Protein AF-A0A971CIW8-F1 (afdb_monomer_lite)

Radius of gyration: 60.32 Å; chains: 1; bounding box: 153×83×211 Å

Structure (mmCIF, N/CA/C/O backbone):
data_AF-A0A971CIW8-F1
#
_entry.id   AF-A0A971CIW8-F1
#
loop_
_atom_site.group_PDB
_atom_site.id
_atom_site.type_symbol
_atom_site.label_atom_id
_atom_site.label_alt_id
_atom_site.label_comp_id
_atom_site.label_asym_id
_atom_site.label_entity_id
_atom_site.label_seq_id
_atom_site.pdbx_PDB_ins_code
_atom_site.Cartn_x
_atom_site.Cartn_y
_atom_site.Cartn_z
_atom_site.occupancy
_atom_site.B_iso_or_equiv
_atom_site.auth_seq_id
_atom_site.auth_comp_id
_atom_site.auth_asym_id
_atom_site.auth_atom_id
_atom_site.pdbx_PDB_model_num
ATOM 1 N N . MET A 1 1 ? 17.007 -40.794 -110.911 1.00 42.41 1 MET A N 1
ATOM 2 C CA . MET A 1 1 ? 17.313 -40.822 -109.463 1.00 42.41 1 MET A CA 1
ATOM 3 C C . MET A 1 1 ? 17.035 -39.418 -108.934 1.00 42.41 1 MET A C 1
ATOM 5 O O . MET A 1 1 ? 17.789 -38.533 -109.285 1.00 42.41 1 MET A O 1
ATOM 9 N N . LYS A 1 2 ? 15.913 -39.036 -108.309 1.00 44.53 2 LYS A N 1
ATOM 10 C CA . LYS A 1 2 ? 14.964 -39.700 -107.391 1.00 44.53 2 LYS A CA 1
ATOM 11 C C . LYS A 1 2 ? 15.616 -40.247 -106.117 1.00 44.53 2 LYS A C 1
ATOM 13 O O . LYS A 1 2 ? 15.821 -41.447 -106.032 1.00 44.53 2 LYS A O 1
ATOM 18 N N . ALA A 1 3 ? 15.903 -39.354 -105.175 1.00 45.34 3 ALA A N 1
ATOM 19 C CA . ALA A 1 3 ? 15.714 -39.486 -103.724 1.00 45.34 3 ALA A CA 1
ATOM 20 C C . ALA A 1 3 ? 16.171 -38.163 -103.067 1.00 45.34 3 ALA A C 1
ATOM 22 O O . ALA A 1 3 ? 16.842 -37.376 -103.716 1.00 45.34 3 ALA A O 1
ATOM 23 N N . ASP A 1 4 ? 15.785 -37.913 -101.819 1.00 51.25 4 ASP A N 1
ATOM 24 C CA . ASP A 1 4 ? 16.300 -36.843 -100.938 1.00 51.25 4 ASP A CA 1
ATOM 25 C C . ASP A 1 4 ? 15.656 -35.451 -100.957 1.00 51.25 4 ASP A C 1
ATOM 27 O O . ASP A 1 4 ? 16.233 -34.485 -100.465 1.00 51.25 4 ASP A O 1
ATOM 31 N N . PHE A 1 5 ? 14.382 -35.352 -101.352 1.00 46.44 5 PHE A N 1
ATOM 32 C CA . PHE A 1 5 ? 13.553 -34.170 -101.036 1.00 46.44 5 PHE A CA 1
ATOM 33 C C . PHE A 1 5 ? 12.440 -34.433 -100.000 1.00 46.44 5 PHE A C 1
ATOM 35 O O . PHE A 1 5 ? 11.658 -33.544 -99.680 1.00 46.44 5 PHE A O 1
ATOM 42 N N . ARG A 1 6 ? 12.363 -35.644 -99.425 1.00 43.84 6 ARG A N 1
ATOM 43 C CA . ARG A 1 6 ? 11.334 -36.020 -98.427 1.00 43.84 6 ARG A CA 1
ATOM 44 C C . ARG A 1 6 ? 11.843 -36.196 -96.990 1.00 43.84 6 ARG A C 1
ATOM 46 O O . ARG A 1 6 ? 11.051 -36.546 -96.127 1.00 43.84 6 ARG A O 1
ATOM 53 N N . LEU A 1 7 ? 13.117 -35.904 -96.708 1.00 45.19 7 LEU A N 1
ATOM 54 C CA . LEU A 1 7 ? 13.702 -36.091 -95.367 1.00 45.19 7 LEU A CA 1
ATOM 55 C C . LEU A 1 7 ? 13.857 -34.795 -94.544 1.00 45.19 7 LEU A C 1
ATOM 57 O O . LEU A 1 7 ? 14.234 -34.850 -93.380 1.00 45.19 7 LEU A O 1
ATOM 61 N N . ARG A 1 8 ? 13.564 -33.616 -95.115 1.00 44.66 8 ARG A N 1
ATOM 62 C CA . ARG A 1 8 ? 13.726 -32.321 -94.414 1.00 44.66 8 ARG A CA 1
ATOM 63 C C . ARG A 1 8 ? 12.430 -31.696 -93.890 1.00 44.66 8 ARG A C 1
ATOM 65 O O . ARG A 1 8 ? 12.501 -30.757 -93.110 1.00 44.66 8 ARG A O 1
ATOM 72 N N . ILE A 1 9 ? 11.264 -32.237 -94.248 1.00 46.25 9 ILE A N 1
ATOM 73 C CA . ILE A 1 9 ? 9.961 -31.726 -93.774 1.00 46.25 9 ILE A CA 1
ATOM 74 C C . ILE A 1 9 ? 9.430 -32.535 -92.576 1.00 46.25 9 ILE A C 1
ATOM 76 O O . ILE A 1 9 ? 8.695 -32.003 -91.751 1.00 46.25 9 ILE A O 1
ATOM 80 N N . THR A 1 10 ? 9.897 -33.768 -92.370 1.00 43.34 10 THR A N 1
ATOM 81 C CA . THR A 1 10 ? 9.584 -34.562 -91.167 1.00 43.34 10 THR A CA 1
ATOM 82 C C . THR A 1 10 ? 10.414 -34.163 -89.943 1.00 43.34 10 THR A C 1
ATOM 84 O O . THR A 1 10 ? 9.979 -34.386 -88.819 1.00 43.34 10 THR A O 1
ATOM 87 N N . LEU A 1 11 ? 11.568 -33.507 -90.128 1.00 40.88 11 LEU A N 1
ATOM 88 C CA . LEU A 1 11 ? 12.403 -33.039 -89.013 1.00 40.88 11 LEU A CA 1
ATOM 89 C C . LEU A 1 11 ? 11.923 -31.697 -88.418 1.00 40.88 11 LEU A C 1
ATOM 91 O O . LEU A 1 11 ? 12.214 -31.399 -87.265 1.00 40.88 11 LEU A O 1
ATOM 95 N N . ALA A 1 12 ? 11.151 -30.907 -89.173 1.00 43.03 12 ALA A N 1
ATOM 96 C CA . ALA A 1 12 ? 10.632 -29.612 -88.720 1.00 43.03 12 ALA A CA 1
ATOM 97 C C . ALA A 1 12 ? 9.287 -29.711 -87.971 1.00 43.03 12 ALA A C 1
ATOM 99 O O . ALA A 1 12 ? 8.953 -28.815 -87.203 1.00 43.03 12 ALA A O 1
ATOM 100 N N . VAL A 1 13 ? 8.545 -30.816 -88.117 1.00 42.62 13 VAL A N 1
ATOM 101 C CA . VAL A 1 13 ? 7.322 -31.076 -87.327 1.00 42.62 13 VAL A CA 1
ATOM 102 C C . VAL A 1 13 ? 7.641 -31.750 -85.982 1.00 42.62 13 VAL A C 1
ATOM 104 O O . VAL A 1 13 ? 6.858 -31.653 -85.043 1.00 42.62 13 VAL A O 1
ATOM 107 N N . SER A 1 14 ? 8.838 -32.327 -85.820 1.00 41.00 14 SER A N 1
ATOM 108 C CA . SER A 1 14 ? 9.294 -32.862 -84.527 1.00 41.00 14 SER A CA 1
ATOM 109 C C . SER A 1 14 ? 9.952 -31.815 -83.614 1.00 41.00 14 SER A C 1
ATOM 111 O O . SER A 1 14 ? 10.213 -32.113 -82.451 1.00 41.00 14 SER A O 1
ATOM 113 N N . LEU A 1 15 ? 10.207 -30.595 -84.106 1.00 39.00 15 LEU A N 1
ATOM 114 C CA . LEU A 1 15 ? 10.896 -29.535 -83.352 1.00 39.00 15 LEU A CA 1
ATOM 115 C C . LEU A 1 15 ? 9.967 -28.428 -82.818 1.00 39.00 15 LEU A C 1
ATOM 117 O O . LEU A 1 15 ? 10.436 -27.491 -82.183 1.00 39.00 15 LEU A O 1
ATOM 121 N N . VAL A 1 16 ? 8.650 -28.562 -83.016 1.00 41.69 16 VAL A N 1
ATOM 122 C CA . VAL A 1 16 ? 7.616 -27.707 -82.390 1.00 41.69 16 VAL A CA 1
ATOM 123 C C . VAL A 1 16 ? 6.861 -28.449 -81.267 1.00 41.69 16 VAL A C 1
ATOM 125 O O . VAL A 1 16 ? 6.054 -27.859 -80.562 1.00 41.69 16 VAL A O 1
ATOM 128 N N . PHE A 1 17 ? 7.192 -29.718 -81.001 1.00 37.00 17 PHE A N 1
ATOM 129 C CA . PHE A 1 17 ? 6.665 -30.487 -79.859 1.00 37.00 17 PHE A CA 1
ATOM 130 C C . PHE A 1 17 ? 7.612 -30.546 -78.643 1.00 37.00 17 PHE A C 1
ATOM 132 O O . PHE A 1 17 ? 7.351 -31.271 -77.687 1.00 37.00 17 PHE A O 1
ATOM 139 N N . PHE A 1 18 ? 8.699 -29.766 -78.649 1.00 37.31 18 PHE A N 1
ATOM 140 C CA . PHE A 1 18 ? 9.733 -29.765 -77.600 1.00 37.31 18 PHE A CA 1
ATOM 141 C C . PHE A 1 18 ? 9.708 -28.525 -76.683 1.00 37.31 18 PHE A C 1
ATOM 143 O O . PHE A 1 18 ? 10.729 -28.136 -76.124 1.00 37.31 18 PHE A O 1
ATOM 150 N N . SER A 1 19 ? 8.537 -27.912 -76.490 1.00 37.56 19 SER A N 1
ATOM 151 C CA . SER A 1 19 ? 8.336 -26.794 -75.548 1.00 37.56 19 SER A CA 1
ATOM 152 C C . SER A 1 19 ? 7.136 -26.978 -74.606 1.00 37.56 19 SER A C 1
ATOM 154 O O . SER A 1 19 ? 6.567 -25.999 -74.132 1.00 37.56 19 SER A O 1
ATOM 156 N N . ALA A 1 20 ? 6.760 -28.225 -74.293 1.00 40.09 20 ALA A N 1
ATOM 157 C CA . ALA A 1 20 ? 5.731 -28.508 -73.283 1.00 40.09 20 ALA A CA 1
ATOM 158 C C . ALA A 1 20 ? 5.945 -29.811 -72.483 1.00 40.09 20 ALA A C 1
ATOM 160 O O . ALA A 1 20 ? 4.993 -30.348 -71.926 1.00 40.09 20 ALA A O 1
ATOM 161 N N . PHE A 1 21 ? 7.179 -30.314 -72.364 1.00 36.94 21 PHE A N 1
ATOM 162 C CA . PHE A 1 21 ? 7.492 -31.306 -71.327 1.00 36.94 21 PHE A CA 1
ATOM 163 C C . PHE A 1 21 ? 7.832 -30.581 -70.020 1.00 36.94 21 PHE A C 1
ATOM 165 O O . PHE A 1 21 ? 8.981 -30.515 -69.592 1.00 36.94 21 PHE A O 1
ATOM 172 N N . THR A 1 22 ? 6.811 -30.023 -69.365 1.00 44.19 22 THR A N 1
ATOM 173 C CA . THR A 1 22 ? 6.840 -29.951 -67.902 1.00 44.19 22 THR A CA 1
ATOM 174 C C . THR A 1 22 ? 6.796 -31.396 -67.434 1.00 44.19 22 THR A C 1
ATOM 176 O O . THR A 1 22 ? 5.754 -32.045 -67.540 1.00 44.19 22 THR A O 1
ATOM 179 N N . GLY A 1 23 ? 7.948 -31.933 -67.029 1.00 42.91 23 GLY A N 1
ATOM 180 C CA . GLY A 1 23 ? 8.006 -33.241 -66.390 1.00 42.91 23 GLY A CA 1
ATOM 181 C C . GLY A 1 23 ? 6.949 -33.301 -65.294 1.00 42.91 23 GLY A C 1
ATOM 182 O O . GLY A 1 23 ? 6.764 -32.325 -64.565 1.00 42.91 23 GLY A O 1
ATOM 183 N N . TYR A 1 24 ? 6.225 -34.416 -65.237 1.00 45.81 24 TYR A N 1
ATOM 184 C CA . TYR A 1 24 ? 5.334 -34.750 -64.135 1.00 45.81 24 TYR A CA 1
ATOM 185 C C . TYR A 1 24 ? 6.166 -34.731 -62.841 1.00 45.81 24 TYR A C 1
ATOM 187 O O . TYR A 1 24 ? 6.780 -35.727 -62.472 1.00 45.81 24 TYR A O 1
ATOM 195 N N . ALA A 1 25 ? 6.257 -33.571 -62.184 1.00 55.84 25 ALA A N 1
ATOM 196 C CA . ALA A 1 25 ? 6.581 -33.504 -60.770 1.00 55.84 25 ALA A CA 1
ATOM 197 C C . ALA A 1 25 ? 5.440 -34.243 -60.096 1.00 55.84 25 ALA A C 1
ATOM 199 O O . ALA A 1 25 ? 4.285 -33.920 -60.366 1.00 55.84 25 ALA A O 1
ATOM 200 N N . GLY A 1 26 ? 5.754 -35.283 -59.333 1.00 65.81 26 GLY A N 1
ATOM 201 C CA . GLY A 1 26 ? 4.796 -36.331 -59.032 1.00 65.81 26 GLY A CA 1
ATOM 202 C C . GLY A 1 26 ? 3.532 -35.883 -58.305 1.00 65.81 26 GLY A C 1
ATOM 203 O O . GLY A 1 26 ? 2.666 -36.711 -58.194 1.00 65.81 26 GLY A O 1
ATOM 204 N N . VAL A 1 27 ? 3.363 -34.614 -57.912 1.00 79.88 27 VAL A N 1
ATOM 205 C CA . VAL A 1 27 ? 2.133 -33.994 -57.377 1.00 79.88 27 VAL A CA 1
ATOM 206 C C . VAL A 1 27 ? 1.191 -33.487 -58.484 1.00 79.88 27 VAL A C 1
ATOM 208 O O . VAL A 1 27 ? 1.635 -32.821 -59.420 1.00 79.88 27 VAL A O 1
ATOM 211 N N . SER A 1 28 ? -0.128 -33.673 -58.338 1.00 85.06 28 SER A N 1
ATOM 212 C CA . SER A 1 28 ? -1.120 -33.164 -59.303 1.00 85.06 28 SER A CA 1
ATOM 213 C C . SER A 1 28 ? -1.017 -31.648 -59.569 1.00 85.06 28 SER A C 1
ATOM 215 O O . SER A 1 28 ? -0.802 -30.832 -58.668 1.00 85.06 28 SER A O 1
ATOM 217 N N . ARG A 1 29 ? -1.232 -31.239 -60.828 1.00 84.75 29 ARG A N 1
ATOM 218 C CA . ARG A 1 29 ? -1.159 -29.825 -61.251 1.00 84.75 29 ARG A CA 1
ATOM 219 C C . ARG A 1 29 ? -2.126 -28.918 -60.483 1.00 84.75 29 ARG A C 1
ATOM 221 O O . ARG A 1 29 ? -1.768 -27.791 -60.158 1.00 84.75 29 ARG A O 1
ATOM 228 N N . ALA A 1 30 ? -3.318 -29.421 -60.164 1.00 84.38 30 ALA A N 1
ATOM 229 C CA . ALA A 1 30 ? -4.307 -28.687 -59.378 1.00 84.38 30 ALA A CA 1
ATOM 230 C C . ALA A 1 30 ? -3.767 -28.316 -57.987 1.00 84.38 30 ALA A C 1
ATOM 232 O O . ALA A 1 30 ? -3.932 -27.179 -57.548 1.00 84.38 30 ALA A O 1
ATOM 233 N N . LEU A 1 31 ? -3.057 -29.242 -57.332 1.00 84.06 31 LEU A N 1
ATOM 234 C CA . LEU A 1 31 ? -2.469 -29.012 -56.016 1.00 84.06 31 LEU A CA 1
ATOM 235 C C . LEU A 1 31 ? -1.273 -28.053 -56.087 1.00 84.06 31 LEU A C 1
ATOM 237 O O . LEU A 1 31 ? -1.142 -27.158 -55.255 1.00 84.06 31 LEU A O 1
ATOM 241 N N . GLN A 1 32 ? -0.433 -28.170 -57.119 1.00 86.44 32 GLN A N 1
ATOM 242 C CA . GLN A 1 32 ? 0.658 -27.215 -57.338 1.00 86.44 32 GLN A CA 1
ATOM 243 C C . GLN A 1 32 ? 0.129 -25.784 -57.533 1.00 86.44 32 GLN A C 1
ATOM 245 O O . GLN A 1 32 ? 0.667 -24.836 -56.959 1.00 86.44 32 GLN A O 1
ATOM 250 N N . GLU A 1 33 ? -0.941 -25.617 -58.316 1.00 87.38 33 GLU A N 1
ATOM 251 C CA . GLU A 1 33 ? -1.599 -24.323 -58.532 1.00 87.38 33 GLU A CA 1
ATOM 252 C C . GLU A 1 33 ? -2.289 -23.796 -57.261 1.00 87.38 33 GLU A C 1
ATOM 254 O O . GLU A 1 33 ? -2.302 -22.583 -57.034 1.00 87.38 33 GLU A O 1
ATOM 259 N N . GLU A 1 34 ? -2.816 -24.679 -56.407 1.00 88.31 34 GLU A N 1
ATOM 260 C CA . GLU A 1 34 ? -3.362 -24.329 -55.090 1.00 88.31 34 GLU A CA 1
ATOM 261 C C . GLU A 1 34 ? -2.279 -23.724 -54.182 1.00 88.31 34 GLU A C 1
ATOM 263 O O . GLU A 1 34 ? -2.448 -22.610 -53.681 1.00 88.31 34 GLU A O 1
ATOM 268 N N . TYR A 1 35 ? -1.132 -24.394 -54.020 1.00 87.94 35 TYR A N 1
ATOM 269 C CA . TYR A 1 35 ? -0.028 -23.886 -53.196 1.00 87.94 35 TYR A CA 1
ATOM 270 C C . TYR A 1 35 ? 0.577 -22.598 -53.757 1.00 87.94 35 TYR A C 1
ATOM 272 O O . TYR A 1 35 ? 0.816 -21.660 -52.996 1.00 87.94 35 TYR A O 1
ATOM 280 N N . LYS A 1 36 ? 0.765 -22.501 -55.079 1.00 89.31 36 LYS A N 1
ATOM 281 C CA . LYS A 1 36 ? 1.227 -21.258 -55.717 1.00 89.31 36 LYS A CA 1
ATOM 282 C C . LYS A 1 36 ? 0.281 -20.102 -55.418 1.00 89.31 36 LYS A C 1
ATOM 284 O O . LYS A 1 36 ? 0.708 -19.078 -54.903 1.00 89.31 36 LYS A O 1
ATOM 289 N N . ARG A 1 37 ? -1.026 -20.283 -55.600 1.00 87.56 37 ARG A N 1
ATOM 290 C CA . ARG A 1 37 ? -2.026 -19.252 -55.273 1.00 87.56 37 ARG A CA 1
ATOM 291 C C . ARG A 1 37 ? -2.036 -18.879 -53.789 1.00 87.56 37 ARG A C 1
ATOM 293 O O . ARG A 1 37 ? -2.244 -17.719 -53.431 1.00 87.56 37 ARG A O 1
ATOM 300 N N . ASN A 1 38 ? -1.834 -19.863 -52.919 1.00 85.06 38 ASN A N 1
ATOM 301 C CA . ASN A 1 38 ? -1.924 -19.670 -51.481 1.00 85.06 38 ASN A CA 1
ATOM 302 C C . ASN A 1 38 ? -0.678 -19.038 -50.866 1.00 85.06 38 ASN A C 1
ATOM 304 O O . ASN A 1 38 ? -0.817 -18.440 -49.799 1.00 85.06 38 ASN A O 1
ATOM 308 N N . TYR A 1 39 ? 0.484 -19.119 -51.513 1.00 86.62 39 TYR A N 1
ATOM 309 C CA . TYR A 1 39 ? 1.757 -18.740 -50.898 1.00 86.62 39 TYR A CA 1
ATOM 310 C C . TYR A 1 39 ? 2.671 -17.893 -51.791 1.00 86.62 39 TYR A C 1
ATOM 312 O O . TYR A 1 39 ? 3.403 -17.063 -51.260 1.00 86.62 39 TYR A O 1
ATOM 320 N N . GLU A 1 40 ? 2.625 -18.029 -53.117 1.00 87.88 40 GLU A N 1
ATOM 321 C CA . GLU A 1 40 ? 3.444 -17.222 -54.028 1.00 87.88 40 GLU A CA 1
ATOM 322 C C . GLU A 1 40 ? 3.067 -15.736 -53.929 1.00 87.88 40 GLU A C 1
ATOM 324 O O . GLU A 1 40 ? 1.898 -15.360 -53.832 1.00 87.88 40 GLU A O 1
ATOM 329 N N . ASN A 1 41 ? 4.081 -14.875 -53.902 1.00 85.00 41 ASN A N 1
ATOM 330 C CA . ASN A 1 41 ? 4.006 -13.437 -53.650 1.00 85.00 41 ASN A CA 1
ATOM 331 C C . ASN A 1 41 ? 3.393 -13.018 -52.303 1.00 85.00 41 ASN A C 1
ATOM 333 O O . ASN A 1 41 ? 3.209 -11.818 -52.074 1.00 85.00 41 ASN A O 1
ATOM 337 N N . LYS A 1 42 ? 3.138 -13.948 -51.374 1.00 85.75 42 LYS A N 1
ATOM 338 C CA . LYS A 1 42 ? 2.695 -13.607 -50.018 1.00 85.75 42 LYS A CA 1
ATOM 339 C C . LYS A 1 42 ? 3.872 -13.350 -49.087 1.00 85.75 42 LYS A C 1
ATOM 341 O O . LYS A 1 42 ? 4.932 -13.965 -49.208 1.00 85.75 42 LYS A O 1
ATOM 346 N N . ALA A 1 43 ? 3.664 -12.419 -48.161 1.00 86.12 43 ALA A N 1
ATOM 347 C CA . ALA A 1 43 ? 4.591 -12.137 -47.078 1.00 86.12 43 ALA A CA 1
ATOM 348 C C . ALA A 1 43 ? 4.243 -12.998 -45.856 1.00 86.12 43 ALA A C 1
ATOM 350 O O . ALA A 1 43 ? 3.084 -13.051 -45.453 1.00 86.12 43 ALA A O 1
ATOM 351 N N . LEU A 1 44 ? 5.247 -13.647 -45.278 1.00 88.25 44 LEU A N 1
ATOM 352 C CA . LEU A 1 44 ? 5.164 -14.498 -44.093 1.00 88.25 44 LEU A CA 1
ATOM 353 C C . LEU A 1 44 ? 6.319 -14.142 -43.153 1.00 88.25 44 LEU A C 1
ATOM 355 O O . LEU A 1 44 ? 7.325 -13.600 -43.611 1.00 88.25 44 LEU A O 1
ATOM 359 N N . PHE A 1 45 ? 6.221 -14.471 -41.866 1.00 87.06 45 PHE A N 1
ATOM 360 C CA . PHE A 1 45 ? 7.367 -14.344 -40.959 1.00 87.06 45 PHE A CA 1
ATOM 361 C C . PHE A 1 45 ? 8.034 -15.692 -40.732 1.00 87.06 45 PHE A C 1
ATOM 363 O O . PHE A 1 45 ? 7.369 -16.730 -40.689 1.00 87.06 45 PHE A O 1
ATOM 370 N N . LEU A 1 46 ? 9.355 -15.674 -40.582 1.00 88.62 46 LEU A N 1
ATOM 371 C CA . LEU A 1 46 ? 10.133 -16.870 -40.280 1.00 88.62 46 LEU A CA 1
ATOM 372 C C . LEU A 1 46 ? 9.954 -17.299 -38.824 1.00 88.62 46 LEU A C 1
ATOM 374 O O . LEU A 1 46 ? 10.130 -16.500 -37.909 1.00 88.62 46 LEU A O 1
ATOM 378 N N . LYS A 1 47 ? 9.684 -18.585 -38.607 1.00 87.00 47 LYS A N 1
ATOM 379 C CA . LYS A 1 47 ? 9.751 -19.236 -37.288 1.00 87.00 47 LYS A CA 1
ATOM 380 C C . LYS A 1 47 ? 11.096 -19.899 -37.016 1.00 87.00 47 LYS A C 1
ATOM 382 O O . LYS A 1 47 ? 11.403 -20.216 -35.874 1.00 87.00 47 LYS A O 1
ATOM 387 N N . ILE A 1 48 ? 11.889 -20.100 -38.064 1.00 85.75 48 ILE A N 1
ATOM 388 C CA . ILE A 1 48 ? 13.226 -20.678 -37.982 1.00 85.75 48 ILE A CA 1
ATOM 389 C C . ILE A 1 48 ? 14.238 -19.716 -38.610 1.00 85.75 48 ILE A C 1
ATOM 391 O O . ILE A 1 48 ? 13.924 -19.078 -39.618 1.00 85.75 48 ILE A O 1
ATOM 395 N N . PRO A 1 49 ? 15.443 -19.582 -38.039 1.00 88.81 49 PRO A N 1
ATOM 396 C CA . PRO A 1 49 ? 16.485 -18.772 -38.648 1.00 88.81 49 PRO A CA 1
ATOM 397 C C . PRO A 1 49 ? 17.024 -19.438 -39.920 1.00 88.81 49 PRO A C 1
ATOM 399 O O . PRO A 1 49 ? 17.153 -20.663 -39.987 1.00 88.81 49 PRO A O 1
ATOM 402 N N . ILE A 1 50 ? 17.372 -18.616 -40.914 1.00 89.38 50 ILE A N 1
ATOM 403 C CA . ILE A 1 50 ? 18.014 -19.065 -42.152 1.00 89.38 50 ILE A CA 1
ATOM 404 C C . ILE A 1 50 ? 19.494 -18.705 -42.110 1.00 89.38 50 ILE A C 1
ATOM 406 O O . ILE A 1 50 ? 19.842 -17.524 -42.089 1.00 89.38 50 ILE A O 1
ATOM 410 N N . TYR A 1 51 ? 20.373 -19.702 -42.153 1.00 87.69 51 TYR A N 1
ATOM 411 C CA . TYR A 1 51 ? 21.824 -19.485 -42.039 1.00 87.69 51 TYR A CA 1
ATOM 412 C C . TYR A 1 51 ? 22.549 -19.427 -43.384 1.00 87.69 51 TYR A C 1
ATOM 414 O O . TYR A 1 51 ? 23.587 -18.781 -43.498 1.00 87.69 51 TYR A O 1
ATOM 422 N N . ALA A 1 52 ? 21.997 -20.061 -44.417 1.00 88.12 52 ALA A N 1
ATOM 423 C CA . ALA A 1 52 ? 22.636 -20.188 -45.723 1.00 88.12 52 ALA A CA 1
ATOM 424 C C . ALA A 1 52 ? 21.731 -19.692 -46.859 1.00 88.12 52 ALA A C 1
ATOM 426 O O . ALA A 1 52 ? 20.549 -19.411 -46.680 1.00 88.12 52 ALA A O 1
ATOM 427 N N . ALA A 1 53 ? 22.289 -19.567 -48.067 1.00 87.25 53 ALA A N 1
ATOM 428 C CA . ALA A 1 53 ? 21.498 -19.248 -49.258 1.00 87.25 53 ALA A CA 1
ATOM 429 C C . ALA A 1 53 ? 20.479 -20.348 -49.600 1.00 87.25 53 ALA A C 1
ATOM 431 O O . ALA A 1 53 ? 19.467 -20.056 -50.229 1.00 87.25 53 ALA A O 1
ATOM 432 N N . LYS A 1 54 ? 20.741 -21.582 -49.164 1.00 90.56 54 LYS A N 1
ATOM 433 C CA . LYS A 1 54 ? 19.841 -22.725 -49.253 1.00 90.56 54 LYS A CA 1
ATOM 434 C C . LYS A 1 54 ? 19.858 -23.465 -47.919 1.00 90.56 54 LYS A C 1
ATOM 436 O O . LYS A 1 54 ? 20.945 -23.727 -47.413 1.00 90.56 54 LYS A O 1
ATOM 441 N N . GLN A 1 55 ? 18.692 -23.791 -47.377 1.00 90.62 55 GLN A N 1
ATOM 442 C CA . GLN A 1 55 ? 18.555 -24.566 -46.145 1.00 90.62 55 GLN A CA 1
ATOM 443 C C . GLN A 1 55 ? 17.466 -25.620 -46.298 1.00 90.62 55 GLN A C 1
ATOM 445 O O . GLN A 1 55 ? 16.421 -25.353 -46.898 1.00 90.62 55 GLN A O 1
ATOM 450 N N . MET A 1 56 ? 17.713 -26.812 -45.762 1.00 90.75 56 MET A N 1
ATOM 451 C CA . MET A 1 56 ? 16.797 -27.937 -45.899 1.00 90.75 56 MET A CA 1
ATOM 452 C C . MET A 1 56 ? 15.993 -28.195 -44.622 1.00 90.75 56 MET A C 1
ATOM 454 O O . MET A 1 56 ? 16.486 -28.091 -43.499 1.00 90.75 56 MET A O 1
ATOM 458 N N . VAL A 1 57 ? 14.735 -28.573 -44.812 1.00 89.00 57 VAL A N 1
ATOM 459 C CA . VAL A 1 57 ? 13.846 -29.120 -43.792 1.00 89.00 57 VAL A CA 1
ATOM 460 C C . VAL A 1 57 ? 13.533 -30.549 -44.211 1.00 89.00 57 VAL A C 1
ATOM 462 O O . VAL A 1 57 ? 12.860 -30.781 -45.213 1.00 89.00 57 VAL A O 1
ATOM 465 N N . TYR A 1 58 ? 14.063 -31.510 -43.468 1.00 89.25 58 TYR A N 1
ATOM 466 C CA . TYR A 1 58 ? 13.865 -32.930 -43.711 1.00 89.25 58 TYR A CA 1
ATOM 467 C C . TYR A 1 58 ? 12.556 -33.387 -43.068 1.00 89.25 58 TYR A C 1
ATOM 469 O O . TYR A 1 58 ? 12.304 -33.133 -41.888 1.00 89.25 58 TYR A O 1
ATOM 477 N N . ILE A 1 59 ? 11.729 -34.059 -43.858 1.00 87.06 59 ILE A N 1
ATOM 478 C CA . ILE A 1 59 ? 10.442 -34.617 -43.463 1.00 87.06 59 ILE A CA 1
ATOM 479 C C . ILE A 1 59 ? 10.549 -36.136 -43.602 1.00 87.06 59 ILE A C 1
ATOM 481 O O . ILE A 1 59 ? 10.760 -36.649 -44.700 1.00 87.06 59 ILE A O 1
ATOM 485 N N . SER A 1 60 ? 10.422 -36.855 -42.487 1.00 84.62 60 SER A N 1
ATOM 486 C CA . SER A 1 60 ? 10.442 -38.324 -42.467 1.00 84.62 60 SER A CA 1
ATOM 487 C C . SER A 1 60 ? 9.315 -38.847 -41.582 1.00 84.62 60 SER A C 1
ATOM 489 O O . SER A 1 60 ? 9.357 -38.702 -40.354 1.00 84.62 60 SER A O 1
ATOM 491 N N . GLY A 1 61 ? 8.280 -39.420 -42.199 1.00 79.06 61 GLY A N 1
ATOM 492 C CA . GLY A 1 61 ? 7.018 -39.740 -41.523 1.00 79.06 61 GLY A CA 1
ATOM 493 C C . GLY A 1 61 ? 6.408 -38.511 -40.833 1.00 79.06 61 GLY A C 1
ATOM 494 O O . GLY A 1 61 ? 6.121 -37.514 -41.482 1.00 79.06 61 GLY A O 1
ATOM 495 N N . ASP A 1 62 ? 6.239 -38.565 -39.509 1.00 75.12 62 ASP A N 1
ATOM 496 C CA . ASP A 1 62 ? 5.745 -37.442 -38.689 1.00 75.12 62 ASP A CA 1
ATOM 497 C C . ASP A 1 62 ? 6.850 -36.519 -38.141 1.00 75.12 62 ASP A C 1
ATOM 499 O O . ASP A 1 62 ? 6.561 -35.534 -37.456 1.00 75.12 62 ASP A O 1
ATOM 503 N N . LYS A 1 63 ? 8.128 -36.824 -38.395 1.00 79.06 63 LYS A N 1
ATOM 504 C CA . LYS A 1 63 ? 9.254 -36.046 -37.864 1.00 79.06 63 LYS A CA 1
ATOM 505 C C . LYS A 1 63 ? 9.668 -34.960 -38.850 1.00 79.06 63 LYS A C 1
ATOM 507 O O . LYS A 1 63 ? 9.931 -35.239 -40.017 1.00 79.06 63 LYS A O 1
ATOM 512 N N . ILE A 1 64 ? 9.785 -33.735 -38.343 1.00 82.88 64 ILE A N 1
ATOM 513 C CA . ILE A 1 64 ? 10.302 -32.573 -39.071 1.00 82.88 64 ILE A CA 1
ATOM 514 C C . ILE A 1 64 ? 11.638 -32.194 -38.433 1.00 82.88 64 ILE A C 1
ATOM 516 O O . ILE A 1 64 ? 11.697 -31.884 -37.243 1.00 82.88 64 ILE A O 1
ATOM 520 N N . GLN A 1 65 ? 12.715 -32.239 -39.211 1.00 83.69 65 GLN A N 1
ATOM 521 C CA . GLN A 1 65 ? 14.054 -31.856 -38.776 1.00 83.69 65 GLN A CA 1
ATOM 522 C C . GLN A 1 65 ? 14.574 -30.721 -39.646 1.00 83.69 65 GLN A C 1
ATOM 524 O O . GLN A 1 65 ? 14.717 -30.855 -40.857 1.00 83.69 65 GLN A O 1
ATOM 529 N N . VAL A 1 66 ? 14.877 -29.592 -39.019 1.00 83.31 66 VAL A N 1
ATOM 530 C CA . VAL A 1 66 ? 15.510 -28.461 -39.695 1.00 83.31 66 VAL A CA 1
ATOM 531 C C . VAL A 1 66 ? 17.015 -28.686 -39.700 1.00 83.31 66 VAL A C 1
ATOM 533 O O . VAL A 1 66 ? 17.590 -29.030 -38.667 1.00 83.31 66 VAL A O 1
ATOM 536 N N . GLU A 1 67 ? 17.649 -28.489 -40.852 1.00 81.81 67 GLU A N 1
ATOM 537 C CA . GLU A 1 67 ? 19.101 -28.549 -40.973 1.00 81.81 67 GLU A CA 1
ATOM 538 C C . GLU A 1 67 ? 19.761 -27.573 -39.979 1.00 81.81 67 GLU A C 1
ATOM 540 O O . GLU A 1 67 ? 19.417 -26.382 -39.976 1.00 81.81 67 GLU A O 1
ATOM 545 N N . PRO A 1 68 ? 20.679 -28.054 -39.119 1.00 72.06 68 PRO A N 1
ATOM 546 C CA . PRO A 1 68 ? 21.350 -27.210 -38.144 1.00 72.06 68 PRO A CA 1
ATOM 547 C C . PRO A 1 68 ? 22.285 -26.241 -38.868 1.00 72.06 68 PRO A C 1
ATOM 549 O O . PRO A 1 68 ? 23.192 -26.652 -39.590 1.00 72.06 68 PRO A O 1
ATOM 552 N N . GLY A 1 69 ? 22.062 -24.943 -38.681 1.00 73.56 69 GLY A N 1
ATOM 553 C CA . GLY A 1 69 ? 22.953 -23.916 -39.203 1.00 73.56 69 GLY A CA 1
ATOM 554 C C . GLY A 1 69 ? 24.035 -23.528 -38.201 1.00 73.56 69 GLY A C 1
ATOM 555 O O . GLY A 1 69 ? 23.845 -23.619 -36.991 1.00 73.56 69 GLY A O 1
ATOM 556 N N . SER A 1 70 ? 25.177 -23.067 -38.711 1.00 71.56 70 SER A N 1
ATOM 557 C CA . SER A 1 70 ? 26.290 -22.556 -37.905 1.00 71.56 70 SER A CA 1
ATOM 558 C C . SER A 1 70 ? 26.609 -21.107 -38.274 1.00 71.56 70 SER A C 1
ATOM 560 O O . SER A 1 70 ? 26.698 -20.785 -39.459 1.00 71.56 70 SER A O 1
ATOM 562 N N . GLY A 1 71 ? 26.857 -20.255 -37.276 1.00 77.50 71 GLY A N 1
ATOM 563 C CA . GLY A 1 71 ? 27.256 -18.855 -37.469 1.00 77.50 71 GLY A CA 1
ATOM 564 C C . GLY A 1 71 ? 26.095 -17.857 -37.396 1.00 77.50 71 GLY A C 1
ATOM 565 O O . GLY A 1 71 ? 25.037 -18.152 -36.847 1.00 77.50 71 GLY A O 1
ATOM 566 N N . THR A 1 72 ? 26.303 -16.643 -37.913 1.00 79.88 72 THR A N 1
ATOM 567 C CA . THR A 1 72 ? 25.287 -15.579 -37.877 1.00 79.88 72 THR A CA 1
ATOM 568 C C . THR A 1 72 ? 24.188 -15.859 -38.906 1.00 79.88 72 THR A C 1
ATOM 570 O O . THR A 1 72 ? 24.504 -15.997 -40.090 1.00 79.88 72 THR A O 1
ATOM 573 N N . PRO A 1 73 ? 22.904 -15.915 -38.506 1.00 87.00 73 PRO A N 1
ATOM 574 C CA . PRO A 1 73 ? 21.818 -16.154 -39.443 1.00 87.00 73 PRO A CA 1
ATOM 575 C C . PRO A 1 73 ? 21.684 -14.990 -40.428 1.00 87.00 73 PRO A C 1
ATOM 577 O O . PRO A 1 73 ? 21.765 -13.819 -40.052 1.00 87.00 73 PRO A O 1
ATOM 580 N N . ARG A 1 74 ? 21.448 -15.328 -41.695 1.00 87.56 74 ARG A N 1
ATOM 581 C CA . ARG A 1 74 ? 21.161 -14.378 -42.772 1.00 87.56 74 ARG A CA 1
ATOM 582 C C . ARG A 1 74 ? 19.773 -13.759 -42.625 1.00 87.56 74 ARG A C 1
ATOM 584 O O . ARG A 1 74 ? 19.608 -12.587 -42.943 1.00 87.56 74 ARG A O 1
ATOM 591 N N . TYR A 1 75 ? 18.818 -14.548 -42.133 1.00 90.06 75 TYR A N 1
ATOM 592 C CA . TYR A 1 75 ? 17.484 -14.099 -41.738 1.00 90.06 75 TYR A CA 1
ATOM 593 C C . TYR A 1 75 ? 17.142 -14.676 -40.366 1.00 90.06 75 TYR A C 1
ATOM 595 O O . TYR A 1 75 ? 17.356 -15.864 -40.115 1.00 90.06 75 TYR A O 1
ATOM 603 N N . LYS A 1 76 ? 16.650 -13.832 -39.464 1.00 89.00 76 LYS A N 1
ATOM 604 C CA . LYS A 1 76 ? 16.330 -14.174 -38.076 1.00 89.00 76 LYS A CA 1
ATOM 605 C C . LYS A 1 76 ? 14.880 -14.641 -37.938 1.00 89.00 76 LYS A C 1
ATOM 607 O O . LYS A 1 76 ? 14.034 -14.383 -38.793 1.00 89.00 76 LYS A O 1
ATOM 612 N N . VAL A 1 77 ? 14.584 -15.307 -36.821 1.00 85.94 77 VAL A N 1
ATOM 613 C CA . VAL A 1 77 ? 13.200 -15.595 -36.417 1.00 85.94 77 VAL A CA 1
ATOM 614 C C . VAL A 1 77 ? 12.447 -14.272 -36.256 1.00 85.94 77 VAL A C 1
ATOM 616 O O . VAL A 1 77 ? 12.916 -13.366 -35.567 1.00 85.94 77 VAL A O 1
ATOM 619 N N . GLY A 1 78 ? 11.288 -14.165 -36.899 1.00 83.25 78 GLY A N 1
ATOM 620 C CA . GLY A 1 78 ? 10.480 -12.950 -36.957 1.00 83.25 78 GLY A CA 1
ATOM 621 C C . GLY A 1 78 ? 10.811 -12.011 -38.119 1.00 83.25 78 GLY A C 1
ATOM 622 O O . GLY A 1 78 ? 10.122 -11.005 -38.261 1.00 83.25 78 GLY A O 1
ATOM 623 N N . ASP A 1 79 ? 11.796 -12.316 -38.973 1.00 87.00 79 ASP A N 1
ATOM 624 C CA . ASP A 1 79 ? 12.014 -11.541 -40.199 1.00 87.00 79 ASP A CA 1
ATOM 625 C C . ASP A 1 79 ? 10.890 -11.805 -41.209 1.00 87.00 79 ASP A C 1
ATOM 627 O O . ASP A 1 79 ? 10.442 -12.942 -41.401 1.00 87.00 79 ASP A O 1
ATOM 631 N N . GLN A 1 80 ? 10.440 -10.738 -41.874 1.00 88.06 80 GLN A N 1
ATOM 632 C CA . GLN A 1 80 ? 9.387 -10.810 -42.881 1.00 88.06 80 GLN A CA 1
ATOM 633 C C . GLN A 1 80 ? 9.965 -11.186 -44.252 1.00 88.06 80 GLN A C 1
ATOM 635 O O . GLN A 1 80 ? 10.802 -10.474 -44.819 1.00 88.06 80 GLN A O 1
ATOM 640 N N . MET A 1 81 ? 9.464 -12.283 -44.813 1.00 89.50 81 MET A N 1
ATOM 641 C CA . MET A 1 81 ? 9.911 -12.870 -46.072 1.00 89.50 81 MET A CA 1
ATOM 642 C C . MET A 1 81 ? 8.758 -12.942 -47.067 1.00 89.50 81 MET A C 1
ATOM 644 O O . MET A 1 81 ? 7.657 -13.368 -46.727 1.00 89.50 81 MET A O 1
ATOM 648 N N . ARG A 1 82 ? 9.010 -12.578 -48.323 1.00 90.50 82 ARG A N 1
ATOM 649 C CA . ARG A 1 82 ? 8.092 -12.829 -49.437 1.00 90.50 82 ARG A CA 1
ATOM 650 C C . ARG A 1 82 ? 8.490 -14.113 -50.152 1.00 90.50 82 ARG A C 1
ATOM 652 O O . ARG A 1 82 ? 9.640 -14.235 -50.573 1.00 90.50 82 ARG A O 1
ATOM 659 N N . ILE A 1 83 ? 7.552 -15.039 -50.337 1.00 90.62 83 ILE A N 1
ATOM 660 C CA . ILE A 1 83 ? 7.775 -16.204 -51.204 1.00 90.62 83 ILE A CA 1
ATOM 661 C C . ILE A 1 83 ? 7.695 -15.724 -52.654 1.00 90.62 83 ILE A C 1
ATOM 663 O O . ILE A 1 83 ? 6.660 -15.237 -53.092 1.00 90.62 83 ILE A O 1
ATOM 667 N N . LEU A 1 84 ? 8.790 -15.835 -53.393 1.00 89.12 84 LEU A N 1
ATOM 668 C CA . LEU A 1 84 ? 8.877 -15.452 -54.799 1.00 89.12 84 LEU A CA 1
ATOM 669 C C . LEU A 1 84 ? 8.414 -16.571 -55.728 1.00 89.12 84 LEU A C 1
ATOM 671 O O . LEU A 1 84 ? 7.749 -16.294 -56.714 1.00 89.12 84 LEU A O 1
ATOM 675 N N . VAL A 1 85 ? 8.820 -17.812 -55.444 1.00 91.31 85 VAL A N 1
ATOM 676 C CA . VAL A 1 85 ? 8.580 -18.974 -56.313 1.00 91.31 85 VAL A CA 1
ATOM 677 C C . VAL A 1 85 ? 8.427 -20.228 -55.457 1.00 91.31 85 VAL A C 1
ATOM 679 O O . VAL A 1 85 ? 9.130 -20.373 -54.452 1.00 91.31 85 VAL A O 1
ATOM 682 N N . ILE A 1 86 ? 7.538 -21.130 -55.881 1.00 91.00 86 ILE A N 1
ATOM 683 C CA . ILE A 1 86 ? 7.376 -22.475 -55.317 1.00 91.00 86 ILE A CA 1
ATOM 684 C C . ILE A 1 86 ? 7.593 -23.500 -56.428 1.00 91.00 86 ILE A C 1
ATOM 686 O O . ILE A 1 86 ? 6.827 -23.541 -57.396 1.00 91.00 86 ILE A O 1
ATOM 690 N N . ASP A 1 87 ? 8.623 -24.325 -56.266 1.00 89.75 87 ASP A N 1
ATOM 691 C CA . ASP A 1 87 ? 9.030 -25.344 -57.229 1.00 89.75 87 ASP A CA 1
ATOM 692 C C . ASP A 1 87 ? 8.839 -26.742 -56.620 1.00 89.75 87 ASP A C 1
ATOM 694 O O . ASP A 1 87 ? 9.382 -27.049 -55.559 1.00 89.75 87 ASP A O 1
ATOM 698 N N . PHE A 1 88 ? 8.071 -27.598 -57.299 1.00 89.38 88 PHE A N 1
ATOM 699 C CA . PHE A 1 88 ? 7.848 -28.992 -56.905 1.00 89.38 88 PHE A CA 1
ATOM 700 C C . PHE A 1 88 ? 8.831 -29.890 -57.663 1.00 89.38 88 PHE A C 1
ATOM 702 O O . PHE A 1 88 ? 8.812 -29.942 -58.893 1.00 89.38 88 PHE A O 1
ATOM 709 N N . GLY A 1 89 ? 9.722 -30.549 -56.927 1.00 86.06 89 GLY A N 1
ATOM 710 C CA . GLY A 1 89 ? 10.695 -31.511 -57.434 1.00 86.06 89 GLY A CA 1
ATOM 711 C C . GLY A 1 89 ? 10.173 -32.947 -57.402 1.00 86.06 89 GLY A C 1
ATOM 712 O O . GLY A 1 89 ? 8.970 -33.187 -57.354 1.00 86.06 89 GLY A O 1
ATOM 713 N N . ASN A 1 90 ? 11.096 -33.912 -57.444 1.00 84.69 90 ASN A N 1
ATOM 714 C CA . ASN A 1 90 ? 10.753 -35.333 -57.348 1.00 84.69 90 ASN A CA 1
ATOM 715 C C . ASN A 1 90 ? 10.544 -35.768 -55.889 1.00 84.69 90 ASN A C 1
ATOM 717 O O . ASN A 1 90 ? 9.552 -36.406 -55.583 1.00 84.69 90 ASN A O 1
ATOM 721 N N . ASP A 1 91 ? 11.451 -35.391 -54.988 1.00 88.00 91 ASP A N 1
ATOM 722 C CA . ASP A 1 91 ? 11.443 -35.712 -53.550 1.00 88.00 91 ASP A CA 1
ATOM 723 C C . ASP A 1 91 ? 11.503 -34.451 -52.668 1.00 88.00 91 ASP A C 1
ATOM 725 O O . ASP A 1 91 ? 11.743 -34.531 -51.466 1.00 88.00 91 ASP A O 1
ATOM 729 N N . GLU A 1 92 ? 11.324 -33.262 -53.248 1.00 90.69 92 GLU A N 1
ATOM 730 C CA . GLU A 1 92 ? 11.461 -31.999 -52.523 1.00 90.69 92 GLU A CA 1
ATOM 731 C C . GLU A 1 92 ? 10.519 -30.907 -53.040 1.00 90.69 92 GLU A C 1
ATOM 733 O O . GLU A 1 92 ? 10.185 -30.863 -54.223 1.00 90.69 92 GLU A O 1
ATOM 738 N N . ILE A 1 93 ? 10.126 -29.987 -52.159 1.00 90.56 93 ILE A N 1
ATOM 739 C CA . ILE A 1 93 ? 9.398 -28.758 -52.499 1.00 90.56 93 ILE A CA 1
ATOM 740 C C . ILE A 1 93 ? 10.262 -27.567 -52.090 1.00 90.56 93 ILE A C 1
ATOM 742 O O . ILE A 1 93 ? 10.634 -27.436 -50.925 1.00 90.56 93 ILE A O 1
ATOM 746 N N . LYS A 1 94 ? 10.591 -26.687 -53.036 1.00 93.62 94 LYS A N 1
ATOM 747 C CA . LYS A 1 94 ? 11.476 -25.534 -52.821 1.00 93.62 94 LYS A CA 1
ATOM 748 C C . LYS A 1 94 ? 10.696 -24.239 -52.801 1.00 93.62 94 LYS A C 1
ATOM 750 O O . LYS A 1 94 ? 9.927 -23.956 -53.716 1.00 93.62 94 LYS A O 1
ATOM 755 N N . LEU A 1 95 ? 10.951 -23.424 -51.787 1.00 93.62 95 LEU A N 1
ATOM 756 C CA . LEU A 1 95 ? 10.407 -22.083 -51.655 1.00 93.62 95 LEU A CA 1
ATOM 757 C C . LEU A 1 95 ? 11.553 -21.088 -51.762 1.00 93.62 95 LEU A C 1
ATOM 759 O O . LEU A 1 95 ? 12.447 -21.053 -50.915 1.00 93.62 95 LEU A O 1
ATOM 763 N N . ARG A 1 96 ? 11.510 -20.248 -52.793 1.00 92.62 96 ARG A N 1
ATOM 764 C CA . ARG A 1 96 ? 12.451 -19.142 -52.950 1.00 92.62 96 ARG A CA 1
ATOM 765 C C . ARG A 1 96 ? 11.896 -17.921 -52.245 1.00 92.62 96 ARG A C 1
ATOM 767 O O . ARG A 1 96 ? 10.793 -17.483 -52.547 1.00 92.62 96 ARG A O 1
ATOM 774 N N . LEU A 1 97 ? 12.660 -17.373 -51.320 1.00 93.00 97 LEU A N 1
ATOM 775 C CA . LEU A 1 97 ? 12.269 -16.299 -50.424 1.00 93.00 97 LEU A CA 1
ATOM 776 C C . LEU A 1 97 ? 13.085 -15.042 -50.714 1.00 93.00 97 LEU A C 1
ATOM 778 O O . LEU A 1 97 ? 14.259 -15.123 -51.080 1.00 93.00 97 LEU A O 1
ATOM 782 N N . SER A 1 98 ? 12.485 -13.881 -50.485 1.00 91.44 98 SER A N 1
ATOM 783 C CA . SER A 1 98 ? 13.176 -12.594 -50.456 1.00 91.44 98 SER A CA 1
ATOM 784 C C . SER A 1 98 ? 12.818 -11.840 -49.187 1.00 91.44 98 SER A C 1
ATOM 786 O O . SER A 1 98 ? 11.642 -11.746 -48.832 1.00 91.44 98 SER A O 1
ATOM 788 N N . GLY A 1 99 ? 13.833 -11.326 -48.493 1.00 87.19 99 GLY A N 1
ATOM 789 C CA . GLY A 1 99 ? 13.613 -10.487 -47.320 1.00 87.19 99 GLY A CA 1
ATOM 790 C C . GLY A 1 99 ? 12.991 -9.156 -47.722 1.00 87.19 99 GLY A C 1
ATOM 791 O O . GLY A 1 99 ? 13.441 -8.517 -48.671 1.00 87.19 99 GLY A O 1
ATOM 792 N N . ILE A 1 100 ? 11.948 -8.738 -47.006 1.00 82.81 100 ILE A N 1
ATOM 793 C CA . ILE A 1 100 ? 11.279 -7.453 -47.262 1.00 82.81 100 ILE A CA 1
ATOM 794 C C . ILE A 1 100 ? 12.095 -6.301 -46.669 1.00 82.81 100 ILE A C 1
ATOM 796 O O . ILE A 1 100 ? 12.308 -5.292 -47.335 1.00 82.81 100 ILE A O 1
ATOM 800 N N . ALA A 1 101 ? 12.582 -6.467 -45.438 1.00 78.44 101 ALA A N 1
ATOM 801 C CA . ALA A 1 101 ? 13.422 -5.481 -44.756 1.00 78.44 101 ALA A CA 1
ATOM 802 C C . ALA A 1 101 ? 14.929 -5.712 -44.977 1.00 78.44 101 ALA A C 1
ATOM 804 O O . ALA A 1 101 ? 15.726 -4.786 -44.843 1.00 78.44 101 ALA A O 1
ATOM 805 N N . SER A 1 102 ? 15.327 -6.940 -45.326 1.00 77.94 102 SER A N 1
ATOM 806 C CA . SER A 1 102 ? 16.733 -7.337 -45.447 1.00 77.94 102 SER A CA 1
ATOM 807 C C . SER A 1 102 ? 17.059 -7.774 -46.880 1.00 77.94 102 SER A C 1
ATOM 809 O O . SER A 1 102 ? 16.463 -8.738 -47.372 1.00 77.94 102 SER A O 1
ATOM 811 N N . PRO A 1 103 ? 18.010 -7.110 -47.566 1.00 74.81 103 PRO A N 1
ATOM 812 C CA . PRO A 1 103 ? 18.310 -7.394 -48.963 1.00 74.81 103 PRO A CA 1
ATOM 813 C C . PRO A 1 103 ? 18.907 -8.795 -49.139 1.00 74.81 103 PRO A C 1
ATOM 815 O O . PRO A 1 103 ? 19.875 -9.178 -48.482 1.00 74.81 103 PRO A O 1
ATOM 818 N N . GLY A 1 104 ? 18.337 -9.561 -50.067 1.00 84.62 104 GLY A N 1
ATOM 819 C CA . GLY A 1 104 ? 18.830 -10.879 -50.455 1.00 84.62 104 GLY A CA 1
ATOM 820 C C . GLY A 1 104 ? 17.713 -11.857 -50.803 1.00 84.62 104 GLY A C 1
ATOM 821 O O . GLY A 1 104 ? 16.524 -11.577 -50.625 1.00 84.62 104 GLY A O 1
ATOM 822 N N . THR A 1 105 ? 18.125 -13.021 -51.296 1.00 89.56 105 THR A N 1
ATOM 823 C CA . THR A 1 105 ? 17.256 -14.175 -51.515 1.00 89.56 105 THR A CA 1
ATOM 824 C C . THR A 1 105 ? 17.817 -15.402 -50.803 1.00 89.56 105 THR A C 1
ATOM 826 O O . THR A 1 105 ? 19.038 -15.559 -50.673 1.00 89.56 105 THR A O 1
ATOM 829 N N . ALA A 1 106 ? 16.921 -16.265 -50.339 1.00 91.50 106 ALA A N 1
ATOM 830 C CA . ALA A 1 106 ? 17.242 -17.570 -49.771 1.00 91.50 106 ALA A CA 1
ATOM 831 C C . ALA A 1 106 ? 16.256 -18.626 -50.276 1.00 91.50 106 ALA A C 1
ATOM 833 O O . ALA A 1 106 ? 15.143 -18.299 -50.672 1.00 91.50 106 ALA A O 1
ATOM 834 N N . GLU A 1 107 ? 16.659 -19.887 -50.272 1.00 93.25 107 GLU A N 1
ATOM 835 C CA . GLU A 1 107 ? 15.826 -21.029 -50.638 1.00 93.25 107 GLU A CA 1
ATOM 836 C C . GLU A 1 107 ? 15.630 -21.923 -49.412 1.00 93.25 107 GLU A C 1
ATOM 838 O O . GLU A 1 107 ? 16.605 -22.328 -48.780 1.00 93.25 107 GLU A O 1
ATOM 843 N N . ILE A 1 108 ? 14.378 -22.243 -49.085 1.00 91.62 108 ILE A N 1
ATOM 844 C CA . ILE A 1 108 ? 14.056 -23.312 -48.136 1.00 91.62 108 ILE A CA 1
ATOM 845 C C . ILE A 1 108 ? 13.532 -24.501 -48.934 1.00 91.62 108 ILE A C 1
ATOM 847 O O . ILE A 1 108 ? 12.524 -24.385 -49.632 1.00 91.62 108 ILE A O 1
ATOM 851 N N . GLY A 1 109 ? 14.224 -25.634 -48.842 1.00 92.69 109 GLY A N 1
ATOM 852 C CA . GLY A 1 109 ? 13.794 -26.895 -49.438 1.00 92.69 109 GLY A CA 1
ATOM 853 C C . GLY A 1 109 ? 13.180 -27.812 -48.388 1.00 92.69 109 GLY A C 1
ATOM 854 O O . GLY A 1 109 ? 13.820 -28.116 -47.390 1.00 92.69 109 GLY A O 1
ATOM 855 N N . PHE A 1 110 ? 11.960 -28.280 -48.613 1.00 92.38 110 PHE A N 1
ATOM 856 C CA . PHE A 1 110 ? 11.328 -29.329 -47.818 1.00 92.38 110 PHE A CA 1
ATOM 857 C C . PHE A 1 110 ? 11.571 -30.661 -48.513 1.00 92.38 110 PHE A C 1
ATOM 859 O O . PHE A 1 110 ? 11.025 -30.886 -49.591 1.00 92.38 110 PHE A O 1
ATOM 866 N N . ARG A 1 111 ? 12.415 -31.513 -47.933 1.00 92.00 111 ARG A N 1
ATOM 867 C CA . ARG A 1 111 ? 12.826 -32.788 -48.524 1.00 92.00 111 ARG A CA 1
ATOM 868 C C . ARG A 1 111 ? 12.118 -33.951 -47.846 1.00 92.00 111 ARG A C 1
ATOM 870 O O . ARG A 1 111 ? 12.133 -34.036 -46.621 1.00 92.00 111 ARG A O 1
ATOM 877 N N . PHE A 1 112 ? 11.552 -34.844 -48.642 1.00 89.25 112 PHE A N 1
ATOM 878 C CA . PHE A 1 112 ? 10.817 -36.020 -48.194 1.00 89.25 112 PHE A CA 1
ATOM 879 C C . PHE A 1 112 ? 11.701 -37.271 -48.268 1.00 89.25 112 PHE A C 1
ATOM 881 O O . PHE A 1 112 ? 12.674 -37.328 -49.020 1.00 89.25 112 PHE A O 1
ATOM 888 N N . ASP A 1 113 ? 11.367 -38.276 -47.467 1.00 86.44 113 ASP A N 1
ATOM 889 C CA . ASP A 1 113 ? 11.995 -39.602 -47.467 1.00 86.44 113 ASP A CA 1
ATOM 890 C C . ASP A 1 113 ? 11.530 -40.502 -48.627 1.00 86.44 113 ASP A C 1
ATOM 892 O O . ASP A 1 113 ? 12.192 -41.491 -48.945 1.00 86.44 113 ASP A O 1
ATOM 896 N N . ALA A 1 114 ? 10.430 -40.134 -49.288 1.00 84.44 114 ALA A N 1
ATOM 897 C CA . ALA A 1 114 ? 9.889 -40.780 -50.478 1.00 84.44 114 ALA A CA 1
ATOM 898 C C . ALA A 1 114 ? 9.607 -39.764 -51.597 1.00 84.44 114 ALA A C 1
ATOM 900 O O . ALA A 1 114 ? 9.476 -38.561 -51.355 1.00 84.44 114 ALA A O 1
ATOM 901 N N . ALA A 1 115 ? 9.500 -40.257 -52.835 1.00 85.12 115 ALA A N 1
ATOM 902 C CA . ALA A 1 115 ? 9.108 -39.429 -53.970 1.00 85.12 115 ALA A CA 1
ATOM 903 C C . ALA A 1 115 ? 7.690 -38.868 -53.774 1.00 85.12 115 ALA A C 1
ATOM 905 O O . ALA A 1 115 ? 6.818 -39.507 -53.186 1.00 85.12 115 ALA A O 1
ATOM 906 N N . LEU A 1 116 ? 7.464 -37.662 -54.278 1.00 84.38 116 LEU A N 1
ATOM 907 C CA . LEU A 1 116 ? 6.162 -37.021 -54.289 1.00 84.38 116 LEU A CA 1
ATOM 908 C C . LEU A 1 116 ? 5.232 -37.780 -55.242 1.00 84.38 116 LEU A C 1
ATOM 910 O O . LEU A 1 116 ? 5.580 -38.009 -56.396 1.00 84.38 116 LEU A O 1
ATOM 914 N N . GLU A 1 117 ? 4.049 -38.155 -54.762 1.00 84.44 117 GLU A N 1
ATOM 915 C CA . GLU A 1 117 ? 3.021 -38.868 -55.535 1.00 84.44 117 GLU A CA 1
ATOM 916 C C . GLU A 1 117 ? 1.828 -37.962 -55.874 1.00 84.44 117 GLU A C 1
ATOM 918 O O . GLU A 1 117 ? 1.653 -36.902 -55.267 1.00 84.44 117 GLU A O 1
ATOM 923 N N . GLU A 1 118 ? 0.979 -38.379 -56.827 1.00 79.38 118 GLU A N 1
ATOM 924 C CA . GLU A 1 118 ? -0.022 -37.499 -57.474 1.00 79.38 118 GLU A CA 1
ATOM 925 C C . GLU A 1 118 ? -1.043 -36.951 -56.483 1.00 79.38 118 GLU A C 1
ATOM 927 O O . GLU A 1 118 ? -1.433 -35.778 -56.542 1.00 79.38 118 GLU A O 1
ATOM 932 N N . ASN A 1 119 ? -1.375 -37.791 -55.508 1.00 75.50 119 ASN A N 1
ATOM 933 C CA . ASN A 1 119 ? -2.313 -37.512 -54.430 1.00 75.50 119 ASN A CA 1
ATOM 934 C C . ASN A 1 119 ? -1.644 -36.828 -53.227 1.00 75.50 119 ASN A C 1
ATOM 936 O O . ASN A 1 119 ? -2.334 -36.458 -52.283 1.00 75.50 119 ASN A O 1
ATOM 940 N N . PHE A 1 120 ? -0.314 -36.686 -53.257 1.00 80.12 120 PHE A N 1
ATOM 941 C CA . PHE A 1 120 ? 0.544 -36.136 -52.212 1.00 80.12 120 PHE A CA 1
ATOM 942 C C . PHE A 1 120 ? 0.140 -36.602 -50.800 1.00 80.12 120 PHE A C 1
ATOM 944 O O . PHE A 1 120 ? -0.310 -35.796 -49.987 1.00 80.12 120 PHE A O 1
ATOM 951 N N . PRO A 1 121 ? 0.296 -37.899 -50.473 1.00 75.62 121 PRO A N 1
ATOM 952 C CA . PRO A 1 121 ? -0.165 -38.460 -49.196 1.00 75.62 121 PRO A CA 1
ATOM 953 C C . PRO A 1 121 ? 0.464 -37.773 -47.971 1.00 75.62 121 PRO A C 1
ATOM 955 O O . PRO A 1 121 ? -0.144 -37.720 -46.908 1.00 75.62 121 PRO A O 1
ATOM 958 N N . ASN A 1 122 ? 1.645 -37.169 -48.138 1.00 81.81 122 ASN A N 1
ATOM 959 C CA . ASN A 1 122 ? 2.350 -36.410 -47.103 1.00 81.81 122 ASN A CA 1
ATOM 960 C C . ASN A 1 122 ? 1.902 -34.938 -46.988 1.00 81.81 122 ASN A C 1
ATOM 962 O O . ASN A 1 122 ? 2.580 -34.152 -46.321 1.00 81.81 122 ASN A O 1
ATOM 966 N N . ARG A 1 123 ? 0.782 -34.546 -47.615 1.00 84.88 123 ARG A N 1
ATOM 967 C CA . ARG A 1 123 ? 0.255 -33.169 -47.615 1.00 84.88 123 ARG A CA 1
ATOM 968 C C . ARG A 1 123 ? 0.129 -32.588 -46.211 1.00 84.88 123 ARG A C 1
ATOM 970 O O . ARG A 1 123 ? 0.650 -31.507 -45.957 1.00 84.88 123 ARG A O 1
ATOM 977 N N . ASP A 1 124 ? -0.490 -33.316 -45.286 1.00 84.75 124 ASP A N 1
ATOM 978 C CA . ASP A 1 124 ? -0.710 -32.827 -43.918 1.00 84.75 124 ASP A CA 1
ATOM 979 C C . ASP A 1 124 ? 0.605 -32.635 -43.151 1.00 84.75 124 ASP A C 1
ATOM 981 O O . ASP A 1 124 ? 0.758 -31.717 -42.341 1.00 84.75 124 ASP A O 1
ATOM 985 N N . THR A 1 125 ? 1.597 -33.484 -43.411 1.00 84.75 125 THR A N 1
ATOM 986 C CA . THR A 1 125 ? 2.936 -33.348 -42.833 1.00 84.75 125 THR A CA 1
ATOM 987 C C . THR A 1 125 ? 3.681 -32.163 -43.436 1.00 84.75 125 THR A C 1
ATOM 989 O O . THR A 1 125 ? 4.308 -31.402 -42.699 1.00 84.75 125 THR A O 1
ATOM 992 N N . PHE A 1 126 ? 3.566 -31.945 -44.746 1.00 87.25 126 PHE A N 1
ATOM 993 C CA . PHE A 1 126 ? 4.116 -30.763 -45.400 1.00 87.25 126 PHE A CA 1
ATOM 994 C C . PHE A 1 126 ? 3.467 -29.473 -44.894 1.00 87.25 126 PHE A C 1
ATOM 996 O O . PHE A 1 126 ? 4.178 -28.527 -44.568 1.00 87.25 126 PHE A O 1
ATOM 1003 N N . ASP A 1 127 ? 2.146 -29.441 -44.727 1.00 86.88 127 ASP A N 1
ATOM 1004 C CA . ASP A 1 127 ? 1.437 -28.281 -44.184 1.00 86.88 127 ASP A CA 1
ATOM 1005 C C . ASP A 1 127 ? 1.853 -27.990 -42.736 1.00 86.88 127 ASP A C 1
ATOM 1007 O O . ASP A 1 127 ? 2.020 -26.827 -42.356 1.00 86.88 127 ASP A O 1
ATOM 1011 N N . ARG A 1 128 ? 2.085 -29.028 -41.923 1.00 84.94 128 ARG A N 1
ATOM 1012 C CA . ARG A 1 128 ? 2.671 -28.882 -40.580 1.00 84.94 128 ARG A CA 1
ATOM 1013 C C . ARG A 1 128 ? 4.095 -28.337 -40.642 1.00 84.94 128 ARG A C 1
ATOM 1015 O O . ARG A 1 128 ? 4.400 -27.401 -39.903 1.00 84.94 128 ARG A O 1
ATOM 1022 N N . ALA A 1 129 ? 4.937 -28.853 -41.537 1.00 85.25 129 ALA A N 1
ATOM 1023 C CA . ALA A 1 129 ? 6.294 -28.352 -41.742 1.00 85.25 129 ALA A CA 1
ATOM 1024 C C . ALA A 1 129 ? 6.279 -26.878 -42.168 1.00 85.25 129 ALA A C 1
ATOM 1026 O O . ALA A 1 129 ? 6.950 -26.049 -41.557 1.00 85.25 129 ALA A O 1
ATOM 1027 N N . LEU A 1 130 ? 5.419 -26.506 -43.111 1.00 87.31 130 LEU A N 1
ATOM 1028 C CA . LEU A 1 130 ? 5.269 -25.137 -43.589 1.00 87.31 130 LEU A CA 1
ATOM 1029 C C . LEU A 1 130 ? 4.786 -24.193 -42.474 1.00 87.31 130 LEU A C 1
ATOM 1031 O O . LEU A 1 130 ? 5.322 -23.097 -42.329 1.00 87.31 130 LEU A O 1
ATOM 1035 N N . ARG A 1 131 ? 3.853 -24.631 -41.617 1.00 85.12 131 ARG A N 1
ATOM 1036 C CA . ARG A 1 131 ? 3.419 -23.887 -40.412 1.00 85.12 131 ARG A CA 1
ATOM 1037 C C . ARG A 1 131 ? 4.465 -23.847 -39.294 1.00 85.12 131 ARG A C 1
ATOM 1039 O O . ARG A 1 131 ? 4.379 -22.980 -38.421 1.00 85.12 131 ARG A O 1
ATOM 1046 N N . SER A 1 132 ? 5.413 -24.784 -39.277 1.00 82.00 132 SER A N 1
ATOM 1047 C CA . SER A 1 132 ? 6.552 -24.784 -38.350 1.00 82.00 132 SER A CA 1
ATOM 1048 C C . SER A 1 132 ? 7.677 -23.862 -38.822 1.00 82.00 132 SER A C 1
ATOM 1050 O O . SER A 1 132 ? 8.405 -23.322 -38.000 1.00 82.00 132 SER A O 1
ATOM 1052 N N . THR A 1 133 ? 7.776 -23.628 -40.134 1.00 83.19 133 THR A N 1
ATOM 1053 C CA . THR A 1 133 ? 8.768 -22.745 -40.759 1.00 83.19 133 THR A CA 1
ATOM 1054 C C . THR A 1 133 ? 8.274 -21.303 -40.879 1.00 83.19 133 THR A C 1
ATOM 1056 O O . THR A 1 133 ? 9.073 -20.377 -40.735 1.00 83.19 133 THR A O 1
ATOM 1059 N N . PHE A 1 134 ? 6.972 -21.094 -41.098 1.00 86.31 134 PHE A N 1
ATOM 1060 C CA . PHE A 1 134 ? 6.380 -19.778 -41.341 1.00 86.31 134 PHE A CA 1
ATOM 1061 C C . PHE A 1 134 ? 5.149 -19.502 -40.465 1.00 86.31 134 PHE A C 1
ATOM 1063 O O . PHE A 1 134 ? 4.376 -20.408 -40.145 1.00 86.31 134 PHE A O 1
ATOM 1070 N N . THR A 1 135 ? 4.903 -18.233 -40.134 1.00 79.44 135 THR A N 1
ATOM 1071 C CA . THR A 1 135 ? 3.587 -17.752 -39.675 1.00 79.44 135 THR A CA 1
ATOM 1072 C C . THR A 1 135 ? 2.819 -17.113 -40.834 1.00 79.44 135 THR A C 1
ATOM 1074 O O . THR A 1 135 ? 3.376 -16.358 -41.630 1.00 79.44 135 THR A O 1
ATOM 1077 N N . GLN A 1 136 ? 1.516 -17.399 -40.922 1.00 66.56 136 GLN A N 1
ATOM 1078 C CA . GLN A 1 136 ? 0.607 -16.780 -41.901 1.00 66.56 136 GLN A CA 1
ATOM 1079 C C . GLN A 1 136 ? 0.000 -15.451 -41.407 1.00 66.56 136 GLN A C 1
ATOM 1081 O O . GLN A 1 136 ? -0.696 -14.786 -42.170 1.00 66.56 136 GLN A O 1
ATOM 1086 N N . GLY A 1 137 ? 0.241 -15.067 -40.146 1.00 55.69 137 GLY A N 1
ATOM 1087 C CA . GLY A 1 137 ? -0.430 -13.958 -39.462 1.00 55.69 137 GLY A CA 1
ATOM 1088 C C . GLY A 1 137 ? 0.506 -12.848 -38.975 1.00 55.69 137 GLY A C 1
ATOM 1089 O O . GLY A 1 137 ? 1.688 -13.068 -38.726 1.00 55.69 137 GLY A O 1
ATOM 1090 N N . VAL A 1 138 ? -0.072 -11.650 -38.831 1.00 53.75 138 VAL A N 1
ATOM 1091 C CA . VAL A 1 138 ? 0.555 -10.391 -38.373 1.00 53.75 138 VAL A CA 1
ATOM 1092 C C . VAL A 1 138 ? 0.476 -10.230 -36.843 1.00 53.75 138 VAL A C 1
ATOM 1094 O O . VAL A 1 138 ? 0.699 -9.138 -36.325 1.00 53.75 138 VAL A O 1
ATOM 1097 N N . SER A 1 139 ? 0.097 -11.277 -36.097 1.00 58.78 139 SER A N 1
ATOM 1098 C CA . SER A 1 139 ? -0.055 -11.143 -34.648 1.00 58.78 139 SER A CA 1
ATOM 1099 C C . SER A 1 139 ? 1.313 -11.120 -33.977 1.00 58.78 139 SER A C 1
ATOM 1101 O O . SER A 1 139 ? 2.082 -12.076 -34.075 1.00 58.78 139 SER A O 1
ATOM 1103 N N . TYR A 1 140 ? 1.598 -10.033 -33.261 1.00 59.31 140 TYR A N 1
ATOM 1104 C CA . TYR A 1 140 ? 2.794 -9.900 -32.430 1.00 59.31 140 TYR A CA 1
ATOM 1105 C C . TYR A 1 140 ? 2.930 -11.047 -31.414 1.00 59.31 140 TYR A C 1
ATOM 1107 O O . TYR A 1 140 ? 4.049 -11.434 -31.093 1.00 59.31 140 TYR A O 1
ATOM 1115 N N . THR A 1 141 ? 1.813 -11.631 -30.966 1.00 65.69 141 THR A N 1
ATOM 1116 C CA . THR A 1 141 ? 1.806 -12.792 -30.062 1.00 65.69 141 THR A CA 1
ATOM 1117 C C . THR A 1 141 ? 2.418 -14.029 -30.707 1.00 65.69 141 THR A C 1
ATOM 1119 O O . THR A 1 141 ? 3.282 -14.651 -30.111 1.00 65.69 141 THR A O 1
ATOM 1122 N N . ASP A 1 142 ? 2.067 -14.334 -31.958 1.00 65.06 142 ASP A N 1
ATOM 1123 C CA . ASP A 1 142 ? 2.549 -15.539 -32.646 1.00 65.06 142 ASP A CA 1
ATOM 1124 C C . ASP A 1 142 ? 4.053 -15.456 -32.948 1.00 65.06 142 ASP A C 1
ATOM 1126 O O . ASP A 1 142 ? 4.745 -16.473 -33.023 1.00 65.06 142 ASP A O 1
ATOM 1130 N N . ILE A 1 143 ? 4.557 -14.233 -33.144 1.00 64.12 143 ILE A N 1
ATOM 1131 C CA . ILE A 1 143 ? 5.981 -13.952 -33.346 1.00 64.12 143 ILE A CA 1
ATOM 1132 C C . ILE A 1 143 ? 6.741 -14.109 -32.025 1.00 64.12 143 ILE A C 1
ATOM 1134 O O . ILE A 1 143 ? 7.805 -14.727 -32.014 1.00 64.12 143 ILE A O 1
ATOM 1138 N N . GLU A 1 144 ? 6.216 -13.574 -30.922 1.00 67.25 144 GLU A N 1
ATOM 1139 C CA . GLU A 1 144 ? 6.834 -13.733 -29.601 1.00 67.25 144 GLU A CA 1
ATOM 1140 C C . GLU A 1 144 ? 6.789 -15.183 -29.114 1.00 67.25 144 GLU A C 1
ATOM 1142 O O . GLU A 1 144 ? 7.813 -15.697 -28.673 1.00 67.25 144 GLU A O 1
ATOM 1147 N N . ASP A 1 145 ? 5.680 -15.892 -29.308 1.00 71.19 145 ASP A N 1
ATOM 1148 C CA . ASP A 1 145 ? 5.564 -17.315 -28.979 1.00 71.19 145 ASP A CA 1
ATOM 1149 C C . ASP A 1 145 ? 6.559 -18.160 -29.791 1.00 71.19 145 ASP A C 1
ATOM 1151 O O . ASP A 1 145 ? 7.189 -19.074 -29.257 1.00 71.19 145 ASP A O 1
ATOM 1155 N N . ALA A 1 146 ? 6.770 -17.832 -31.073 1.00 67.12 146 ALA A N 1
ATOM 1156 C CA . ALA A 1 146 ? 7.769 -18.501 -31.907 1.00 67.12 146 ALA A CA 1
ATOM 1157 C C . ALA A 1 146 ? 9.208 -18.216 -31.448 1.00 67.12 146 ALA A C 1
ATOM 1159 O O . ALA A 1 146 ? 10.030 -19.133 -31.408 1.00 67.12 146 ALA A O 1
ATOM 1160 N N . LYS A 1 147 ? 9.522 -16.970 -31.070 1.00 70.44 147 LYS A N 1
ATOM 1161 C CA . LYS A 1 147 ? 10.835 -16.619 -30.504 1.00 70.44 147 LYS A CA 1
ATOM 1162 C C . LYS A 1 147 ? 11.074 -17.330 -29.174 1.00 70.44 147 LYS A C 1
ATOM 1164 O O . LYS A 1 147 ? 12.146 -17.898 -28.981 1.00 70.44 147 LYS A O 1
ATOM 1169 N N . GLN A 1 148 ? 10.087 -17.325 -28.280 1.00 74.25 148 GLN A N 1
ATOM 1170 C CA . GLN A 1 148 ? 10.161 -18.004 -26.987 1.00 74.25 148 GLN A CA 1
ATOM 1171 C C . GLN A 1 148 ? 10.332 -19.513 -27.159 1.00 74.25 148 GLN A C 1
ATOM 1173 O O . GLN A 1 148 ? 11.206 -20.100 -26.524 1.00 74.25 148 GLN A O 1
ATOM 1178 N N . GLY A 1 149 ? 9.551 -20.128 -28.052 1.00 70.81 149 GLY A N 1
ATOM 1179 C CA . GLY A 1 149 ? 9.671 -21.544 -28.395 1.00 70.81 149 GLY A CA 1
ATOM 1180 C C . GLY A 1 149 ? 11.063 -21.895 -28.915 1.00 70.81 149 GLY A C 1
ATOM 1181 O O . GLY A 1 149 ? 11.691 -22.811 -28.398 1.00 70.81 149 GLY A O 1
ATOM 1182 N N . PHE A 1 150 ? 11.600 -21.111 -29.855 1.00 73.81 150 PHE A N 1
ATOM 1183 C CA . PHE A 1 150 ? 12.944 -21.334 -30.392 1.00 73.81 150 PHE A CA 1
ATOM 1184 C C . PHE A 1 150 ? 14.038 -21.210 -29.323 1.00 73.81 150 PHE A C 1
ATOM 1186 O O . PHE A 1 150 ? 14.910 -22.069 -29.238 1.00 73.81 150 PHE A O 1
ATOM 1193 N N . VAL A 1 151 ? 13.993 -20.166 -28.489 1.00 75.31 151 VAL A N 1
ATOM 1194 C CA . VAL A 1 151 ? 14.972 -19.974 -27.405 1.00 75.31 151 VAL A CA 1
ATOM 1195 C C . VAL A 1 151 ? 14.906 -21.123 -26.402 1.00 75.31 151 VAL A C 1
ATOM 1197 O O . VAL A 1 151 ? 15.947 -21.598 -25.953 1.00 75.31 151 VAL A O 1
ATOM 1200 N N . LYS A 1 152 ? 13.700 -21.594 -26.071 1.00 76.38 152 LYS A N 1
ATOM 1201 C CA . LYS A 1 152 ? 13.502 -22.743 -25.188 1.00 76.38 152 LYS A CA 1
ATOM 1202 C C . LYS A 1 152 ? 14.077 -24.024 -25.793 1.00 76.38 152 LYS A C 1
ATOM 1204 O O . LYS A 1 152 ? 14.821 -24.720 -25.111 1.00 76.38 152 LYS A O 1
ATOM 1209 N N . ASP A 1 153 ? 13.790 -24.296 -27.062 1.00 75.12 153 ASP A N 1
ATOM 1210 C CA . ASP A 1 153 ? 14.291 -25.482 -27.758 1.00 75.12 153 ASP A CA 1
ATOM 1211 C C . ASP A 1 153 ? 15.822 -25.460 -27.892 1.00 75.12 153 ASP A C 1
ATOM 1213 O O . ASP A 1 153 ? 16.478 -26.481 -27.693 1.00 75.12 153 ASP A O 1
ATOM 1217 N N . GLU A 1 154 ? 16.419 -24.302 -28.190 1.00 74.81 154 GLU A N 1
ATOM 1218 C CA . GLU A 1 154 ? 17.878 -24.132 -28.235 1.00 74.81 154 GLU A CA 1
ATOM 1219 C C . GLU A 1 154 ? 18.524 -24.278 -26.856 1.00 74.81 154 GLU A C 1
ATOM 1221 O O . GLU A 1 154 ? 19.582 -24.899 -26.725 1.00 74.81 154 GLU A O 1
ATOM 1226 N N . PHE A 1 155 ? 17.885 -23.755 -25.810 1.00 76.94 155 PHE A N 1
ATOM 1227 C CA . PHE A 1 155 ? 18.339 -23.947 -24.438 1.00 76.94 155 PHE A CA 1
ATOM 1228 C C . PHE A 1 155 ? 18.282 -25.424 -24.035 1.00 76.94 155 PHE A C 1
ATOM 1230 O O . PHE A 1 155 ? 19.260 -25.950 -23.507 1.00 76.94 155 PHE A O 1
ATOM 1237 N N . ASP A 1 156 ? 17.190 -26.118 -24.351 1.00 78.94 156 ASP A N 1
ATOM 1238 C CA . ASP A 1 156 ? 17.031 -27.546 -24.077 1.00 78.94 156 ASP A CA 1
ATOM 1239 C C . ASP A 1 156 ? 18.065 -28.387 -24.839 1.00 78.94 156 ASP A C 1
ATOM 1241 O O . ASP A 1 156 ? 18.713 -29.250 -24.244 1.00 78.94 156 ASP A O 1
ATOM 1245 N N . ARG A 1 157 ? 18.315 -28.084 -26.120 1.00 77.31 157 ARG A N 1
ATOM 1246 C CA . ARG A 1 157 ? 19.398 -28.714 -26.896 1.00 77.31 157 ARG A CA 1
ATOM 1247 C C . ARG A 1 157 ? 20.768 -28.447 -26.291 1.00 77.31 157 ARG A C 1
ATOM 1249 O O . ARG A 1 157 ? 21.591 -29.357 -26.237 1.00 77.31 157 ARG A O 1
ATOM 1256 N N . SER A 1 158 ? 21.019 -27.223 -25.835 1.00 77.25 158 SER A N 1
ATOM 1257 C CA . SER A 1 158 ? 22.281 -26.851 -25.192 1.00 77.25 158 SER A CA 1
ATOM 1258 C C . SER A 1 158 ? 22.479 -27.616 -23.885 1.00 77.25 158 SER A C 1
ATOM 1260 O O . SER A 1 158 ? 23.569 -28.124 -23.634 1.00 77.25 158 SER A O 1
ATOM 1262 N N . LEU A 1 159 ? 21.426 -27.767 -23.076 1.00 78.62 159 LEU A N 1
ATOM 1263 C CA . LEU A 1 159 ? 21.461 -28.586 -21.865 1.00 78.62 159 LEU A CA 1
ATOM 1264 C C . LEU A 1 159 ? 21.761 -30.050 -22.179 1.00 78.62 159 LEU A C 1
ATOM 1266 O O . LEU A 1 159 ? 22.612 -30.641 -21.517 1.00 78.62 159 LEU A O 1
ATOM 1270 N N . ASP A 1 160 ? 21.111 -30.622 -23.192 1.00 77.75 160 ASP A N 1
ATOM 1271 C CA . ASP A 1 160 ? 21.332 -32.012 -23.593 1.00 77.75 160 ASP A CA 1
ATOM 1272 C C . ASP A 1 160 ? 22.752 -32.215 -24.167 1.00 77.75 160 ASP A C 1
ATOM 1274 O O . ASP A 1 160 ? 23.399 -33.222 -23.878 1.00 77.75 160 ASP A O 1
ATOM 1278 N N . GLN A 1 161 ? 23.295 -31.239 -24.905 1.00 77.06 161 GLN A N 1
ATOM 1279 C CA . GLN A 1 161 ? 24.681 -31.254 -25.396 1.00 77.06 161 GLN A CA 1
ATOM 1280 C C . GLN A 1 161 ? 25.712 -31.117 -24.268 1.00 77.06 161 GLN A C 1
ATOM 1282 O O . GLN A 1 161 ? 26.726 -31.820 -24.265 1.00 77.06 161 GLN A O 1
ATOM 1287 N N . ILE A 1 162 ? 25.475 -30.236 -23.292 1.00 76.12 162 ILE A N 1
ATOM 1288 C CA . ILE A 1 162 ? 26.343 -30.085 -22.116 1.00 76.12 162 ILE A CA 1
ATOM 1289 C C . ILE A 1 162 ? 26.284 -31.357 -21.266 1.00 76.12 162 ILE A C 1
ATOM 1291 O O . ILE A 1 162 ? 27.324 -31.859 -20.851 1.00 76.12 162 ILE A O 1
ATOM 1295 N N . ALA A 1 163 ? 25.097 -31.931 -21.066 1.00 77.69 163 ALA A N 1
ATOM 1296 C CA . ALA A 1 163 ? 24.923 -33.197 -20.362 1.00 77.69 163 ALA A CA 1
ATOM 1297 C C . ALA A 1 163 ? 25.675 -34.344 -21.062 1.00 77.69 163 ALA A C 1
ATOM 1299 O O . ALA A 1 163 ? 26.421 -35.077 -20.411 1.00 77.69 163 ALA A O 1
ATOM 1300 N N . ALA A 1 164 ? 25.555 -34.450 -22.390 1.00 76.00 164 ALA A N 1
ATOM 1301 C CA . ALA A 1 164 ? 26.249 -35.458 -23.186 1.00 76.00 164 ALA A CA 1
ATOM 1302 C C . ALA A 1 164 ? 27.778 -35.279 -23.174 1.00 76.00 164 ALA A C 1
ATOM 1304 O O . ALA A 1 164 ? 28.509 -36.251 -22.997 1.00 76.00 164 ALA A O 1
ATOM 1305 N N . SER A 1 165 ? 28.276 -34.047 -23.321 1.00 75.81 165 SER A N 1
ATOM 1306 C CA . SER A 1 165 ? 29.719 -33.755 -23.331 1.00 75.81 165 SER A CA 1
ATOM 1307 C C . SER A 1 165 ? 30.371 -33.883 -21.953 1.00 75.81 165 SER A C 1
ATOM 1309 O O . SER A 1 165 ? 31.493 -34.375 -21.850 1.00 75.81 165 SER A O 1
ATOM 1311 N N . ALA A 1 166 ? 29.663 -33.511 -20.887 1.00 73.25 166 ALA A N 1
ATOM 1312 C CA . ALA A 1 166 ? 30.130 -33.644 -19.511 1.00 73.25 166 ALA A CA 1
ATOM 1313 C C . ALA A 1 166 ? 29.818 -35.020 -18.887 1.00 73.25 166 ALA A C 1
ATOM 1315 O O . ALA A 1 166 ? 30.111 -35.224 -17.711 1.00 73.25 166 ALA A O 1
ATOM 1316 N N . SER A 1 167 ? 29.232 -35.960 -19.648 1.00 78.50 167 SER A N 1
ATOM 1317 C CA . SER A 1 167 ? 28.821 -37.296 -19.172 1.00 78.50 167 SER A CA 1
ATOM 1318 C C . SER A 1 167 ? 28.004 -37.252 -17.872 1.00 78.50 167 SER A C 1
ATOM 1320 O O . SER A 1 167 ? 28.188 -38.071 -16.971 1.00 78.50 167 SER A O 1
ATOM 1322 N N . THR A 1 168 ? 27.118 -36.266 -17.751 1.00 79.75 168 THR A N 1
ATOM 1323 C CA . THR A 1 168 ? 26.328 -36.015 -16.542 1.00 79.75 168 THR A CA 1
ATOM 1324 C C . THR A 1 168 ? 24.839 -35.953 -16.866 1.00 79.75 168 THR A C 1
ATOM 1326 O O . THR A 1 168 ? 24.433 -35.920 -18.025 1.00 79.75 168 THR A O 1
ATOM 1329 N N . SER A 1 169 ? 23.998 -35.958 -15.834 1.00 77.38 169 SER A N 1
ATOM 1330 C CA . SER A 1 169 ? 22.550 -35.839 -16.010 1.00 77.38 169 SER A CA 1
ATOM 1331 C C . SER A 1 169 ? 22.142 -34.390 -16.275 1.00 77.38 169 SER A C 1
ATOM 1333 O O . SER A 1 169 ? 22.705 -33.455 -15.700 1.00 77.38 169 SER A O 1
ATOM 1335 N N . ARG A 1 170 ? 21.105 -34.209 -17.098 1.00 76.62 170 ARG A N 1
ATOM 1336 C CA . ARG A 1 170 ? 20.473 -32.909 -17.367 1.00 76.62 170 ARG A CA 1
ATOM 1337 C C . ARG A 1 170 ? 20.131 -32.149 -16.083 1.00 76.62 170 ARG A C 1
ATOM 1339 O O . ARG A 1 170 ? 20.421 -30.962 -15.983 1.00 76.62 170 ARG A O 1
ATOM 1346 N N . ASP A 1 171 ? 19.601 -32.845 -15.080 1.00 74.25 171 ASP A N 1
ATOM 1347 C CA . ASP A 1 171 ? 19.255 -32.258 -13.780 1.00 74.25 171 ASP A CA 1
ATOM 1348 C C . ASP A 1 171 ? 20.475 -31.725 -13.021 1.00 74.25 171 ASP A C 1
ATOM 1350 O O . ASP A 1 171 ? 20.384 -30.715 -12.324 1.00 74.25 171 ASP A O 1
ATOM 1354 N N . SER A 1 172 ? 21.637 -32.366 -13.178 1.00 74.31 172 SER A N 1
ATOM 1355 C CA . SER A 1 172 ? 22.887 -31.887 -12.581 1.00 74.31 172 SER A CA 1
ATOM 1356 C C . SER A 1 172 ? 23.385 -30.619 -13.272 1.00 74.31 172 SER A C 1
ATOM 1358 O O . SER A 1 172 ? 23.764 -29.672 -12.589 1.00 74.31 172 SER A O 1
ATOM 1360 N N . VAL A 1 173 ? 23.315 -30.560 -14.608 1.00 76.56 173 VAL A N 1
ATOM 1361 C CA . VAL A 1 173 ? 23.647 -29.349 -15.381 1.00 76.56 173 VAL A CA 1
ATOM 1362 C C . VAL A 1 173 ? 22.712 -28.200 -15.010 1.00 76.56 173 VAL A C 1
ATOM 1364 O O . VAL A 1 173 ? 23.178 -27.100 -14.717 1.00 76.56 173 VAL A O 1
ATOM 1367 N N . LEU A 1 174 ? 21.402 -28.462 -14.953 1.00 78.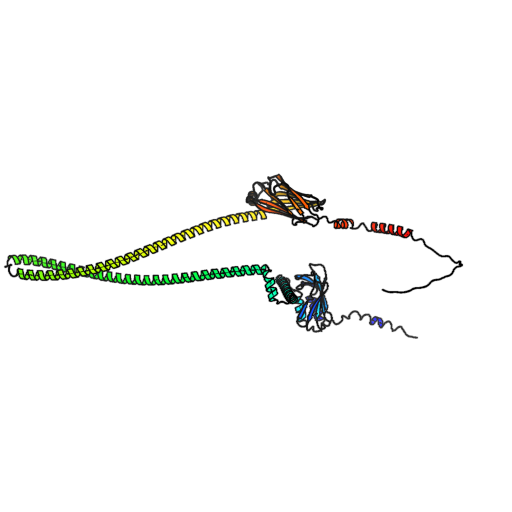06 174 LEU A N 1
ATOM 1368 C CA . LEU A 1 174 ? 20.402 -27.489 -14.519 1.00 78.06 174 LEU A CA 1
ATOM 1369 C C . LEU A 1 174 ? 20.719 -26.976 -13.116 1.00 78.06 174 LEU A C 1
ATOM 1371 O O . LEU A 1 174 ? 20.885 -25.778 -12.935 1.00 78.06 174 LEU A O 1
ATOM 1375 N N . LYS A 1 175 ? 20.923 -27.856 -12.133 1.00 79.44 175 LYS A N 1
ATOM 1376 C CA . LYS A 1 175 ? 21.244 -27.449 -10.757 1.00 79.44 175 LYS A CA 1
ATOM 1377 C C . LYS A 1 175 ? 22.495 -26.566 -10.659 1.00 79.44 175 LYS A C 1
ATOM 1379 O O . LYS A 1 175 ? 22.553 -25.710 -9.779 1.00 79.44 175 LYS A O 1
ATOM 1384 N N . THR A 1 176 ? 23.470 -26.753 -11.546 1.00 78.81 176 THR A N 1
ATOM 1385 C CA . THR A 1 176 ? 24.684 -25.929 -11.605 1.00 78.81 176 THR A CA 1
ATOM 1386 C C . THR A 1 176 ? 24.460 -24.588 -12.306 1.00 78.81 176 THR A C 1
ATOM 1388 O O . THR A 1 176 ? 24.979 -23.581 -11.841 1.00 78.81 176 THR A O 1
ATOM 1391 N N . ILE A 1 177 ? 23.694 -24.540 -13.400 1.00 77.06 177 ILE A N 1
ATOM 1392 C CA . ILE A 1 177 ? 23.490 -23.315 -14.198 1.00 77.06 177 ILE A CA 1
ATOM 1393 C C . ILE A 1 177 ? 22.393 -22.425 -13.606 1.00 77.06 177 ILE A C 1
ATOM 1395 O O . ILE A 1 177 ? 22.504 -21.202 -13.620 1.00 77.06 177 ILE A O 1
ATOM 1399 N N . THR A 1 178 ? 21.341 -23.026 -13.056 1.00 77.00 178 THR A N 1
ATOM 1400 C CA . THR A 1 178 ? 20.151 -22.349 -12.536 1.00 77.00 178 THR A CA 1
ATOM 1401 C C . THR A 1 178 ? 20.466 -21.227 -11.523 1.00 77.00 178 THR A C 1
ATOM 1403 O O . THR A 1 178 ? 19.916 -20.138 -11.691 1.00 77.00 178 THR A O 1
ATOM 1406 N N . PRO A 1 179 ? 21.393 -21.380 -10.552 1.00 77.25 179 PRO A N 1
ATOM 1407 C CA . PRO A 1 179 ? 21.789 -20.295 -9.646 1.00 77.25 179 PRO A CA 1
ATOM 1408 C C . PRO A 1 179 ? 22.473 -19.096 -10.320 1.00 77.25 179 PRO A C 1
ATOM 1410 O O . PRO A 1 179 ? 22.568 -18.039 -9.703 1.00 77.25 179 PRO A O 1
ATOM 1413 N N . HIS A 1 180 ? 22.966 -19.235 -11.553 1.00 78.50 180 HIS A N 1
ATOM 1414 C CA . HIS A 1 180 ? 23.643 -18.167 -12.297 1.00 78.50 180 HIS A CA 1
ATOM 1415 C C . HIS A 1 180 ? 22.707 -17.383 -13.227 1.00 78.50 180 HIS A C 1
ATOM 1417 O O . HIS A 1 180 ? 23.143 -16.421 -13.855 1.00 78.50 180 HIS A O 1
ATOM 1423 N N . ILE A 1 181 ? 21.428 -17.760 -13.309 1.00 82.12 181 ILE A N 1
ATOM 1424 C CA . ILE A 1 181 ? 20.423 -17.048 -14.101 1.00 82.12 181 ILE A CA 1
ATOM 1425 C C . ILE A 1 181 ? 19.809 -15.941 -13.223 1.00 82.12 181 ILE A C 1
ATOM 1427 O O . ILE A 1 181 ? 19.151 -16.270 -12.234 1.00 82.12 181 ILE A O 1
ATOM 1431 N N . PRO A 1 182 ? 19.956 -14.642 -13.565 1.00 78.12 182 PRO A N 1
ATOM 1432 C CA . PRO A 1 182 ? 19.444 -13.539 -12.741 1.00 78.12 182 PRO A CA 1
ATOM 1433 C C . PRO A 1 182 ? 17.946 -13.653 -12.426 1.00 78.12 182 PRO A C 1
ATOM 1435 O O . PRO A 1 182 ? 17.547 -13.552 -11.271 1.00 78.12 182 PRO A O 1
ATOM 1438 N N . ALA A 1 183 ? 17.131 -14.000 -13.427 1.00 77.75 183 ALA A N 1
ATOM 1439 C CA . ALA A 1 183 ? 15.690 -14.189 -13.251 1.00 77.75 183 ALA A CA 1
ATOM 1440 C C . ALA A 1 183 ? 15.338 -15.305 -12.246 1.00 77.75 183 ALA A C 1
ATOM 1442 O O . ALA A 1 183 ? 14.333 -15.216 -11.547 1.00 77.75 183 ALA A O 1
ATOM 1443 N N . TYR A 1 184 ? 16.168 -16.349 -12.140 1.00 76.75 184 TYR A N 1
ATOM 1444 C CA . TYR A 1 184 ? 15.967 -17.409 -11.152 1.00 76.75 184 TYR A CA 1
ATOM 1445 C C . TYR A 1 184 ? 16.342 -16.949 -9.737 1.00 76.75 184 TYR A C 1
ATOM 1447 O O . TYR A 1 184 ? 15.650 -17.295 -8.781 1.00 76.75 184 TYR A O 1
ATOM 1455 N N . GLN A 1 185 ? 17.401 -16.144 -9.591 1.00 79.50 185 GLN A N 1
ATOM 1456 C CA . GLN A 1 185 ? 17.767 -15.550 -8.300 1.00 79.50 185 GLN A CA 1
ATOM 1457 C C . GLN A 1 185 ? 16.670 -14.617 -7.781 1.00 79.50 185 GLN A C 1
ATOM 1459 O O . GLN A 1 185 ? 16.340 -14.655 -6.596 1.00 79.50 185 GLN A O 1
ATOM 1464 N N . ASP A 1 186 ? 16.079 -13.812 -8.663 1.00 80.50 186 ASP A N 1
ATOM 1465 C CA . ASP A 1 186 ? 14.974 -12.927 -8.300 1.00 80.50 186 ASP A CA 1
ATOM 1466 C C . ASP A 1 186 ? 13.729 -13.728 -7.906 1.00 80.50 186 ASP A C 1
ATOM 1468 O O . ASP A 1 186 ? 13.155 -13.476 -6.847 1.00 80.50 186 ASP A O 1
ATOM 1472 N N . ALA A 1 187 ? 13.391 -14.780 -8.659 1.00 81.38 187 ALA A N 1
ATOM 1473 C CA . ALA A 1 187 ? 12.313 -15.695 -8.290 1.00 81.38 187 ALA A CA 1
ATOM 1474 C C . ALA A 1 187 ? 12.559 -16.391 -6.935 1.00 81.38 187 ALA A C 1
ATOM 1476 O O . ALA A 1 187 ? 11.625 -16.565 -6.154 1.00 81.38 187 ALA A O 1
ATOM 1477 N N . GLN A 1 188 ? 13.803 -16.765 -6.611 1.00 81.75 188 GLN A N 1
ATOM 1478 C CA . GLN A 1 188 ? 14.143 -17.313 -5.292 1.00 81.75 188 GLN A CA 1
ATOM 1479 C C . GLN A 1 188 ? 13.955 -16.287 -4.172 1.00 81.75 188 GLN A C 1
ATOM 1481 O O . GLN A 1 188 ? 13.351 -16.611 -3.151 1.00 81.75 188 GLN A O 1
ATOM 1486 N N . ARG A 1 189 ? 14.415 -15.044 -4.365 1.00 86.25 189 ARG A N 1
ATOM 1487 C CA . ARG A 1 189 ? 14.215 -13.958 -3.391 1.00 86.25 189 ARG A CA 1
ATOM 1488 C C . ARG A 1 189 ? 12.735 -13.685 -3.156 1.00 86.25 189 ARG A C 1
ATOM 1490 O O . ARG A 1 189 ? 12.319 -13.495 -2.016 1.00 86.25 189 ARG A O 1
ATOM 1497 N N . GLU A 1 190 ? 11.932 -13.679 -4.216 1.00 91.38 190 GLU A N 1
ATOM 1498 C CA . GLU A 1 190 ? 10.480 -13.558 -4.101 1.00 91.38 190 GLU A CA 1
ATOM 1499 C C . GLU A 1 190 ? 9.878 -14.725 -3.320 1.00 91.38 190 GLU A C 1
ATOM 1501 O O . GLU A 1 190 ? 9.056 -14.499 -2.433 1.00 91.38 190 GLU A O 1
ATOM 1506 N N . LEU A 1 191 ? 10.315 -15.957 -3.584 1.00 88.88 191 LEU A N 1
ATOM 1507 C CA . LEU A 1 191 ? 9.828 -17.147 -2.890 1.00 88.88 191 LEU A CA 1
ATOM 1508 C C . LEU A 1 191 ? 10.162 -17.110 -1.390 1.00 88.88 191 LEU A C 1
ATOM 1510 O O . LEU A 1 191 ? 9.295 -17.412 -0.567 1.00 88.88 191 LEU A O 1
ATOM 1514 N N . ASP A 1 192 ? 11.362 -16.661 -1.024 1.00 91.06 192 ASP A N 1
ATOM 1515 C CA . ASP A 1 192 ? 11.763 -16.453 0.371 1.00 91.06 192 ASP A CA 1
ATOM 1516 C C . ASP A 1 192 ? 10.953 -15.331 1.039 1.00 91.06 192 ASP A C 1
ATOM 1518 O O . ASP A 1 192 ? 10.460 -15.491 2.160 1.00 91.06 192 ASP A O 1
ATOM 1522 N N . ASN A 1 193 ? 10.727 -14.219 0.336 1.00 93.44 193 ASN A N 1
ATOM 1523 C CA . ASN A 1 193 ? 9.884 -13.123 0.816 1.00 93.44 193 ASN A CA 1
ATOM 1524 C C . ASN A 1 193 ? 8.434 -13.574 1.040 1.00 93.44 193 ASN A C 1
ATOM 1526 O O . ASN A 1 193 ? 7.838 -13.268 2.078 1.00 93.44 193 ASN A O 1
ATOM 1530 N N . LEU A 1 194 ? 7.864 -14.331 0.099 1.00 91.44 194 LEU A N 1
ATOM 1531 C CA . LEU A 1 194 ? 6.525 -14.904 0.222 1.00 91.44 194 LEU A CA 1
ATOM 1532 C C . LEU A 1 194 ? 6.458 -15.880 1.395 1.00 91.44 194 LEU A C 1
ATOM 1534 O O . LEU A 1 194 ? 5.513 -15.819 2.180 1.00 91.44 194 LEU A O 1
ATOM 1538 N N . ARG A 1 195 ? 7.465 -16.740 1.562 1.00 93.31 195 ARG A N 1
ATOM 1539 C CA . ARG A 1 195 ? 7.539 -17.692 2.674 1.00 93.31 195 ARG A CA 1
ATOM 1540 C C . ARG A 1 195 ? 7.559 -16.983 4.026 1.00 93.31 195 ARG A C 1
ATOM 1542 O O . ARG A 1 195 ? 6.783 -17.347 4.911 1.00 93.31 195 ARG A O 1
ATOM 1549 N N . ASN A 1 196 ? 8.373 -15.939 4.163 1.00 93.12 196 ASN A N 1
ATOM 1550 C CA . ASN A 1 196 ? 8.423 -15.115 5.372 1.00 93.12 196 ASN A CA 1
ATOM 1551 C C . ASN A 1 196 ? 7.072 -14.447 5.651 1.00 93.12 196 ASN A C 1
ATOM 1553 O O . ASN A 1 196 ? 6.590 -14.455 6.784 1.00 93.12 196 ASN A O 1
ATOM 1557 N N . ARG A 1 197 ? 6.409 -13.930 4.612 1.00 93.12 197 ARG A N 1
ATOM 1558 C CA . ARG A 1 197 ? 5.087 -13.306 4.735 1.00 93.12 197 ARG A CA 1
ATOM 1559 C C . ARG A 1 197 ? 4.002 -14.305 5.137 1.00 93.12 197 ARG A C 1
ATOM 1561 O O . ARG A 1 197 ? 3.157 -13.981 5.966 1.00 93.12 197 ARG A O 1
ATOM 1568 N N . VAL A 1 198 ? 4.039 -15.526 4.604 1.00 91.38 198 VAL A N 1
ATOM 1569 C CA . VAL A 1 198 ? 3.142 -16.620 5.011 1.00 91.38 198 VAL A CA 1
ATOM 1570 C C . VAL A 1 198 ? 3.370 -16.992 6.478 1.00 91.38 198 VAL A C 1
ATOM 1572 O O . VAL A 1 198 ? 2.403 -17.173 7.220 1.00 91.38 198 VAL A O 1
ATOM 1575 N N . GLN A 1 199 ? 4.623 -17.061 6.929 1.00 94.12 199 GLN A N 1
ATOM 1576 C CA . GLN A 1 199 ? 4.951 -17.355 8.325 1.00 94.12 199 GLN A CA 1
ATOM 1577 C C . GLN A 1 199 ? 4.474 -16.251 9.284 1.00 94.12 199 GLN A C 1
ATOM 1579 O O . GLN A 1 199 ? 3.922 -16.555 10.348 1.00 94.12 199 GLN A O 1
ATOM 1584 N N . ASP A 1 200 ? 4.632 -14.982 8.906 1.00 93.94 200 ASP A N 1
ATOM 1585 C CA . ASP A 1 200 ? 4.141 -13.848 9.692 1.00 93.94 200 ASP A CA 1
ATOM 1586 C C . ASP A 1 200 ? 2.608 -13.840 9.776 1.00 93.94 200 ASP A C 1
ATOM 1588 O O . ASP A 1 200 ? 2.049 -13.817 10.873 1.00 93.94 200 ASP A O 1
ATOM 1592 N N . LEU A 1 201 ? 1.912 -13.995 8.643 1.00 93.31 201 LEU A N 1
ATOM 1593 C CA . LEU A 1 201 ? 0.448 -14.090 8.608 1.00 93.31 201 LEU A CA 1
ATOM 1594 C C . LEU A 1 201 ? -0.079 -15.267 9.439 1.00 93.31 201 LEU A C 1
ATOM 1596 O O . LEU A 1 201 ? -1.073 -15.127 10.150 1.00 93.31 201 LEU A O 1
ATOM 1600 N N . THR A 1 202 ? 0.606 -16.410 9.414 1.00 92.50 202 THR A N 1
ATOM 1601 C CA . THR A 1 202 ? 0.260 -17.574 10.247 1.00 92.50 202 THR A CA 1
ATOM 1602 C C . THR A 1 202 ? 0.408 -17.258 11.740 1.00 92.50 202 THR A C 1
ATOM 1604 O O . THR A 1 202 ? -0.434 -17.638 12.561 1.00 92.50 202 THR A O 1
ATOM 1607 N N . SER A 1 203 ? 1.450 -16.509 12.106 1.00 93.50 203 SER A N 1
ATOM 1608 C CA . SER A 1 203 ? 1.685 -16.068 13.484 1.00 93.50 203 SER A CA 1
ATOM 1609 C C . SER A 1 203 ? 0.622 -15.068 13.947 1.00 93.50 203 SER A C 1
ATOM 1611 O O . SER A 1 203 ? 0.107 -15.188 15.061 1.00 93.50 203 SER A O 1
ATOM 1613 N N . GLN A 1 204 ? 0.241 -14.119 13.086 1.00 93.44 204 GLN A N 1
ATOM 1614 C CA . GLN A 1 204 ? -0.853 -13.180 13.345 1.00 93.44 204 GLN A CA 1
ATOM 1615 C C . GLN A 1 204 ? -2.189 -13.910 13.518 1.00 93.44 204 GLN A C 1
ATOM 1617 O O . GLN A 1 204 ? -2.884 -13.676 14.504 1.00 93.44 204 GLN A O 1
ATOM 1622 N N . LEU A 1 205 ? -2.506 -14.862 12.635 1.00 91.44 205 LEU A N 1
ATOM 1623 C CA . LEU A 1 205 ? -3.729 -15.661 12.721 1.00 91.44 205 LEU A CA 1
ATOM 1624 C C . LEU A 1 205 ? -3.810 -16.426 14.048 1.00 91.44 205 LEU A C 1
ATOM 1626 O O . LEU A 1 205 ? -4.852 -16.426 14.702 1.00 91.44 205 LEU A O 1
ATOM 1630 N N . THR A 1 206 ? -2.699 -17.022 14.483 1.00 92.25 206 THR A N 1
ATOM 1631 C CA . THR A 1 206 ? -2.624 -17.742 15.763 1.00 92.25 206 THR A CA 1
ATOM 1632 C C . THR A 1 206 ? -2.865 -16.804 16.950 1.00 92.25 206 THR A C 1
ATOM 1634 O O . THR A 1 206 ? -3.603 -17.148 17.878 1.00 92.25 206 THR A O 1
ATOM 1637 N N . ARG A 1 207 ? -2.297 -15.589 16.917 1.00 93.94 207 ARG A N 1
ATOM 1638 C CA . ARG A 1 207 ? -2.526 -14.562 17.948 1.00 93.94 207 ARG A CA 1
ATOM 1639 C C . ARG A 1 207 ? -3.990 -14.131 17.987 1.00 93.94 207 ARG A C 1
ATOM 1641 O O . ARG A 1 207 ? -4.593 -14.214 19.055 1.00 93.94 207 ARG A O 1
ATOM 1648 N N . SER A 1 208 ? -4.590 -13.789 16.849 1.00 87.12 208 SER A N 1
ATOM 1649 C CA . SER A 1 208 ? -6.002 -13.390 16.782 1.00 87.12 208 SER A CA 1
ATOM 1650 C C . SER A 1 208 ? -6.952 -14.507 17.218 1.00 87.12 208 SER A C 1
ATOM 1652 O O . SER A 1 208 ? -7.918 -14.253 17.930 1.00 87.12 208 SER A O 1
ATOM 1654 N N . GLN A 1 209 ? -6.666 -15.766 16.875 1.00 88.50 209 GLN A N 1
ATOM 1655 C CA . GLN A 1 209 ? -7.440 -16.904 17.382 1.00 88.50 209 GLN A CA 1
ATOM 1656 C C . GLN A 1 209 ? -7.347 -17.032 18.908 1.00 88.50 209 GLN A C 1
ATOM 1658 O O . GLN A 1 209 ? -8.345 -17.337 19.562 1.00 88.50 209 GLN A O 1
ATOM 1663 N N . SER A 1 210 ? -6.172 -16.786 19.494 1.00 90.69 210 SER A N 1
ATOM 1664 C CA . SER A 1 210 ? -6.001 -16.804 20.951 1.00 90.69 210 SER A CA 1
ATOM 1665 C C . SER A 1 210 ? -6.745 -15.659 21.647 1.00 90.69 210 SER A C 1
ATOM 1667 O O . SER A 1 210 ? -7.343 -15.874 22.700 1.00 90.69 210 SER A O 1
ATOM 1669 N N . GLU A 1 211 ? -6.765 -14.467 21.046 1.00 92.31 211 GLU A N 1
ATOM 1670 C CA . GLU A 1 211 ? -7.517 -13.313 21.545 1.00 92.31 211 GLU A CA 1
ATOM 1671 C C . GLU A 1 211 ? -9.024 -13.549 21.453 1.00 92.31 211 GLU A C 1
ATOM 1673 O O . GLU A 1 211 ? -9.726 -13.333 22.438 1.00 92.31 211 GLU A O 1
ATOM 1678 N N . ASN A 1 212 ? -9.512 -14.103 20.341 1.00 83.69 212 ASN A N 1
ATOM 1679 C CA . ASN A 1 212 ? -10.920 -14.475 20.195 1.00 83.69 212 ASN A CA 1
ATOM 1680 C C . ASN A 1 212 ? -11.364 -15.473 21.267 1.00 83.69 212 ASN A C 1
ATOM 1682 O O . ASN A 1 212 ? -12.423 -15.294 21.861 1.00 83.69 212 ASN A O 1
ATOM 1686 N N . ARG A 1 213 ? -10.543 -16.486 21.579 1.00 90.38 213 ARG A N 1
ATOM 1687 C CA . ARG A 1 213 ? -10.848 -17.427 22.671 1.00 90.38 213 ARG A CA 1
ATOM 1688 C C . ARG A 1 213 ? -10.935 -16.723 24.025 1.00 90.38 213 ARG A C 1
ATOM 1690 O O . ARG A 1 213 ? -11.831 -17.035 24.802 1.00 90.38 213 ARG A O 1
ATOM 1697 N N . LYS A 1 214 ? -10.036 -15.771 24.304 1.00 93.00 214 LYS A N 1
ATOM 1698 C CA . LYS A 1 214 ? -10.070 -14.979 25.546 1.00 93.00 214 LYS A CA 1
ATOM 1699 C C . LYS A 1 214 ? -11.338 -14.129 25.634 1.00 93.00 214 LYS A C 1
ATOM 1701 O O . LYS A 1 214 ? -12.034 -14.195 26.645 1.00 93.00 214 LYS A O 1
ATOM 1706 N N . LEU A 1 215 ? -11.675 -13.407 24.568 1.00 87.94 215 LEU A N 1
ATOM 1707 C CA . LEU A 1 215 ? -12.891 -12.593 24.504 1.00 87.94 215 LEU A CA 1
ATOM 1708 C C . LEU A 1 215 ? -14.157 -13.445 24.646 1.00 87.94 215 LEU A C 1
ATOM 1710 O O . LEU A 1 215 ? -15.088 -13.060 25.348 1.00 87.94 215 LEU A O 1
ATOM 1714 N N . GLU A 1 216 ? -14.186 -14.638 24.051 1.00 88.50 216 GLU A N 1
ATOM 1715 C CA . GLU A 1 216 ? -15.308 -15.565 24.206 1.00 88.50 216 GLU A CA 1
ATOM 1716 C C . GLU A 1 216 ? -15.452 -16.047 25.660 1.00 88.50 216 GLU A C 1
ATOM 1718 O O . GLU A 1 216 ? -16.566 -16.124 26.186 1.00 88.50 216 GLU A O 1
ATOM 1723 N N . THR A 1 217 ? -14.339 -16.341 26.345 1.00 91.19 217 THR A N 1
ATOM 1724 C CA . THR A 1 217 ? -14.377 -16.701 27.772 1.00 91.19 217 THR A CA 1
ATOM 1725 C C . THR A 1 217 ? -14.825 -15.543 28.660 1.00 91.19 217 THR A C 1
ATOM 1727 O O . THR A 1 217 ? -15.616 -15.762 29.577 1.00 91.19 217 THR A O 1
ATOM 1730 N N . GLU A 1 218 ? -14.386 -14.319 28.368 1.00 89.94 218 GLU A N 1
ATOM 1731 C CA . GLU A 1 218 ? -14.781 -13.111 29.098 1.00 89.94 218 GLU A CA 1
ATOM 1732 C C . GLU A 1 218 ? -16.272 -12.807 28.905 1.00 89.94 218 GLU A C 1
ATOM 1734 O O . GLU A 1 218 ? -16.988 -12.574 29.875 1.00 89.94 218 GLU A O 1
ATOM 1739 N N . SER A 1 219 ? -16.781 -12.943 27.679 1.00 84.81 219 SER A N 1
ATOM 1740 C CA . SER A 1 219 ? -18.208 -12.795 27.380 1.00 84.81 219 SER A CA 1
ATOM 1741 C C . SER A 1 219 ? -19.069 -13.813 28.140 1.00 84.81 219 SER A C 1
ATOM 1743 O O . SER A 1 219 ? -20.075 -13.446 28.751 1.00 84.81 219 SER A O 1
ATOM 1745 N N . LYS A 1 220 ? -18.655 -15.088 28.192 1.00 88.62 220 LYS A N 1
ATOM 1746 C CA . LYS A 1 220 ? -19.344 -16.116 28.998 1.00 88.62 220 LYS A CA 1
ATOM 1747 C C . LYS A 1 220 ? -19.322 -15.779 30.488 1.00 88.62 220 LYS A C 1
ATOM 1749 O O . LYS A 1 220 ? -20.325 -15.983 31.176 1.00 88.62 220 LYS A O 1
ATOM 1754 N N . HIS A 1 221 ? -18.201 -15.258 30.983 1.00 92.00 221 HIS A N 1
ATOM 1755 C CA . HIS A 1 221 ? -18.075 -14.830 32.370 1.00 92.00 221 HIS A CA 1
ATOM 1756 C C . HIS A 1 221 ? -19.043 -13.683 32.694 1.00 92.00 221 HIS A C 1
ATOM 1758 O O . HIS A 1 221 ? -19.859 -13.825 33.606 1.00 92.00 221 HIS A O 1
ATOM 1764 N N . GLN A 1 222 ? -19.046 -12.620 31.888 1.00 87.81 222 GLN A N 1
ATOM 1765 C CA . GLN A 1 222 ? -19.958 -11.480 32.033 1.00 87.81 222 GLN A CA 1
ATOM 1766 C C . GLN A 1 222 ? -21.428 -11.910 31.961 1.00 87.81 222 GLN A C 1
ATOM 1768 O O . GLN A 1 222 ? -22.242 -11.498 32.785 1.00 87.81 222 GLN A O 1
ATOM 1773 N N . GLN A 1 223 ? -21.783 -12.814 31.045 1.00 85.06 223 GLN A N 1
ATOM 1774 C CA . GLN A 1 223 ? -23.146 -13.340 30.950 1.00 85.06 223 GLN A CA 1
ATOM 1775 C C . GLN A 1 223 ? -23.575 -14.092 32.224 1.00 85.06 223 GLN A C 1
ATOM 1777 O O . GLN A 1 223 ? -24.727 -13.991 32.670 1.00 85.06 223 GLN A O 1
ATOM 1782 N N . SER A 1 224 ? -22.652 -14.838 32.839 1.00 88.12 224 SER A N 1
ATOM 1783 C CA . SER A 1 224 ? -22.901 -15.517 34.115 1.00 88.12 224 SER A CA 1
ATOM 1784 C C . SER A 1 224 ? -23.076 -14.526 35.269 1.00 88.12 224 SER A C 1
ATOM 1786 O O . SER A 1 224 ? -23.933 -14.721 36.133 1.00 88.12 224 SER A O 1
ATOM 1788 N N . GLU A 1 225 ? -22.321 -13.429 35.254 1.00 89.12 225 GLU A N 1
ATOM 1789 C CA . GLU A 1 225 ? -22.402 -12.368 36.250 1.00 89.12 225 GLU A CA 1
ATOM 1790 C C . GLU A 1 225 ? -23.715 -11.590 36.148 1.00 89.12 225 GLU A C 1
ATOM 1792 O O . GLU A 1 225 ? -24.399 -11.425 37.157 1.00 89.12 225 GLU A O 1
ATOM 1797 N N . ILE A 1 226 ? -24.141 -11.231 34.935 1.00 86.00 226 ILE A N 1
ATOM 1798 C CA . ILE A 1 226 ? -25.456 -10.627 34.677 1.00 86.00 226 ILE A CA 1
ATOM 1799 C C . ILE A 1 226 ? -26.573 -11.519 35.229 1.00 86.00 226 ILE A C 1
ATOM 1801 O O . ILE A 1 226 ? -27.494 -11.036 35.888 1.00 86.00 226 ILE A O 1
ATOM 1805 N N . SER A 1 227 ? -26.484 -12.833 35.009 1.00 87.62 227 SER A N 1
ATOM 1806 C CA . SER A 1 227 ? -27.480 -13.790 35.507 1.00 87.62 227 SER A CA 1
ATOM 1807 C C . SER A 1 227 ? -27.515 -13.836 37.040 1.00 87.62 227 SER A C 1
ATOM 1809 O O . SER A 1 227 ? -28.595 -13.834 37.636 1.00 87.62 227 SER A O 1
ATOM 1811 N N . ARG A 1 228 ? -26.344 -13.810 37.692 1.00 90.44 228 ARG A N 1
ATOM 1812 C CA . ARG A 1 228 ? -26.227 -13.742 39.159 1.00 90.44 228 ARG A CA 1
ATOM 1813 C C . ARG A 1 228 ? -26.790 -12.439 39.719 1.00 90.44 228 ARG A C 1
ATOM 1815 O O . ARG A 1 228 ? -27.577 -12.486 40.660 1.00 90.44 228 ARG A O 1
ATOM 1822 N N . LEU A 1 229 ? -26.437 -11.298 39.129 1.00 85.06 229 LEU A N 1
ATOM 1823 C CA . LEU A 1 229 ? -26.929 -9.983 39.547 1.00 85.06 229 LEU A CA 1
ATOM 1824 C C . LEU A 1 229 ? -28.445 -9.876 39.388 1.00 85.06 229 LEU A C 1
ATOM 1826 O O . LEU A 1 229 ? -29.124 -9.392 40.289 1.00 85.06 229 LEU A O 1
ATOM 1830 N N . LYS A 1 230 ? -28.999 -10.398 38.290 1.00 86.31 230 LYS A N 1
ATOM 1831 C CA . LYS A 1 230 ? -30.449 -10.439 38.072 1.00 86.31 230 LYS A CA 1
ATOM 1832 C C . LYS A 1 230 ? -31.165 -11.267 39.142 1.00 86.31 230 LYS A C 1
ATOM 1834 O O . LYS A 1 230 ? -32.197 -10.832 39.647 1.00 86.31 230 LYS A O 1
ATOM 1839 N N . SER A 1 231 ? -30.607 -12.420 39.519 1.00 88.25 231 SER A N 1
ATOM 1840 C CA . SER A 1 231 ? -31.147 -13.245 40.607 1.00 88.25 231 SER A CA 1
ATOM 1841 C C . SER A 1 231 ? -31.063 -12.543 41.964 1.00 88.25 231 SER A C 1
ATOM 1843 O O . SER A 1 231 ? -32.023 -12.587 42.726 1.00 88.25 231 SER A O 1
ATOM 1845 N N . ALA A 1 232 ? -29.942 -11.882 42.262 1.00 87.62 232 ALA A N 1
ATOM 1846 C CA . ALA A 1 232 ? -29.767 -11.137 43.507 1.00 87.62 232 ALA A CA 1
ATOM 1847 C C . ALA A 1 232 ? -30.753 -9.962 43.609 1.00 87.62 232 ALA A C 1
ATOM 1849 O O . ALA A 1 232 ? -31.348 -9.746 44.661 1.00 87.62 232 ALA A O 1
ATOM 1850 N N . ASN A 1 233 ? -30.987 -9.246 42.505 1.00 81.44 233 ASN A N 1
ATOM 1851 C CA . ASN A 1 233 ? -31.979 -8.172 42.457 1.00 81.44 233 ASN A CA 1
ATOM 1852 C C . ASN A 1 233 ? -33.401 -8.687 42.707 1.00 81.44 233 ASN A C 1
ATOM 1854 O O . ASN A 1 233 ? -34.167 -8.041 43.417 1.00 81.44 233 ASN A O 1
ATOM 1858 N N . ALA A 1 234 ? -33.752 -9.854 42.159 1.00 86.81 234 ALA A N 1
ATOM 1859 C CA . ALA A 1 234 ? -35.056 -10.466 42.402 1.00 86.81 234 ALA A CA 1
ATOM 1860 C C . ALA A 1 234 ? -35.254 -10.833 43.886 1.00 86.81 234 ALA A C 1
ATOM 1862 O O . ALA A 1 234 ? -36.305 -10.525 44.447 1.00 86.81 234 ALA A O 1
ATOM 1863 N N . ASP A 1 235 ? -34.236 -11.413 44.537 1.00 91.50 235 ASP A N 1
ATOM 1864 C CA . ASP A 1 235 ? -34.281 -11.732 45.975 1.00 91.50 235 ASP A CA 1
ATOM 1865 C C . ASP A 1 235 ? -34.412 -10.463 46.832 1.00 91.50 235 ASP A C 1
ATOM 1867 O O . ASP A 1 235 ? -35.231 -10.397 47.750 1.00 91.50 235 ASP A O 1
ATOM 1871 N N . LEU A 1 236 ? -33.663 -9.407 46.497 1.00 87.31 236 LEU A N 1
ATOM 1872 C CA . LEU A 1 236 ? -33.762 -8.117 47.183 1.00 87.31 236 LEU A CA 1
ATOM 1873 C C . LEU A 1 236 ? -35.147 -7.483 47.029 1.00 87.31 236 LEU A C 1
ATOM 1875 O O . LEU A 1 236 ? -35.704 -7.013 48.021 1.00 87.31 236 LEU A O 1
ATOM 1879 N N . MET A 1 237 ? -35.738 -7.504 45.831 1.00 84.44 237 MET A N 1
ATOM 1880 C CA . MET A 1 237 ? -37.109 -7.021 45.631 1.00 84.44 237 MET A CA 1
ATOM 1881 C C . MET A 1 237 ? -38.115 -7.808 46.477 1.00 84.44 237 MET A C 1
ATOM 1883 O O . MET A 1 237 ? -38.975 -7.207 47.116 1.00 84.44 237 MET A O 1
ATOM 1887 N N . GLN A 1 238 ? -37.977 -9.135 46.554 1.00 90.25 238 GLN A N 1
ATOM 1888 C CA . GLN A 1 238 ? -38.839 -9.971 47.390 1.00 90.25 238 GLN A CA 1
ATOM 1889 C C . GLN A 1 238 ? -38.694 -9.636 48.884 1.00 90.25 238 GLN A C 1
ATOM 1891 O O . GLN A 1 238 ? -39.689 -9.578 49.612 1.00 90.25 238 GLN A O 1
ATOM 1896 N N . ARG A 1 239 ? -37.470 -9.370 49.354 1.00 90.38 239 ARG A N 1
ATOM 1897 C CA . ARG A 1 239 ? -37.212 -8.930 50.735 1.00 90.38 239 ARG A CA 1
ATOM 1898 C C . ARG A 1 239 ? -37.817 -7.561 51.029 1.00 90.38 239 ARG A C 1
ATOM 1900 O O . ARG A 1 239 ? -38.369 -7.377 52.115 1.00 90.38 239 ARG A O 1
ATOM 1907 N N . ILE A 1 240 ? -37.735 -6.620 50.087 1.00 85.62 240 ILE A N 1
ATOM 1908 C CA . ILE A 1 240 ? -38.361 -5.296 50.205 1.00 85.62 240 ILE A CA 1
ATOM 1909 C C . ILE A 1 240 ? -39.880 -5.441 50.339 1.00 85.62 240 ILE A C 1
ATOM 1911 O O . ILE A 1 240 ? -40.450 -4.885 51.274 1.00 85.62 240 ILE A O 1
ATOM 1915 N N . GLU A 1 241 ? -40.518 -6.242 49.484 1.00 89.06 241 GLU A N 1
ATOM 1916 C CA . GLU A 1 241 ? -41.965 -6.494 49.525 1.00 89.06 241 GLU A CA 1
ATOM 1917 C C . GLU A 1 241 ? -42.393 -7.124 50.863 1.00 89.06 241 GLU A C 1
ATOM 1919 O O . GLU A 1 241 ? -43.314 -6.653 51.537 1.00 89.06 241 GLU A O 1
ATOM 1924 N N . SER A 1 242 ? -41.660 -8.149 51.314 1.00 92.75 242 SER A N 1
ATOM 1925 C CA . SER A 1 242 ? -41.890 -8.792 52.612 1.00 92.75 242 SER A CA 1
ATOM 1926 C C . SER A 1 242 ? -41.753 -7.796 53.766 1.00 92.75 242 SER A C 1
ATOM 1928 O O . SER A 1 242 ? -42.591 -7.771 54.668 1.00 92.75 242 SER A O 1
ATOM 1930 N N . SER A 1 243 ? -40.723 -6.951 53.741 1.00 87.75 243 SER A N 1
ATOM 1931 C CA . SER A 1 243 ? -40.480 -5.957 54.791 1.00 87.75 243 SER A CA 1
ATOM 1932 C C . SER A 1 243 ? -41.560 -4.874 54.796 1.00 87.75 243 SER A C 1
ATOM 1934 O O . SER A 1 243 ? -42.057 -4.509 55.859 1.00 87.75 243 SER A O 1
ATOM 1936 N N . ALA A 1 244 ? -41.995 -4.410 53.622 1.00 87.62 244 ALA A N 1
ATOM 1937 C CA . ALA A 1 244 ? -43.102 -3.466 53.487 1.00 87.62 244 ALA A CA 1
ATOM 1938 C C . ALA A 1 244 ? -44.405 -4.035 54.077 1.00 87.62 244 ALA A C 1
ATOM 1940 O O . ALA A 1 244 ? -45.106 -3.339 54.817 1.00 87.62 244 ALA A O 1
ATOM 1941 N N . SER A 1 245 ? -44.690 -5.321 53.839 1.00 90.62 245 SER A N 1
ATOM 1942 C CA . SER A 1 245 ? -45.849 -6.000 54.433 1.00 90.62 245 SER A CA 1
ATOM 1943 C C . SER A 1 245 ? -45.765 -6.085 55.965 1.00 90.62 245 SER A C 1
ATOM 1945 O O . SER A 1 245 ? -46.757 -5.839 56.655 1.00 90.62 245 SER A O 1
ATOM 1947 N N . GLN A 1 246 ? -44.576 -6.353 56.519 1.00 92.06 246 GLN A N 1
ATOM 1948 C CA . GLN A 1 246 ? -44.354 -6.371 57.967 1.00 92.06 246 GLN A CA 1
ATOM 1949 C C . GLN A 1 246 ? -44.529 -4.986 58.588 1.00 92.06 246 GLN A C 1
ATOM 1951 O O . GLN A 1 246 ? -45.183 -4.865 59.620 1.00 92.06 246 GLN A O 1
ATOM 1956 N N . VAL A 1 247 ? -43.995 -3.939 57.953 1.00 87.19 247 VAL A N 1
ATOM 1957 C CA . VAL A 1 247 ? -44.170 -2.550 58.401 1.00 87.19 247 VAL A CA 1
ATOM 1958 C C . VAL A 1 247 ? -45.649 -2.169 58.412 1.00 87.19 247 VAL A C 1
ATOM 1960 O O . VAL A 1 247 ? -46.118 -1.579 59.383 1.00 87.19 247 VAL A O 1
ATOM 1963 N N . SER A 1 248 ? -46.404 -2.548 57.377 1.00 88.69 248 SER A N 1
ATOM 1964 C CA . SER A 1 248 ? -47.852 -2.319 57.326 1.00 88.69 248 SER A CA 1
ATOM 1965 C C . SER A 1 248 ? -48.578 -3.014 58.482 1.00 88.69 248 SER A C 1
ATOM 1967 O O . SER A 1 248 ? -49.357 -2.375 59.194 1.00 88.69 248 SER A O 1
ATOM 1969 N N . LYS A 1 249 ? -48.258 -4.290 58.732 1.00 91.81 249 LYS A N 1
ATOM 1970 C CA . LYS A 1 249 ? -48.843 -5.071 59.826 1.00 91.81 249 LYS A CA 1
ATOM 1971 C C . LYS A 1 249 ? -48.523 -4.479 61.200 1.00 91.81 249 LYS A C 1
ATOM 1973 O O . LYS A 1 249 ? -49.433 -4.266 61.994 1.00 91.81 249 LYS A O 1
ATOM 1978 N N . LEU A 1 250 ? -47.259 -4.139 61.456 1.00 88.38 250 LEU A N 1
ATOM 1979 C CA . LEU A 1 250 ? -46.836 -3.489 62.700 1.00 88.38 250 LEU A CA 1
ATOM 1980 C C . LEU A 1 250 ? -47.501 -2.121 62.886 1.00 88.38 250 LEU A C 1
ATOM 1982 O O . LEU A 1 250 ? -47.878 -1.765 63.999 1.00 88.38 250 LEU A O 1
ATOM 1986 N N . GLY A 1 251 ? -47.692 -1.355 61.809 1.00 87.31 251 GLY A N 1
ATOM 1987 C CA . GLY A 1 251 ? -48.431 -0.093 61.854 1.00 87.31 251 GLY A CA 1
ATOM 1988 C C . GLY A 1 251 ? -49.894 -0.278 62.269 1.00 87.31 251 GLY A C 1
ATOM 1989 O O . GLY A 1 251 ? -50.433 0.539 63.019 1.00 87.31 251 GLY A O 1
ATOM 1990 N N . GLN A 1 252 ? -50.528 -1.366 61.827 1.00 89.62 252 GLN A N 1
ATOM 1991 C CA . GLN A 1 252 ? -51.889 -1.718 62.223 1.00 89.62 252 GLN A CA 1
ATOM 1992 C C . GLN A 1 252 ? -51.955 -2.177 63.686 1.00 89.62 252 GLN A C 1
ATOM 1994 O O . GLN A 1 252 ? -52.766 -1.644 64.444 1.00 89.62 252 GLN A O 1
ATOM 1999 N N . GLU A 1 253 ? -51.042 -3.055 64.110 1.00 90.25 253 GLU A N 1
ATOM 2000 C CA . GLU A 1 253 ? -50.910 -3.495 65.507 1.00 90.25 253 GLU A CA 1
ATOM 2001 C C . GLU A 1 253 ? -50.655 -2.308 66.452 1.00 90.25 253 GLU A C 1
ATOM 2003 O O . GLU A 1 253 ? -51.280 -2.204 67.506 1.00 90.25 253 GLU A O 1
ATOM 2008 N N . LEU A 1 254 ? -49.811 -1.346 66.059 1.00 85.75 254 LEU A N 1
ATOM 2009 C CA . LEU A 1 254 ? -49.561 -0.123 66.828 1.00 85.75 254 LEU A CA 1
ATOM 2010 C C . LEU A 1 254 ? -50.828 0.733 66.968 1.00 85.75 254 LEU A C 1
ATOM 2012 O O . LEU A 1 254 ? -51.091 1.297 68.034 1.00 85.75 254 LEU A O 1
ATOM 2016 N N . LYS A 1 255 ? -51.621 0.851 65.898 1.00 86.62 255 LYS A N 1
ATOM 2017 C CA . LYS A 1 255 ? -52.879 1.609 65.909 1.00 86.62 255 LYS A CA 1
ATOM 2018 C C . LYS A 1 255 ? -53.909 0.955 66.829 1.00 86.62 255 LYS A C 1
ATOM 2020 O O . LYS A 1 255 ? -54.558 1.662 67.600 1.00 86.62 255 LYS A O 1
ATOM 2025 N N . GLU A 1 256 ? -54.024 -0.368 66.778 1.00 91.00 256 GLU A N 1
ATOM 2026 C CA . GLU A 1 256 ? -54.880 -1.156 67.668 1.00 91.00 256 GLU A CA 1
ATOM 2027 C C . GLU A 1 256 ? -54.427 -1.030 69.125 1.00 91.00 256 GLU A C 1
ATOM 2029 O O . GLU A 1 256 ? -55.231 -0.671 69.983 1.00 91.00 256 GLU A O 1
ATOM 2034 N N . ALA A 1 257 ? -53.131 -1.200 69.401 1.00 83.75 257 ALA A N 1
ATOM 2035 C CA . ALA A 1 257 ? -52.558 -1.048 70.736 1.00 83.75 257 ALA A CA 1
ATOM 2036 C C . ALA A 1 257 ? -52.792 0.356 71.311 1.00 83.75 257 ALA A C 1
ATOM 2038 O O . ALA A 1 257 ? -53.160 0.496 72.476 1.00 83.75 257 ALA A O 1
ATOM 2039 N N . LYS A 1 258 ? -52.647 1.407 70.494 1.00 81.19 258 LYS A N 1
ATOM 2040 C CA . LYS A 1 258 ? -52.950 2.787 70.899 1.00 81.19 258 LYS A CA 1
ATOM 2041 C C . LYS A 1 258 ? -54.438 2.981 71.205 1.00 81.19 258 LYS A C 1
ATOM 2043 O O . LYS A 1 258 ? -54.769 3.680 72.162 1.00 81.19 258 LYS A O 1
ATOM 2048 N N . GLY A 1 259 ? -55.324 2.352 70.430 1.00 84.62 259 GLY A N 1
ATOM 2049 C CA . GLY A 1 259 ? -56.763 2.323 70.702 1.00 84.62 259 GLY A CA 1
ATOM 2050 C C . GLY A 1 259 ? -57.084 1.645 72.036 1.00 84.62 259 GLY A C 1
ATOM 2051 O O . GLY A 1 259 ? -57.795 2.219 72.861 1.00 84.62 259 GLY A O 1
ATOM 2052 N N . SER A 1 260 ? -56.489 0.479 72.292 1.00 85.56 260 SER A N 1
ATOM 2053 C CA . SER A 1 260 ? -56.618 -0.243 73.563 1.00 85.56 260 SER A CA 1
ATOM 2054 C C . SER A 1 260 ? -56.063 0.560 74.738 1.00 85.56 260 SER A C 1
ATOM 2056 O O . SER A 1 260 ? -56.731 0.670 75.759 1.00 85.56 260 SER A O 1
ATOM 2058 N N . ALA A 1 261 ? -54.899 1.202 74.592 1.00 76.38 261 ALA A N 1
ATOM 2059 C CA . ALA A 1 261 ? -54.312 2.057 75.625 1.00 76.38 261 ALA A CA 1
ATOM 2060 C C . ALA A 1 261 ? -55.224 3.238 75.995 1.00 76.38 261 ALA A C 1
ATOM 2062 O O . ALA A 1 261 ? -55.394 3.538 77.174 1.00 76.38 261 ALA A O 1
ATOM 2063 N N . GLN A 1 262 ? -55.870 3.877 75.013 1.00 77.75 262 GLN A N 1
ATOM 2064 C CA . GLN A 1 262 ? -56.881 4.907 75.280 1.00 77.75 262 GLN A CA 1
ATOM 2065 C C . GLN A 1 262 ? -58.121 4.341 75.987 1.00 77.75 262 GLN A C 1
ATOM 2067 O O . GLN A 1 262 ? -58.699 5.018 76.838 1.00 77.75 262 GLN A O 1
ATOM 2072 N N . GLY A 1 263 ? -58.530 3.114 75.651 1.00 82.19 263 GLY A N 1
ATOM 2073 C CA . GLY A 1 263 ? -59.572 2.375 76.369 1.00 82.19 263 GLY A CA 1
ATOM 2074 C C . GLY A 1 263 ? -59.198 2.152 77.834 1.00 82.19 263 GLY A C 1
ATOM 2075 O O . GLY A 1 263 ? -59.925 2.590 78.725 1.00 82.19 263 GLY A O 1
ATOM 2076 N N . TYR A 1 264 ? -58.013 1.597 78.086 1.00 77.56 264 TYR A N 1
ATOM 2077 C CA . TYR A 1 264 ? -57.488 1.380 79.433 1.00 77.56 264 TYR A CA 1
ATOM 2078 C C . TYR A 1 264 ? -57.323 2.673 80.222 1.00 77.56 264 TYR A C 1
ATOM 2080 O O . TYR A 1 264 ? -57.559 2.681 81.420 1.00 77.56 264 TYR A O 1
ATOM 2088 N N . GLN A 1 265 ? -56.979 3.791 79.586 1.00 73.31 265 GLN A N 1
ATOM 2089 C CA . GLN A 1 265 ? -56.883 5.083 80.267 1.00 73.31 265 GLN A CA 1
ATOM 2090 C C . GLN A 1 265 ? -58.257 5.578 80.763 1.00 73.31 265 GLN A C 1
ATOM 2092 O O . GLN A 1 265 ? -58.358 6.157 81.847 1.00 73.31 265 GLN A O 1
ATOM 2097 N N . LYS A 1 266 ? -59.334 5.306 80.010 1.00 75.50 266 LYS A N 1
ATOM 2098 C CA . LYS A 1 266 ? -60.719 5.568 80.444 1.00 75.50 266 LYS A CA 1
ATOM 2099 C C . LYS A 1 266 ? -61.144 4.630 81.573 1.00 75.50 266 LYS A C 1
ATOM 2101 O O . LYS A 1 266 ? -61.798 5.070 82.521 1.00 75.50 266 LYS A O 1
ATOM 2106 N N . GLU A 1 267 ? -60.759 3.360 81.496 1.00 77.62 267 GLU A N 1
ATOM 2107 C CA . GLU A 1 267 ? -60.995 2.392 82.568 1.00 77.62 267 GLU A CA 1
ATOM 2108 C C . GLU A 1 267 ? -60.219 2.762 83.831 1.00 77.62 267 GLU A C 1
ATOM 2110 O O . GLU A 1 267 ? -60.819 2.792 84.896 1.00 77.62 267 GLU A O 1
ATOM 2115 N N . LEU A 1 268 ? -58.953 3.171 83.726 1.00 68.19 268 LEU A N 1
ATOM 2116 C CA . LEU A 1 268 ? -58.140 3.688 84.830 1.00 68.19 268 LEU A CA 1
ATOM 2117 C C . LEU A 1 268 ? -58.805 4.885 85.504 1.00 68.19 268 LEU A C 1
ATOM 2119 O O . LEU A 1 268 ? -58.921 4.894 86.720 1.00 68.19 268 LEU A O 1
ATOM 2123 N N . ALA A 1 269 ? -59.337 5.850 84.751 1.00 68.50 269 ALA A N 1
ATOM 2124 C CA . ALA A 1 269 ? -60.087 6.971 85.331 1.00 68.50 269 ALA A CA 1
ATOM 2125 C C . ALA A 1 269 ? -61.382 6.530 86.052 1.00 68.50 269 ALA A C 1
ATOM 2127 O O . ALA A 1 269 ? -61.871 7.206 86.961 1.00 68.50 269 ALA A O 1
ATOM 2128 N N . THR A 1 270 ? -61.953 5.395 85.652 1.00 68.69 270 THR A N 1
ATOM 2129 C CA . THR A 1 270 ? -63.139 4.792 86.279 1.00 68.69 270 THR A CA 1
ATOM 2130 C C . THR A 1 270 ? -62.749 3.998 87.529 1.00 68.69 270 THR A C 1
ATOM 2132 O O . THR A 1 270 ? -63.377 4.125 88.579 1.00 68.69 270 THR A O 1
ATOM 2135 N N . ILE A 1 271 ? -61.648 3.257 87.447 1.00 62.34 271 ILE A N 1
ATOM 2136 C CA . ILE A 1 271 ? -61.058 2.453 88.512 1.00 62.34 271 ILE A CA 1
ATOM 2137 C C . ILE A 1 271 ? -60.487 3.350 89.616 1.00 62.34 271 ILE A C 1
ATOM 2139 O O . ILE A 1 271 ? -60.729 3.082 90.784 1.00 62.34 271 ILE A O 1
ATOM 2143 N N . GLN A 1 272 ? -59.863 4.478 89.286 1.00 59.22 272 GLN A N 1
ATOM 2144 C CA . GLN A 1 272 ? -59.370 5.480 90.237 1.00 59.22 272 GLN A CA 1
ATOM 2145 C C . GLN A 1 272 ? -60.506 6.118 91.062 1.00 59.22 272 GLN A C 1
ATOM 2147 O O . GLN A 1 272 ? -60.301 6.475 92.220 1.00 59.22 272 GLN A O 1
ATOM 2152 N N . ARG A 1 273 ? -61.741 6.177 90.531 1.00 57.84 273 ARG A N 1
ATOM 2153 C CA . ARG A 1 273 ? -62.942 6.495 91.335 1.00 57.84 273 ARG A CA 1
ATOM 2154 C C . ARG A 1 273 ? -63.383 5.340 92.233 1.00 57.84 273 ARG A C 1
ATOM 2156 O O . ARG A 1 273 ? -63.904 5.589 93.314 1.00 57.84 273 ARG A O 1
ATOM 2163 N N . SER A 1 274 ? -63.195 4.098 91.794 1.00 51.31 274 SER A N 1
ATOM 2164 C CA . SER A 1 274 ? -63.565 2.900 92.560 1.00 51.31 274 SER A CA 1
ATOM 2165 C C . SER A 1 274 ? -62.562 2.541 93.671 1.00 51.31 274 SER A C 1
ATOM 2167 O O . SER A 1 274 ? -62.961 2.012 94.705 1.00 51.31 274 SER A O 1
ATOM 2169 N N . LEU A 1 275 ? -61.285 2.893 93.491 1.00 47.53 275 LEU A N 1
ATOM 2170 C CA . LEU A 1 275 ? -60.174 2.681 94.428 1.00 47.53 275 LEU A CA 1
ATOM 2171 C C . LEU A 1 275 ? -60.240 3.598 95.650 1.00 47.53 275 LEU A C 1
ATOM 2173 O O . LEU A 1 275 ? -59.888 3.177 96.744 1.00 47.53 275 LEU A O 1
ATOM 2177 N N . ASN A 1 276 ? -60.824 4.793 95.524 1.00 49.09 276 ASN A N 1
ATOM 2178 C CA . ASN A 1 276 ? -61.111 5.653 96.680 1.00 49.09 276 ASN A CA 1
ATOM 2179 C C . ASN A 1 276 ? -62.100 5.019 97.687 1.00 49.09 276 ASN A C 1
ATOM 2181 O O . ASN A 1 276 ? -62.375 5.609 98.729 1.00 49.09 276 ASN A O 1
ATOM 2185 N N . LEU A 1 277 ? -62.674 3.848 97.377 1.00 45.44 277 LEU A N 1
ATOM 2186 C CA . LEU A 1 277 ? -63.761 3.243 98.141 1.00 45.44 277 LEU A CA 1
ATOM 2187 C C . LEU A 1 277 ? -63.474 1.871 98.753 1.00 45.44 277 LEU A C 1
ATOM 2189 O O . LEU A 1 277 ? -64.274 1.454 99.590 1.00 45.44 277 LEU A O 1
ATOM 2193 N N . LYS A 1 278 ? -62.396 1.147 98.423 1.00 44.00 278 LYS A N 1
ATOM 2194 C CA . LYS A 1 278 ? -62.192 -0.185 99.023 1.00 44.00 278 LYS A CA 1
ATOM 2195 C C . LYS A 1 278 ? -60.726 -0.594 99.219 1.00 44.00 278 LYS A C 1
ATOM 2197 O O . LYS A 1 278 ? -60.112 -1.093 98.295 1.00 44.00 278 LYS A O 1
ATOM 2202 N N . VAL A 1 279 ? -60.285 -0.596 100.482 1.00 49.78 279 VAL A N 1
ATOM 2203 C CA . VAL A 1 279 ? -59.754 -1.821 101.128 1.00 49.78 279 VAL A CA 1
ATOM 2204 C C . VAL A 1 279 ? -58.577 -2.490 100.369 1.00 49.78 279 VAL A C 1
ATOM 2206 O O . VAL A 1 279 ? -58.707 -3.593 99.844 1.00 49.78 279 VAL A O 1
ATOM 2209 N N . ASP A 1 280 ? -57.424 -1.812 100.330 1.00 46.69 280 ASP A N 1
ATOM 2210 C CA . ASP A 1 280 ? -56.378 -1.985 99.301 1.00 46.69 280 ASP A CA 1
ATOM 2211 C C . ASP A 1 280 ? -55.183 -2.914 99.615 1.00 46.69 280 ASP A C 1
ATOM 2213 O O . ASP A 1 280 ? -54.389 -3.196 98.735 1.00 46.69 280 ASP A O 1
ATOM 2217 N N . THR A 1 281 ? -54.957 -3.433 100.823 1.00 49.94 281 THR A N 1
ATOM 2218 C CA . THR A 1 281 ? -53.566 -3.845 101.154 1.00 49.94 281 THR A CA 1
ATOM 2219 C C . THR A 1 281 ? -53.185 -5.323 100.982 1.00 49.94 281 THR A C 1
ATOM 2221 O O . THR A 1 281 ? -51.998 -5.623 100.907 1.00 49.94 281 THR A O 1
ATOM 2224 N N . SER A 1 282 ? -54.120 -6.277 100.879 1.00 42.62 282 SER A N 1
ATOM 2225 C CA . SER A 1 282 ? -53.765 -7.720 100.870 1.00 42.62 282 SER A CA 1
ATOM 2226 C C . SER A 1 282 ? -53.971 -8.443 99.533 1.00 42.62 282 SER A C 1
ATOM 2228 O O . SER A 1 282 ? -53.407 -9.518 99.331 1.00 42.62 282 SER A O 1
ATOM 2230 N N . ARG A 1 283 ? -54.761 -7.885 98.611 1.00 53.03 283 ARG A N 1
ATOM 2231 C CA . ARG A 1 283 ? -54.952 -8.422 97.249 1.00 53.03 283 ARG A CA 1
ATOM 2232 C C . ARG A 1 283 ? -53.938 -7.830 96.257 1.00 53.03 283 ARG A C 1
ATOM 2234 O O . ARG A 1 283 ? -53.601 -8.472 95.266 1.00 53.03 283 ARG A O 1
ATOM 2241 N N . ASP A 1 284 ? -53.415 -6.656 96.596 1.00 58.12 284 ASP A N 1
ATOM 2242 C CA . ASP A 1 284 ? -52.492 -5.843 95.809 1.00 58.12 284 ASP A CA 1
ATOM 2243 C C . ASP A 1 284 ? -51.112 -6.509 95.654 1.00 58.12 284 ASP A C 1
ATOM 2245 O O . ASP A 1 284 ? -50.656 -6.707 94.533 1.00 58.12 284 ASP A O 1
ATOM 2249 N N . LEU A 1 285 ? -50.527 -7.051 96.731 1.00 54.97 285 LEU A N 1
ATOM 2250 C CA . LEU A 1 285 ? -49.239 -7.772 96.689 1.00 54.97 285 LEU A CA 1
ATOM 2251 C C . LEU A 1 285 ? -49.239 -9.023 95.788 1.00 54.97 285 LEU A C 1
ATOM 2253 O O . LEU A 1 285 ? -48.273 -9.268 95.070 1.00 54.97 285 LEU A O 1
ATOM 2257 N N . SER A 1 286 ? -50.315 -9.818 95.783 1.00 56.56 286 SER A N 1
ATOM 2258 C CA . SER A 1 286 ? -50.408 -10.990 94.890 1.00 56.56 286 SER A CA 1
ATOM 2259 C C . SER A 1 286 ? -50.637 -10.595 93.429 1.00 56.56 286 SER A C 1
ATOM 2261 O O . SER A 1 286 ? -50.136 -11.275 92.534 1.00 56.56 286 SER A O 1
ATOM 2263 N N . SER A 1 287 ? -51.347 -9.489 93.177 1.00 63.50 287 SER A N 1
ATOM 2264 C CA . SER A 1 287 ? -51.498 -8.948 91.822 1.00 63.50 287 SER A CA 1
ATOM 2265 C C . SER A 1 287 ? -50.192 -8.336 91.311 1.00 63.50 287 SER A C 1
ATOM 2267 O O . SER A 1 287 ? -49.774 -8.657 90.207 1.00 63.50 287 SER A O 1
ATOM 2269 N N . GLN A 1 288 ? -49.456 -7.613 92.161 1.00 66.00 288 GLN A N 1
ATOM 2270 C CA . GLN A 1 288 ? -48.150 -7.044 91.835 1.00 66.00 288 GLN A CA 1
ATOM 2271 C C . GLN A 1 288 ? -47.118 -8.127 91.521 1.00 66.00 288 GLN A C 1
ATOM 2273 O O . GLN A 1 288 ? -46.341 -7.960 90.588 1.00 66.00 288 GLN A O 1
ATOM 2278 N N . ILE A 1 289 ? -47.126 -9.261 92.233 1.00 65.69 289 ILE A N 1
ATOM 2279 C CA . ILE A 1 289 ? -46.261 -10.412 91.916 1.00 65.69 289 ILE A CA 1
ATOM 2280 C C . ILE A 1 289 ? -46.654 -11.051 90.573 1.00 65.69 289 ILE A C 1
ATOM 2282 O O . ILE A 1 289 ? -45.776 -11.418 89.788 1.00 65.69 289 ILE A O 1
ATOM 2286 N N . ALA A 1 290 ? -47.952 -11.172 90.279 1.00 72.06 290 ALA A N 1
ATOM 2287 C CA . ALA A 1 290 ? -48.425 -11.697 88.998 1.00 72.06 290 ALA A CA 1
ATOM 2288 C C . ALA A 1 290 ? -48.071 -10.762 87.827 1.00 72.06 290 ALA A C 1
ATOM 2290 O O . ALA A 1 290 ? -47.596 -11.236 86.791 1.00 72.06 290 ALA A O 1
ATOM 2291 N N . ASP A 1 291 ? -48.212 -9.452 88.019 1.00 75.31 291 ASP A N 1
ATOM 2292 C CA . ASP A 1 291 ? -47.884 -8.416 87.041 1.00 75.31 291 ASP A CA 1
ATOM 2293 C C . ASP A 1 291 ? -46.374 -8.299 86.825 1.00 75.31 291 ASP A C 1
ATOM 2295 O O . ASP A 1 291 ? -45.927 -8.218 85.681 1.00 75.31 291 ASP A O 1
ATOM 2299 N N . LEU A 1 292 ? -45.561 -8.408 87.883 1.00 72.19 292 LEU A N 1
ATOM 2300 C CA . LEU A 1 292 ? -44.103 -8.526 87.768 1.00 72.19 292 LEU A CA 1
ATOM 2301 C C . LEU A 1 292 ? -43.704 -9.786 86.998 1.00 72.19 292 LEU A C 1
ATOM 2303 O O . LEU A 1 292 ? -42.825 -9.724 86.142 1.00 72.19 292 LEU A O 1
ATOM 2307 N N . GLY A 1 293 ? -44.366 -10.920 87.240 1.00 71.88 293 GLY A N 1
ATOM 2308 C CA . GLY A 1 293 ? -44.142 -12.150 86.478 1.00 71.88 293 GLY A CA 1
ATOM 2309 C C . GLY A 1 293 ? -44.528 -12.013 85.000 1.00 71.88 293 GLY A C 1
ATOM 2310 O O . GLY A 1 293 ? -43.824 -12.509 84.118 1.00 71.88 293 GLY A O 1
ATOM 2311 N N . GLN A 1 294 ? -45.621 -11.308 84.706 1.00 78.00 294 GLN A N 1
ATOM 2312 C CA . GLN A 1 294 ? -46.056 -10.984 83.348 1.00 78.00 294 GLN A CA 1
ATOM 2313 C C . GLN A 1 294 ? -45.051 -10.056 82.649 1.00 78.00 294 GLN A C 1
ATOM 2315 O O . GLN A 1 294 ? -44.628 -10.338 81.527 1.00 78.00 294 GLN A O 1
ATOM 2320 N N . ALA A 1 295 ? -44.619 -8.994 83.331 1.00 74.56 295 ALA A N 1
ATOM 2321 C CA . ALA A 1 295 ? -43.640 -8.034 82.840 1.00 74.56 295 ALA A CA 1
ATOM 2322 C C . ALA A 1 295 ? -42.291 -8.705 82.571 1.00 74.56 295 ALA A C 1
ATOM 2324 O O . ALA A 1 295 ? -41.714 -8.509 81.507 1.00 74.56 295 ALA A O 1
ATOM 2325 N N . MET A 1 296 ? -41.829 -9.576 83.471 1.00 74.56 296 MET A N 1
ATOM 2326 C CA . MET A 1 296 ? -40.575 -10.309 83.306 1.00 74.56 296 MET A CA 1
ATOM 2327 C C . MET A 1 296 ? -40.623 -11.247 82.089 1.00 74.56 296 MET A C 1
ATOM 2329 O O . MET A 1 296 ? -39.672 -11.287 81.312 1.00 74.56 296 MET A O 1
ATOM 2333 N N . ARG A 1 297 ? -41.753 -11.931 81.851 1.00 80.88 297 ARG A N 1
ATOM 2334 C CA . ARG A 1 297 ? -41.958 -12.756 80.644 1.00 80.88 297 ARG A CA 1
ATOM 2335 C C . ARG A 1 297 ? -42.000 -11.929 79.359 1.00 80.88 297 ARG A C 1
ATOM 2337 O O . ARG A 1 297 ? -41.455 -12.359 78.343 1.00 80.88 297 ARG A O 1
ATOM 2344 N N . ASN A 1 298 ? -42.629 -10.757 79.391 1.00 85.50 298 ASN A N 1
ATOM 2345 C CA . ASN A 1 298 ? -42.680 -9.853 78.241 1.00 85.50 298 ASN A CA 1
ATOM 2346 C C . ASN A 1 298 ? -41.294 -9.290 77.918 1.00 85.50 298 ASN A C 1
ATOM 2348 O O . ASN A 1 298 ? -40.860 -9.358 76.773 1.00 85.50 298 ASN A O 1
ATOM 2352 N N . MET A 1 299 ? -40.568 -8.846 78.938 1.00 80.50 299 MET A N 1
ATOM 2353 C CA . MET A 1 299 ? -39.213 -8.319 78.819 1.00 80.50 299 MET A CA 1
ATOM 2354 C C . MET A 1 299 ? -38.231 -9.398 78.334 1.00 80.50 299 MET A C 1
ATOM 2356 O O . MET A 1 299 ? -37.355 -9.130 77.517 1.00 80.50 299 MET A O 1
ATOM 2360 N N . GLN A 1 300 ? -38.419 -10.655 78.750 1.00 82.50 300 GLN A N 1
ATOM 2361 C CA . GLN A 1 300 ? -37.657 -11.791 78.228 1.00 82.50 300 GLN A CA 1
ATOM 2362 C C . GLN A 1 300 ? -37.958 -12.061 76.743 1.00 82.50 300 GLN A C 1
ATOM 2364 O O . GLN A 1 300 ? -37.037 -12.336 75.974 1.00 82.50 300 GLN A O 1
ATOM 2369 N N . LYS A 1 301 ? -39.223 -11.948 76.312 1.00 88.81 301 LYS A N 1
ATOM 2370 C CA . LYS A 1 301 ? -39.597 -12.029 74.889 1.00 88.81 301 LYS A CA 1
ATOM 2371 C C . LYS A 1 301 ? -39.019 -10.876 74.069 1.00 88.81 301 LYS A C 1
ATOM 2373 O O . LYS A 1 301 ? -38.539 -11.118 72.965 1.00 88.81 301 LYS A O 1
ATOM 2378 N N . GLU A 1 302 ? -39.046 -9.652 74.590 1.00 86.75 302 GLU A N 1
ATOM 2379 C CA . GLU A 1 302 ? -38.431 -8.493 73.934 1.00 86.75 302 GLU A CA 1
ATOM 2380 C C . GLU A 1 302 ? -36.921 -8.665 73.797 1.00 86.75 302 GLU A C 1
ATOM 2382 O O . GLU A 1 302 ? -36.399 -8.461 72.705 1.00 86.75 302 GLU A O 1
ATOM 2387 N N . ASN A 1 303 ? -36.228 -9.138 74.839 1.00 81.81 303 ASN A N 1
ATOM 2388 C CA . ASN A 1 303 ? -34.796 -9.433 74.753 1.00 81.81 303 ASN A CA 1
ATOM 2389 C C . ASN A 1 303 ? -34.487 -10.468 73.666 1.00 81.81 303 ASN A C 1
ATOM 2391 O O . ASN A 1 303 ? -33.585 -10.253 72.862 1.00 81.81 303 ASN A O 1
ATOM 2395 N N . GLN A 1 304 ? -35.275 -11.542 73.562 1.00 88.38 304 GLN A N 1
ATOM 2396 C CA . GLN A 1 304 ? -35.125 -12.512 72.470 1.00 88.38 304 GLN A CA 1
ATOM 2397 C C . GLN A 1 304 ? -35.402 -11.895 71.087 1.00 88.38 304 GLN A C 1
ATOM 2399 O O . GLN A 1 304 ? -34.800 -12.299 70.091 1.00 88.38 304 GLN A O 1
ATOM 2404 N N . GLY A 1 305 ? -36.323 -10.931 70.999 1.00 91.88 305 GLY A N 1
ATOM 2405 C CA . GLY A 1 305 ? -36.589 -10.171 69.776 1.00 91.88 305 GLY A CA 1
ATOM 2406 C C . GLY A 1 305 ? -35.414 -9.277 69.377 1.00 91.88 305 GLY A C 1
ATOM 2407 O O . GLY A 1 305 ? -34.988 -9.297 68.221 1.00 91.88 305 GLY A O 1
ATOM 2408 N N . LEU A 1 306 ? -34.848 -8.551 70.342 1.00 88.38 306 LEU A N 1
ATOM 2409 C CA . LEU A 1 306 ? -33.682 -7.689 70.154 1.00 88.38 306 LEU A CA 1
ATOM 2410 C C . LEU A 1 306 ? -32.433 -8.496 69.786 1.00 88.38 306 LEU A C 1
ATOM 2412 O O . LEU A 1 306 ? -31.711 -8.111 68.870 1.00 88.38 306 LEU A O 1
ATOM 2416 N N . GLU A 1 307 ? -32.205 -9.651 70.412 1.00 85.12 307 GLU A N 1
ATOM 2417 C CA . GLU A 1 307 ? -31.106 -10.557 70.049 1.00 85.12 307 GLU A CA 1
ATOM 2418 C C . GLU A 1 307 ? -31.200 -11.012 68.588 1.00 85.12 307 GLU A C 1
ATOM 2420 O O . GLU A 1 307 ? -30.198 -11.006 67.866 1.00 85.12 307 GLU A O 1
ATOM 2425 N N . LYS A 1 308 ? -32.408 -11.339 68.112 1.00 89.88 308 LYS A N 1
ATOM 2426 C CA . LYS A 1 308 ? -32.636 -11.695 66.703 1.00 89.88 308 LYS A CA 1
ATOM 2427 C C . LYS A 1 308 ? -32.372 -10.522 65.758 1.00 89.88 308 LYS A C 1
ATOM 2429 O O . LYS A 1 308 ? -31.758 -10.731 64.715 1.00 89.88 308 LYS A O 1
ATOM 2434 N N . GLN A 1 309 ? -32.784 -9.306 66.119 1.00 91.44 309 GLN A N 1
ATOM 2435 C CA . GLN A 1 309 ? -32.488 -8.104 65.327 1.00 91.44 309 GLN A CA 1
ATOM 2436 C C . GLN A 1 309 ? -30.987 -7.804 65.276 1.00 91.44 309 GLN A C 1
ATOM 2438 O O . GLN A 1 309 ? -30.455 -7.489 64.215 1.00 91.44 309 GLN A O 1
ATOM 2443 N N . ILE A 1 310 ? -30.272 -7.948 66.394 1.00 86.06 310 ILE A N 1
ATOM 2444 C CA . ILE A 1 310 ? -28.815 -7.769 66.431 1.00 86.06 310 ILE A CA 1
ATOM 2445 C C . ILE A 1 310 ? -28.128 -8.795 65.521 1.00 86.06 310 ILE A C 1
ATOM 2447 O O . ILE A 1 310 ? -27.201 -8.445 64.788 1.00 86.06 310 ILE A O 1
ATOM 2451 N N . ALA A 1 311 ? -28.585 -10.050 65.528 1.00 87.50 311 ALA A N 1
ATOM 2452 C CA . ALA A 1 311 ? -28.050 -11.088 64.652 1.00 87.50 311 ALA A CA 1
ATOM 2453 C C . ALA A 1 311 ? -28.312 -10.797 63.162 1.00 87.50 311 ALA A C 1
ATOM 2455 O O . ALA A 1 311 ? -27.407 -10.969 62.340 1.00 87.50 311 ALA A O 1
ATOM 2456 N N . SER A 1 312 ? -29.505 -10.307 62.802 1.00 92.38 312 SER A N 1
ATOM 2457 C CA . SER A 1 312 ? -29.802 -9.944 61.410 1.00 92.38 312 SER A CA 1
ATOM 2458 C C . SER A 1 312 ? -28.977 -8.740 60.958 1.00 92.38 312 SER A C 1
ATOM 2460 O O . SER A 1 312 ? -28.339 -8.806 59.914 1.00 92.38 312 SER A O 1
ATOM 2462 N N . LEU A 1 313 ? -28.888 -7.690 61.782 1.00 89.62 313 LEU A N 1
ATOM 2463 C CA . LEU A 1 313 ? -28.103 -6.491 61.480 1.00 89.62 313 LEU A CA 1
ATOM 2464 C C . LEU A 1 313 ? -26.614 -6.797 61.299 1.00 89.62 313 LEU A C 1
ATOM 2466 O O . LEU A 1 313 ? -25.972 -6.212 60.431 1.00 89.62 313 LEU A O 1
ATOM 2470 N N . ARG A 1 314 ? -26.050 -7.726 62.082 1.00 88.00 314 ARG A N 1
ATOM 2471 C CA . ARG A 1 314 ? -24.668 -8.192 61.878 1.00 88.00 314 ARG A CA 1
ATOM 2472 C C . ARG A 1 314 ? -24.494 -8.887 60.532 1.00 88.00 314 ARG A C 1
ATOM 2474 O O . ARG A 1 314 ? -23.521 -8.618 59.836 1.00 88.00 314 ARG A O 1
ATOM 2481 N N . THR A 1 315 ? -25.449 -9.733 60.162 1.00 91.69 315 THR A N 1
ATOM 2482 C CA . THR A 1 315 ? -25.427 -10.443 58.878 1.00 91.69 315 THR A CA 1
ATOM 2483 C C . THR A 1 315 ? -25.509 -9.461 57.706 1.00 91.69 315 THR A C 1
ATOM 2485 O O . THR A 1 315 ? -24.720 -9.550 56.766 1.00 91.69 315 THR A O 1
ATOM 2488 N N . ASP A 1 316 ? -26.403 -8.475 57.793 1.00 89.50 316 ASP A N 1
ATOM 2489 C CA . ASP A 1 316 ? -26.548 -7.425 56.782 1.00 89.50 316 ASP A CA 1
ATOM 2490 C C . ASP A 1 316 ? -25.295 -6.544 56.691 1.00 89.50 316 ASP A C 1
ATOM 2492 O O . ASP A 1 316 ? -24.864 -6.195 55.591 1.00 89.50 316 ASP A O 1
ATOM 2496 N N . LEU A 1 317 ? -24.666 -6.222 57.826 1.00 87.44 317 LEU A N 1
ATOM 2497 C CA . LEU A 1 317 ? -23.418 -5.460 57.864 1.00 87.44 317 LEU A CA 1
ATOM 2498 C C . LEU A 1 317 ? -22.272 -6.201 57.158 1.00 87.44 317 LEU A C 1
ATOM 2500 O O . LEU A 1 317 ? -21.513 -5.581 56.411 1.00 87.44 317 LEU A O 1
ATOM 2504 N N . ASP A 1 318 ? -22.144 -7.512 57.360 1.00 88.56 318 ASP A N 1
ATOM 2505 C CA . ASP A 1 318 ? -21.117 -8.318 56.689 1.00 88.56 318 ASP A CA 1
ATOM 2506 C C . ASP A 1 318 ? -21.396 -8.473 55.184 1.00 88.56 318 ASP A C 1
ATOM 2508 O O . ASP A 1 318 ? -20.474 -8.380 54.362 1.00 88.56 318 ASP A O 1
ATOM 2512 N N . ALA A 1 319 ? -22.665 -8.605 54.786 1.00 91.31 319 ALA A N 1
ATOM 2513 C CA . ALA A 1 319 ? -23.063 -8.600 53.377 1.00 91.31 319 ALA A CA 1
ATOM 2514 C C . ALA A 1 319 ? -22.758 -7.251 52.697 1.00 91.31 319 ALA A C 1
ATOM 2516 O O . ALA A 1 319 ? -22.199 -7.210 51.594 1.00 91.31 319 ALA A O 1
ATOM 2517 N N . GLN A 1 320 ? -23.052 -6.140 53.378 1.00 87.06 320 GLN A N 1
ATOM 2518 C CA . GLN A 1 320 ? -22.720 -4.783 52.937 1.00 87.06 320 GLN A CA 1
ATOM 2519 C C . GLN A 1 320 ? -21.208 -4.603 52.777 1.00 87.06 320 GLN A C 1
ATOM 2521 O O . GLN A 1 320 ? -20.762 -4.137 51.730 1.00 87.06 320 GLN A O 1
ATOM 2526 N N . LYS A 1 321 ? -20.398 -5.032 53.754 1.00 88.88 321 LYS A N 1
ATOM 2527 C CA . LYS A 1 321 ? -18.927 -4.983 53.656 1.00 88.88 321 LYS A CA 1
ATOM 2528 C C . LYS A 1 321 ? -18.399 -5.755 52.452 1.00 88.88 321 LYS A C 1
ATOM 2530 O O . LYS A 1 321 ? -17.546 -5.244 51.730 1.00 88.88 321 LYS A O 1
ATOM 2535 N N . THR A 1 322 ? -18.925 -6.953 52.217 1.00 90.62 322 THR A N 1
ATOM 2536 C CA . THR A 1 322 ? -18.523 -7.793 51.080 1.00 90.62 322 THR A CA 1
ATOM 2537 C C . THR A 1 322 ? -18.872 -7.126 49.749 1.00 90.62 322 THR A C 1
ATOM 2539 O O . THR A 1 322 ? -18.054 -7.087 48.831 1.00 90.62 322 THR A O 1
ATOM 2542 N N . THR A 1 323 ? -20.064 -6.533 49.661 1.00 92.00 323 THR A N 1
ATOM 2543 C CA . THR A 1 323 ? -20.507 -5.786 48.477 1.00 92.00 323 THR A CA 1
ATOM 2544 C C . THR A 1 323 ? -19.624 -4.566 48.230 1.00 92.00 323 THR A C 1
ATOM 2546 O O . THR A 1 323 ? -19.187 -4.340 47.105 1.00 92.00 323 THR A O 1
ATOM 2549 N N . ASN A 1 324 ? -19.288 -3.817 49.283 1.00 85.19 324 ASN A N 1
ATOM 2550 C CA . ASN A 1 324 ? -18.423 -2.646 49.179 1.00 85.19 324 ASN A CA 1
ATOM 2551 C C . ASN A 1 324 ? -17.012 -3.023 48.702 1.00 85.19 324 ASN A C 1
ATOM 2553 O O . ASN A 1 324 ? -16.465 -2.361 47.827 1.00 85.19 324 ASN A O 1
ATOM 2557 N N . ALA A 1 325 ? -16.444 -4.120 49.213 1.00 89.50 325 ALA A N 1
ATOM 2558 C CA . ALA A 1 325 ? -15.149 -4.623 48.752 1.00 89.50 325 ALA A CA 1
ATOM 2559 C C . ALA A 1 325 ? -15.166 -4.979 47.255 1.00 89.50 325 ALA A C 1
ATOM 2561 O O . ALA A 1 325 ? -14.222 -4.659 46.532 1.00 89.50 325 ALA A O 1
ATOM 2562 N N . ARG A 1 326 ? -16.258 -5.583 46.770 1.00 92.50 326 ARG A N 1
ATOM 2563 C CA . ARG A 1 326 ? -16.432 -5.892 45.344 1.00 92.50 326 ARG A CA 1
ATOM 2564 C C . ARG A 1 326 ? -16.531 -4.628 44.490 1.00 92.50 326 ARG A C 1
ATOM 2566 O O . ARG A 1 326 ? -15.835 -4.534 43.486 1.00 92.50 326 ARG A O 1
ATOM 2573 N N . LEU A 1 327 ? -17.342 -3.657 44.909 1.00 90.88 327 LEU A N 1
ATOM 2574 C CA . L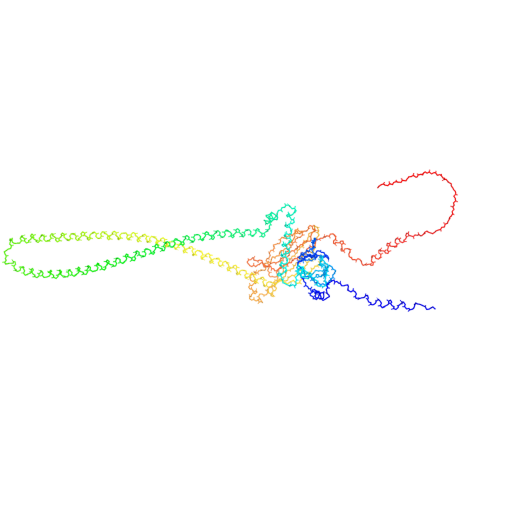EU A 1 327 ? -17.495 -2.381 44.202 1.00 90.88 327 LEU A CA 1
ATOM 2575 C C . LEU A 1 327 ? -16.179 -1.599 44.133 1.00 90.88 327 LEU A C 1
ATOM 2577 O O . LEU A 1 327 ? -15.895 -0.973 43.117 1.00 90.88 327 LEU A O 1
ATOM 2581 N N . VAL A 1 328 ? -15.358 -1.648 45.186 1.00 90.00 328 VAL A N 1
ATOM 2582 C CA . VAL A 1 328 ? -14.014 -1.052 45.176 1.00 90.00 328 VAL A CA 1
ATOM 2583 C C . VAL A 1 328 ? -13.129 -1.722 44.122 1.00 90.00 328 VAL A C 1
ATOM 2585 O O . VAL A 1 328 ? -12.521 -1.015 43.321 1.00 90.00 328 VAL A O 1
ATOM 2588 N N . SER A 1 329 ? -13.112 -3.058 44.062 1.00 90.00 329 SER A N 1
ATOM 2589 C CA . SER A 1 329 ? -12.353 -3.804 43.045 1.00 90.00 329 SER A CA 1
ATOM 2590 C C . SER A 1 329 ? -12.794 -3.450 41.622 1.00 90.00 329 SER A C 1
ATOM 2592 O O . SER A 1 329 ? -11.961 -3.152 40.771 1.00 90.00 329 SER A O 1
ATOM 2594 N N . GLU A 1 330 ? -14.104 -3.416 41.373 1.00 91.25 330 GLU A N 1
ATOM 2595 C CA . GLU A 1 330 ? -14.668 -3.055 40.068 1.00 91.25 330 GLU A CA 1
ATOM 2596 C C . GLU A 1 330 ? -14.317 -1.608 39.682 1.00 91.25 330 GLU A C 1
ATOM 2598 O O . GLU A 1 330 ? -13.971 -1.320 38.537 1.00 91.25 330 GLU A O 1
ATOM 2603 N N . ASN A 1 331 ? -14.324 -0.682 40.646 1.00 87.75 331 ASN A N 1
ATOM 2604 C CA . ASN A 1 331 ? -13.921 0.703 40.413 1.00 87.75 331 ASN A CA 1
ATOM 2605 C C . ASN A 1 331 ? -12.444 0.814 40.000 1.00 87.75 331 ASN A C 1
ATOM 2607 O O . ASN A 1 331 ? -12.102 1.602 39.115 1.00 87.75 331 ASN A O 1
ATOM 2611 N N . ASP A 1 332 ? -11.569 0.024 40.620 1.00 90.19 332 ASP A N 1
ATOM 2612 C CA . ASP A 1 332 ? -10.144 0.004 40.297 1.00 90.19 332 ASP A CA 1
ATOM 2613 C C . ASP A 1 332 ? -9.873 -0.624 38.922 1.00 90.19 332 ASP A C 1
ATOM 2615 O O . ASP A 1 332 ? -9.068 -0.089 38.150 1.00 90.19 332 ASP A O 1
ATOM 2619 N N . GLU A 1 333 ? -10.601 -1.681 38.557 1.00 91.38 333 GLU A N 1
ATOM 2620 C CA . GLU A 1 333 ? -10.568 -2.267 37.212 1.00 91.38 333 GLU A CA 1
ATOM 2621 C C . GLU A 1 333 ? -11.043 -1.272 36.149 1.00 91.38 333 GLU A C 1
ATOM 2623 O O . GLU A 1 333 ? -10.359 -1.060 35.142 1.00 91.38 333 GLU A O 1
ATOM 2628 N N . LEU A 1 334 ? -12.159 -0.581 36.398 1.00 89.56 334 LEU A N 1
ATOM 2629 C CA . LEU A 1 334 ? -12.669 0.458 35.505 1.00 89.56 334 LEU A CA 1
ATOM 2630 C C . LEU A 1 334 ? -11.664 1.601 35.345 1.00 89.56 334 LEU A C 1
ATOM 2632 O O . LEU A 1 334 ? -11.425 2.051 34.224 1.00 89.56 334 LEU A O 1
ATOM 2636 N N . LYS A 1 335 ? -11.012 2.050 36.425 1.00 89.75 335 LYS A N 1
ATOM 2637 C CA . LYS A 1 335 ? -9.935 3.053 36.349 1.00 89.75 335 LYS A CA 1
ATOM 2638 C C . LYS A 1 335 ? -8.754 2.564 35.514 1.00 89.75 335 LYS A C 1
ATOM 2640 O O . LYS A 1 335 ? -8.210 3.344 34.730 1.00 89.75 335 LYS A O 1
ATOM 2645 N N . ALA A 1 336 ? -8.346 1.305 35.664 1.00 89.94 336 ALA A N 1
ATOM 2646 C CA . ALA A 1 336 ? -7.269 0.720 34.870 1.00 89.94 336 ALA A CA 1
ATOM 2647 C C . ALA A 1 336 ? -7.644 0.645 33.380 1.00 89.94 336 ALA A C 1
ATOM 2649 O O . ALA A 1 336 ? -6.853 1.050 32.523 1.00 89.94 336 ALA A O 1
ATOM 2650 N N . GLY A 1 337 ? -8.873 0.220 33.072 1.00 91.88 337 GLY A N 1
ATOM 2651 C CA . GLY A 1 337 ? -9.427 0.224 31.719 1.00 91.88 337 GLY A CA 1
ATOM 2652 C C . GLY A 1 337 ? -9.454 1.625 31.107 1.00 91.88 337 GLY A C 1
ATOM 2653 O O . GLY A 1 337 ? -8.997 1.819 29.981 1.00 91.88 337 GLY A O 1
ATOM 2654 N N . ASN A 1 338 ? -9.880 2.629 31.875 1.00 87.62 338 ASN A N 1
ATOM 2655 C CA . ASN A 1 338 ? -9.942 4.015 31.413 1.00 87.62 338 ASN A CA 1
ATOM 2656 C C . ASN A 1 338 ? -8.548 4.583 31.094 1.00 87.62 338 ASN A C 1
ATOM 2658 O O . ASN A 1 338 ? -8.354 5.213 30.054 1.00 87.62 338 ASN A O 1
ATOM 2662 N N . LYS A 1 339 ? -7.541 4.293 31.932 1.00 91.19 339 LYS A N 1
ATOM 2663 C CA . LYS A 1 339 ? -6.139 4.665 31.660 1.00 91.19 339 LYS A CA 1
ATOM 2664 C C . LYS A 1 339 ? -5.614 4.030 30.370 1.00 91.19 339 LYS A C 1
ATOM 2666 O O . LYS A 1 339 ? -4.925 4.694 29.598 1.00 91.19 339 LYS A O 1
ATOM 2671 N N . LYS A 1 340 ? -5.951 2.761 30.117 1.00 92.56 340 LYS A N 1
ATOM 2672 C CA . LYS A 1 340 ? -5.578 2.057 28.880 1.00 92.56 340 LYS A CA 1
ATOM 2673 C C . LYS A 1 340 ? -6.259 2.666 27.651 1.00 92.56 340 LYS A C 1
ATOM 2675 O O . LYS A 1 340 ? -5.639 2.784 26.599 1.00 92.56 340 LYS A O 1
ATOM 2680 N N . MET A 1 341 ? -7.517 3.079 27.781 1.00 90.25 341 MET A N 1
ATOM 2681 C CA . MET A 1 341 ? -8.233 3.751 26.698 1.00 90.25 341 MET A CA 1
ATOM 2682 C C . MET A 1 341 ? -7.601 5.111 26.377 1.00 90.25 341 MET A C 1
ATOM 2684 O O . MET A 1 341 ? -7.353 5.416 25.214 1.00 90.25 341 MET A O 1
ATOM 2688 N N . GLN A 1 342 ? -7.257 5.897 27.401 1.00 88.62 342 GLN A N 1
ATOM 2689 C CA . GLN A 1 342 ? -6.570 7.180 27.230 1.00 88.62 342 GLN A CA 1
ATOM 2690 C C . GLN A 1 342 ? -5.203 7.035 26.549 1.00 88.62 342 GLN A C 1
ATOM 2692 O O . GLN A 1 342 ? -4.873 7.840 25.679 1.00 88.62 342 GLN A O 1
ATOM 2697 N N . SER A 1 343 ? -4.420 6.006 26.892 1.00 89.81 343 SER A N 1
ATOM 2698 C CA . SER A 1 343 ? -3.140 5.760 26.216 1.00 89.81 343 SER A CA 1
ATOM 2699 C C . SER A 1 343 ? -3.319 5.311 24.764 1.00 89.81 343 SER A C 1
ATOM 2701 O O . SER A 1 343 ? -2.529 5.686 23.902 1.00 89.81 343 SER A O 1
ATOM 2703 N N . MET A 1 344 ? -4.372 4.553 24.453 1.00 89.69 344 MET A N 1
ATOM 2704 C CA . MET A 1 344 ? -4.691 4.209 23.067 1.00 89.69 344 MET A CA 1
ATOM 2705 C C . MET A 1 344 ? -5.093 5.448 22.258 1.00 89.69 344 MET A C 1
ATOM 2707 O O . MET A 1 344 ? -4.627 5.603 21.130 1.00 89.69 344 MET A O 1
ATOM 2711 N N . ILE A 1 345 ? -5.895 6.347 22.839 1.00 87.44 345 ILE A N 1
ATOM 2712 C CA . ILE A 1 345 ? -6.273 7.617 22.205 1.00 87.44 345 ILE A CA 1
ATOM 2713 C C . ILE A 1 345 ? -5.024 8.445 21.888 1.00 87.44 345 ILE A C 1
ATOM 2715 O O . ILE A 1 345 ? -4.867 8.862 20.747 1.00 87.44 345 ILE A O 1
ATOM 2719 N N . SER A 1 346 ? -4.094 8.617 22.834 1.00 88.06 346 SER A N 1
ATOM 2720 C CA . SER A 1 346 ? -2.884 9.414 22.580 1.00 88.06 346 SER A CA 1
ATOM 2721 C C . SER A 1 346 ? -2.004 8.829 21.471 1.00 88.06 346 SER A C 1
ATOM 2723 O O . SER A 1 346 ? -1.486 9.570 20.633 1.00 88.06 346 SER A O 1
ATOM 2725 N N . VAL A 1 347 ? -1.877 7.499 21.407 1.00 90.06 347 VAL A N 1
ATOM 2726 C CA . VAL A 1 347 ? -1.155 6.823 20.320 1.00 90.06 347 VAL A CA 1
ATOM 2727 C C . VAL A 1 347 ? -1.850 7.057 18.980 1.00 90.06 347 VAL A C 1
ATOM 2729 O O . VAL A 1 347 ? -1.177 7.380 18.001 1.00 90.06 347 VAL A O 1
ATOM 2732 N N . LEU A 1 348 ? -3.174 6.914 18.915 1.00 86.62 348 LEU A N 1
ATOM 2733 C CA . LEU A 1 348 ? -3.931 7.140 17.683 1.00 86.62 348 LEU A CA 1
ATOM 2734 C C . LEU A 1 348 ? -3.826 8.594 17.211 1.00 86.62 348 LEU A C 1
ATOM 2736 O O . LEU A 1 348 ? -3.525 8.806 16.040 1.00 86.62 348 LEU A O 1
ATOM 2740 N N . THR A 1 349 ? -3.944 9.573 18.110 1.00 87.88 349 THR A N 1
ATOM 2741 C CA . THR A 1 349 ? -3.757 10.995 17.783 1.00 87.88 349 THR A CA 1
ATOM 2742 C C . THR A 1 349 ? -2.353 11.271 17.241 1.00 87.88 349 THR A C 1
ATOM 2744 O O . THR A 1 349 ? -2.205 11.922 16.215 1.00 87.88 349 THR A O 1
ATOM 2747 N N . SER A 1 350 ? -1.303 10.697 17.841 1.00 84.81 350 SER A N 1
ATOM 2748 C CA . SER A 1 350 ? 0.063 10.881 17.323 1.00 84.81 350 SER A CA 1
ATOM 2749 C C . SER A 1 350 ? 0.269 10.281 15.924 1.00 84.81 350 SER A C 1
ATOM 2751 O O . SER A 1 350 ? 1.023 10.818 15.109 1.00 84.81 350 SER A O 1
ATOM 2753 N N . LYS A 1 351 ? -0.417 9.170 15.623 1.00 88.44 351 LYS A N 1
ATOM 2754 C CA . LYS A 1 351 ? -0.411 8.565 14.287 1.00 88.44 351 LYS A CA 1
ATOM 2755 C C . LYS A 1 351 ? -1.162 9.430 13.282 1.00 88.44 351 LYS A C 1
ATOM 2757 O O . LYS A 1 351 ? -0.677 9.582 12.166 1.00 88.44 351 LYS A O 1
ATOM 2762 N N . GLU A 1 352 ? -2.299 9.998 13.673 1.00 87.06 352 GLU A N 1
ATOM 2763 C CA . GLU A 1 352 ? -3.064 10.943 12.857 1.00 87.06 352 GLU A CA 1
ATOM 2764 C C . GLU A 1 352 ? -2.216 12.169 12.492 1.00 87.06 352 GLU A C 1
ATOM 2766 O O . GLU A 1 352 ? -2.061 12.465 11.308 1.00 87.06 352 GLU A O 1
ATOM 2771 N N . ASP A 1 353 ? -1.541 12.782 13.469 1.00 86.81 353 ASP A N 1
ATOM 2772 C CA . ASP A 1 353 ? -0.627 13.907 13.235 1.00 86.81 353 ASP A CA 1
ATOM 2773 C C . ASP A 1 353 ? 0.509 13.537 12.270 1.00 86.81 353 ASP A C 1
ATOM 2775 O O . ASP A 1 353 ? 0.886 14.315 11.386 1.00 86.81 353 ASP A O 1
ATOM 2779 N N . SER A 1 354 ? 1.079 12.338 12.424 1.00 86.94 354 SER A N 1
ATOM 2780 C CA . SER A 1 354 ? 2.139 11.861 11.534 1.00 86.94 354 SER A CA 1
ATOM 2781 C C . SER A 1 354 ? 1.635 11.631 10.111 1.00 86.94 354 SER A C 1
ATOM 2783 O O . SER A 1 354 ? 2.344 11.965 9.161 1.00 86.94 354 SER A O 1
ATOM 2785 N N . LEU A 1 355 ? 0.437 11.068 9.947 1.00 86.94 355 LEU A N 1
ATOM 2786 C CA . LEU A 1 355 ? -0.183 10.861 8.638 1.00 86.94 355 LEU A CA 1
ATOM 2787 C C . LEU A 1 355 ? -0.536 12.194 7.977 1.00 86.94 355 LEU A C 1
ATOM 2789 O O . LEU A 1 355 ? -0.290 12.369 6.787 1.00 86.94 355 LEU A O 1
ATOM 2793 N N . GLN A 1 356 ? -1.037 13.161 8.744 1.00 85.94 356 GLN A N 1
ATOM 2794 C CA . GLN A 1 356 ? -1.331 14.500 8.246 1.00 85.94 356 GLN A CA 1
ATOM 2795 C C . GLN A 1 356 ? -0.061 15.194 7.740 1.00 85.94 356 GLN A C 1
ATOM 2797 O O . GLN A 1 356 ? -0.066 15.761 6.647 1.00 85.94 356 GLN A O 1
ATOM 2802 N N . LYS A 1 357 ? 1.058 15.090 8.471 1.00 86.25 357 LYS A N 1
ATOM 2803 C CA . LYS A 1 357 ? 2.363 15.594 8.007 1.00 86.25 357 LYS A CA 1
ATOM 2804 C C . LYS A 1 357 ? 2.814 14.924 6.709 1.00 86.25 357 LYS A C 1
ATOM 2806 O O . LYS A 1 357 ? 3.236 15.629 5.797 1.00 86.25 357 LYS A O 1
ATOM 2811 N N . GLN A 1 358 ? 2.686 13.598 6.608 1.00 85.31 358 GLN A N 1
ATOM 2812 C CA . GLN A 1 358 ? 3.014 12.865 5.378 1.00 85.31 358 GLN A CA 1
ATOM 2813 C C . GLN A 1 358 ? 2.133 13.299 4.200 1.00 85.31 358 GLN A C 1
ATOM 2815 O O . GLN A 1 358 ? 2.624 13.485 3.089 1.00 85.31 358 GLN A O 1
ATOM 2820 N N . TYR A 1 359 ? 0.840 13.516 4.433 1.00 87.50 359 TYR A N 1
ATOM 2821 C CA . TYR A 1 359 ? -0.070 14.003 3.402 1.00 87.50 359 TYR A CA 1
ATOM 2822 C C . TYR A 1 359 ? 0.336 15.391 2.893 1.00 87.50 359 TYR A C 1
ATOM 2824 O O . TYR A 1 359 ? 0.369 15.616 1.683 1.00 87.50 359 TYR A O 1
ATOM 2832 N N . PHE A 1 360 ? 0.699 16.310 3.794 1.00 85.19 360 PHE A N 1
ATOM 2833 C CA . PHE A 1 360 ? 1.201 17.626 3.397 1.00 85.19 360 PHE A CA 1
ATOM 2834 C C . PHE A 1 360 ? 2.500 17.533 2.596 1.00 85.19 360 PHE A C 1
ATOM 2836 O O . PHE A 1 360 ? 2.598 18.183 1.558 1.00 85.19 360 PHE A O 1
ATOM 2843 N N . SER A 1 361 ? 3.460 16.697 3.009 1.00 85.19 361 SER A N 1
ATOM 2844 C CA . SER A 1 361 ? 4.705 16.532 2.251 1.00 85.19 361 SER A CA 1
ATOM 2845 C C . SER A 1 361 ? 4.461 15.956 0.856 1.00 85.19 361 SER A C 1
ATOM 2847 O O . SER A 1 361 ? 4.982 16.500 -0.114 1.00 85.19 361 SER A O 1
ATOM 2849 N N . LEU A 1 362 ? 3.616 14.923 0.734 1.00 87.19 362 LEU A N 1
ATOM 2850 C CA . LEU A 1 362 ? 3.269 14.337 -0.567 1.00 87.19 362 LEU A CA 1
ATOM 2851 C C . LEU A 1 362 ? 2.551 15.344 -1.467 1.00 87.19 362 LEU A C 1
ATOM 2853 O O . LEU A 1 362 ? 2.789 15.385 -2.672 1.00 87.19 362 LEU A O 1
ATOM 2857 N N . ARG A 1 363 ? 1.663 16.164 -0.899 1.00 89.19 363 ARG A N 1
ATOM 2858 C CA . ARG A 1 363 ? 0.966 17.205 -1.655 1.00 89.19 363 ARG A CA 1
ATOM 2859 C C . ARG A 1 363 ? 1.942 18.239 -2.210 1.00 89.19 363 ARG A C 1
ATOM 2861 O O . ARG A 1 363 ? 1.856 18.559 -3.391 1.00 89.19 363 ARG A O 1
ATOM 2868 N N . THR A 1 364 ? 2.871 18.728 -1.391 1.00 84.75 364 THR A N 1
ATOM 2869 C CA . THR A 1 364 ? 3.900 19.677 -1.836 1.00 84.75 364 THR A CA 1
ATOM 2870 C C . THR A 1 364 ? 4.808 19.064 -2.902 1.00 84.75 364 THR A C 1
ATOM 2872 O O . THR A 1 364 ? 5.139 19.729 -3.879 1.00 84.75 364 THR A O 1
ATOM 2875 N N . GLU A 1 365 ? 5.196 17.796 -2.758 1.00 83.12 365 GLU A N 1
ATOM 2876 C CA . GLU A 1 365 ? 5.998 17.092 -3.764 1.00 83.12 365 GLU A CA 1
ATOM 2877 C C . GLU A 1 365 ? 5.247 16.935 -5.092 1.00 83.12 365 GLU A C 1
ATOM 2879 O O . GLU A 1 365 ? 5.802 17.215 -6.154 1.00 83.12 365 GLU A O 1
ATOM 2884 N N . LYS A 1 366 ? 3.958 16.583 -5.042 1.00 85.50 366 LYS A N 1
ATOM 2885 C CA . LYS A 1 366 ? 3.102 16.536 -6.230 1.00 85.50 366 LYS A CA 1
ATOM 2886 C C . LYS A 1 366 ? 3.023 17.897 -6.926 1.00 85.50 366 LYS A C 1
ATOM 2888 O O . LYS A 1 366 ? 3.173 17.955 -8.140 1.00 85.50 366 LYS A O 1
ATOM 2893 N N . GLU A 1 367 ? 2.809 18.977 -6.175 1.00 83.75 367 GLU A N 1
ATOM 2894 C CA . GLU A 1 367 ? 2.749 20.337 -6.730 1.00 83.75 367 GLU A CA 1
ATOM 2895 C C . GLU A 1 367 ? 4.062 20.708 -7.450 1.00 83.75 367 GLU A C 1
ATOM 2897 O O . GLU A 1 367 ? 4.015 21.235 -8.561 1.00 83.75 367 GLU A O 1
ATOM 2902 N N . LYS A 1 368 ? 5.225 20.335 -6.892 1.00 81.44 368 LYS A N 1
ATOM 2903 C CA . LYS A 1 368 ? 6.538 20.514 -7.543 1.00 81.44 368 LYS A CA 1
ATOM 2904 C C . LYS A 1 368 ? 6.686 19.704 -8.833 1.00 81.44 368 LYS A C 1
ATOM 2906 O O . LYS A 1 368 ? 7.222 20.212 -9.816 1.00 81.44 368 LYS A O 1
ATOM 2911 N N . LEU A 1 369 ? 6.229 18.451 -8.846 1.00 79.06 369 LEU A N 1
ATOM 2912 C CA . LEU A 1 369 ? 6.271 17.600 -10.041 1.00 79.06 369 LEU A CA 1
ATOM 2913 C C . LEU A 1 369 ? 5.337 18.114 -11.142 1.00 79.06 369 LEU A C 1
ATOM 2915 O O . LEU A 1 369 ? 5.720 18.124 -12.312 1.00 79.06 369 LEU A O 1
ATOM 2919 N N . ASP A 1 370 ? 4.143 18.583 -10.778 1.00 78.50 370 ASP A N 1
ATOM 2920 C CA . ASP A 1 370 ? 3.200 19.200 -11.714 1.00 78.50 370 ASP A CA 1
ATOM 2921 C C . ASP A 1 370 ? 3.788 20.495 -12.315 1.00 78.50 370 ASP A C 1
ATOM 2923 O O . ASP A 1 370 ? 3.650 20.737 -13.518 1.00 78.50 370 ASP A O 1
ATOM 2927 N N . GLU A 1 371 ? 4.485 21.313 -11.516 1.00 77.56 371 GLU A N 1
ATOM 2928 C CA . GLU A 1 371 ? 5.211 22.507 -11.979 1.00 77.56 371 GLU A CA 1
ATOM 2929 C C . GLU A 1 371 ? 6.353 22.139 -12.944 1.00 77.56 371 GLU A C 1
ATOM 2931 O O . GLU A 1 371 ? 6.445 22.700 -14.038 1.00 77.56 371 GLU A O 1
ATOM 2936 N N . PHE A 1 372 ? 7.157 21.128 -12.607 1.00 74.06 372 PHE A N 1
ATOM 2937 C CA . PHE A 1 372 ? 8.225 20.609 -13.467 1.00 74.06 372 PHE A CA 1
ATOM 2938 C C . PHE A 1 372 ? 7.699 20.059 -14.805 1.00 74.06 372 PHE A C 1
ATOM 2940 O O . PHE A 1 372 ? 8.237 20.367 -15.869 1.00 74.06 372 PHE A O 1
ATOM 2947 N N . ALA A 1 373 ? 6.600 19.300 -14.789 1.00 72.88 373 ALA A N 1
ATOM 2948 C CA . ALA A 1 373 ? 5.980 18.771 -16.004 1.00 72.88 373 ALA A CA 1
ATOM 2949 C C . ALA A 1 373 ? 5.465 19.889 -16.928 1.00 72.88 373 ALA A C 1
ATOM 2951 O O . ALA A 1 373 ? 5.593 19.797 -18.153 1.00 72.88 373 ALA A O 1
ATOM 2952 N N . ARG A 1 374 ? 4.917 20.973 -16.360 1.00 76.75 374 ARG A N 1
ATOM 2953 C CA . ARG A 1 374 ? 4.526 22.169 -17.126 1.00 76.75 374 ARG A CA 1
ATOM 2954 C C . ARG A 1 374 ? 5.740 22.866 -17.740 1.00 76.75 374 ARG A C 1
ATOM 2956 O O . ARG A 1 374 ? 5.668 23.261 -18.904 1.00 76.75 374 ARG A O 1
ATOM 2963 N N . GLN A 1 375 ? 6.850 22.977 -17.009 1.00 74.62 375 GLN A N 1
ATOM 2964 C CA . GLN A 1 375 ? 8.104 23.545 -17.522 1.00 74.62 375 GLN A CA 1
ATOM 2965 C C . GLN A 1 375 ? 8.635 22.740 -18.717 1.00 74.62 375 GLN A C 1
ATOM 2967 O O . GLN A 1 375 ? 8.868 23.320 -19.772 1.00 74.62 375 GLN A O 1
ATOM 2972 N N . ILE A 1 376 ? 8.716 21.407 -18.617 1.00 74.81 376 ILE A N 1
ATOM 2973 C CA . ILE A 1 376 ? 9.131 20.548 -19.744 1.00 74.81 376 ILE A CA 1
ATOM 2974 C C . ILE A 1 376 ? 8.223 20.741 -20.960 1.00 74.81 376 ILE A C 1
ATOM 2976 O O . ILE A 1 376 ? 8.703 20.863 -22.081 1.00 74.81 376 ILE A O 1
ATOM 2980 N N . LYS A 1 377 ? 6.902 20.760 -20.758 1.00 78.56 377 LYS A N 1
ATOM 2981 C CA . LYS A 1 377 ? 5.943 20.856 -21.868 1.00 78.56 377 LYS A CA 1
ATOM 2982 C C . LYS A 1 377 ? 5.995 22.207 -22.591 1.00 78.56 377 LYS A C 1
ATOM 2984 O O . LYS A 1 377 ? 5.645 22.284 -23.766 1.00 78.56 377 LYS A O 1
ATOM 2989 N N . SER A 1 378 ? 6.350 23.267 -21.872 1.00 79.12 378 SER A N 1
ATOM 2990 C CA . SER A 1 378 ? 6.349 24.643 -22.379 1.00 79.12 378 SER A CA 1
ATOM 2991 C C . SER A 1 378 ? 7.697 25.074 -22.946 1.00 79.12 378 SER A C 1
ATOM 2993 O O . SER A 1 378 ? 7.720 25.932 -23.826 1.00 79.12 378 SER A O 1
ATOM 2995 N N . LEU A 1 379 ? 8.804 24.483 -22.491 1.00 83.81 379 LEU A N 1
ATOM 2996 C CA . LEU A 1 379 ? 10.114 24.716 -23.079 1.00 83.81 379 LEU A CA 1
ATOM 2997 C C . LEU A 1 379 ? 10.250 23.930 -24.382 1.00 83.81 379 LEU A C 1
ATOM 2999 O O . LEU A 1 379 ? 10.089 22.712 -24.427 1.00 83.81 379 LEU A O 1
ATOM 3003 N N . ARG A 1 380 ? 10.569 24.640 -25.459 1.00 81.56 380 ARG A N 1
ATOM 3004 C CA . ARG A 1 380 ? 10.781 24.060 -26.783 1.00 81.56 380 ARG A CA 1
ATOM 3005 C C . ARG A 1 380 ? 12.123 24.510 -27.323 1.00 81.56 380 ARG A C 1
ATOM 3007 O O . ARG A 1 380 ? 12.472 25.683 -27.226 1.00 81.56 380 ARG A O 1
ATOM 3014 N N . THR A 1 381 ? 12.851 23.591 -27.938 1.00 83.50 381 THR A N 1
ATOM 3015 C CA . THR A 1 381 ? 14.054 23.914 -28.700 1.00 83.50 381 THR A CA 1
ATOM 3016 C C . THR A 1 381 ? 13.835 23.685 -30.186 1.00 83.50 381 THR A C 1
ATOM 3018 O O . THR A 1 381 ? 13.113 22.778 -30.603 1.00 83.50 381 THR A O 1
ATOM 3021 N N . GLU A 1 382 ? 14.425 24.558 -30.994 1.00 85.25 382 GLU A N 1
ATOM 3022 C CA . GLU A 1 382 ? 14.406 24.463 -32.450 1.00 85.25 382 GLU A CA 1
ATOM 3023 C C . GLU A 1 382 ? 15.826 24.643 -32.978 1.00 85.25 382 GLU A C 1
ATOM 3025 O O . GLU A 1 382 ? 16.456 25.677 -32.744 1.00 85.25 382 GLU A O 1
ATOM 3030 N N . ILE A 1 383 ? 16.336 23.625 -33.673 1.00 82.00 383 ILE A N 1
ATOM 3031 C CA . ILE A 1 383 ? 17.658 23.669 -34.299 1.00 82.00 383 ILE A CA 1
ATOM 3032 C C . ILE A 1 383 ? 17.549 24.541 -35.550 1.00 82.00 383 ILE A C 1
ATOM 3034 O O . ILE A 1 383 ? 16.834 24.204 -36.489 1.00 82.00 383 ILE A O 1
ATOM 3038 N N . VAL A 1 384 ? 18.259 25.666 -35.546 1.00 84.56 384 VAL A N 1
ATOM 3039 C CA . VAL A 1 384 ? 18.248 26.663 -36.624 1.00 84.56 384 VAL A CA 1
ATOM 3040 C C . VAL A 1 384 ? 19.360 26.383 -37.626 1.00 84.56 384 VAL A C 1
ATOM 3042 O O . VAL A 1 384 ? 19.171 26.542 -38.829 1.00 84.56 384 VAL A O 1
ATOM 3045 N N . GLU A 1 385 ? 20.525 25.957 -37.139 1.00 82.94 385 GLU A N 1
ATOM 3046 C CA . GLU A 1 385 ? 21.675 25.633 -37.976 1.00 82.94 385 GLU A CA 1
ATOM 3047 C C . GLU A 1 385 ? 22.411 24.410 -37.427 1.00 82.94 385 GLU A C 1
ATOM 3049 O O . GLU A 1 385 ? 22.614 24.290 -36.221 1.00 82.94 385 GLU A O 1
ATOM 3054 N N . ASP A 1 386 ? 22.834 23.524 -38.325 1.00 83.06 386 ASP A N 1
ATOM 3055 C CA . ASP A 1 386 ? 23.755 22.421 -38.047 1.00 83.06 386 ASP A CA 1
ATOM 3056 C C . ASP A 1 386 ? 24.609 22.215 -39.301 1.00 83.06 386 ASP A C 1
ATOM 3058 O O . ASP A 1 386 ? 24.100 21.860 -40.369 1.00 83.06 386 ASP A O 1
ATOM 3062 N N . LYS A 1 387 ? 25.893 22.557 -39.209 1.00 86.56 387 LYS A N 1
ATOM 3063 C CA . LYS A 1 387 ? 26.837 22.557 -40.330 1.00 86.56 387 LYS A CA 1
ATOM 3064 C C . LYS A 1 387 ? 28.154 21.939 -39.876 1.00 86.56 387 LYS A C 1
ATOM 3066 O O . LYS A 1 387 ? 28.654 22.242 -38.796 1.00 86.56 387 LYS A O 1
ATOM 3071 N N . SER A 1 388 ? 28.742 21.108 -40.728 1.00 76.88 388 SER A N 1
ATOM 3072 C CA . SER A 1 388 ? 30.105 20.598 -40.554 1.00 76.88 388 SER A CA 1
ATOM 3073 C C . SER A 1 388 ? 30.987 21.223 -41.628 1.00 76.88 388 SER A C 1
ATOM 3075 O O . SER A 1 388 ? 30.803 20.972 -42.820 1.00 76.88 388 SER A O 1
ATOM 3077 N N . GLU A 1 389 ? 31.919 22.077 -41.209 1.00 74.31 389 GLU A N 1
ATOM 3078 C CA . GLU A 1 389 ? 32.876 22.747 -42.088 1.00 74.31 389 GLU A CA 1
ATOM 3079 C C . GLU A 1 389 ? 34.275 22.680 -41.462 1.00 74.31 389 GLU A C 1
ATOM 3081 O O . GLU A 1 389 ? 34.470 22.947 -40.279 1.00 74.31 389 GLU A O 1
ATOM 3086 N N . GLY A 1 390 ? 35.280 22.279 -42.247 1.00 69.19 390 GLY A N 1
ATOM 3087 C CA . GLY A 1 390 ? 36.674 22.251 -41.782 1.00 69.19 390 GLY A CA 1
ATOM 3088 C C . GLY A 1 390 ? 36.994 21.220 -40.686 1.00 69.19 390 GLY A C 1
ATOM 3089 O O . GLY A 1 390 ? 38.019 21.348 -40.020 1.00 69.19 390 GLY A O 1
ATOM 3090 N N . GLY A 1 391 ? 36.158 20.191 -40.499 1.00 73.50 391 GLY A N 1
ATOM 3091 C CA . GLY A 1 391 ? 36.337 19.179 -39.447 1.00 73.50 391 GLY A CA 1
ATOM 3092 C C . GLY A 1 391 ? 35.884 19.640 -38.058 1.00 73.50 391 GLY A C 1
ATOM 3093 O O . GLY A 1 391 ? 36.336 19.081 -37.052 1.00 73.50 391 GLY A O 1
ATOM 3094 N N . ILE A 1 392 ? 35.034 20.666 -38.013 1.00 81.69 392 ILE A N 1
ATOM 3095 C CA . ILE A 1 392 ? 34.323 21.144 -36.832 1.00 81.69 392 ILE A CA 1
ATOM 3096 C C . ILE A 1 392 ? 32.834 21.197 -37.185 1.00 81.69 392 ILE A C 1
ATOM 3098 O O . ILE A 1 392 ? 32.436 21.805 -38.183 1.00 81.69 392 ILE A O 1
ATOM 3102 N N . ARG A 1 393 ? 32.007 20.601 -36.330 1.00 83.12 393 ARG A N 1
ATOM 3103 C CA . ARG A 1 393 ? 30.559 20.719 -36.375 1.00 83.12 393 ARG A CA 1
ATOM 3104 C C . ARG A 1 393 ? 30.125 21.890 -35.525 1.00 83.12 393 ARG A C 1
ATOM 3106 O O . ARG A 1 393 ? 30.319 21.908 -34.310 1.00 83.12 393 ARG A O 1
ATOM 3113 N N . THR A 1 394 ? 29.519 22.863 -36.178 1.00 87.94 394 THR A N 1
ATOM 3114 C CA . THR A 1 394 ? 28.905 24.007 -35.521 1.00 87.94 394 THR A CA 1
ATOM 3115 C C . THR A 1 394 ? 27.399 23.902 -35.639 1.00 87.94 394 THR A C 1
ATOM 3117 O O . THR A 1 394 ? 26.867 23.451 -36.653 1.00 87.94 394 THR A O 1
ATOM 3120 N N . GLY A 1 395 ? 26.696 24.314 -34.598 1.00 87.75 395 GLY A N 1
ATOM 3121 C CA . GLY A 1 395 ? 25.248 24.370 -34.643 1.00 87.75 395 GLY A CA 1
ATOM 3122 C C . GLY A 1 395 ? 24.690 25.442 -33.734 1.00 87.75 395 GLY A C 1
ATOM 3123 O O . GLY A 1 395 ? 25.387 25.993 -32.879 1.00 87.75 395 GLY A O 1
ATOM 3124 N N . LYS A 1 396 ? 23.426 25.773 -33.965 1.00 90.25 396 LYS A N 1
ATOM 3125 C CA . LYS A 1 396 ? 22.674 26.761 -33.205 1.00 90.25 396 LYS A CA 1
ATOM 3126 C C . LYS A 1 396 ? 21.258 26.255 -32.987 1.00 90.25 396 LYS A C 1
ATOM 3128 O O . LYS A 1 396 ? 20.560 25.929 -33.945 1.00 90.25 396 LYS A O 1
ATOM 3133 N N . THR A 1 397 ? 20.819 26.250 -31.735 1.00 89.31 397 THR A N 1
ATOM 3134 C CA . THR A 1 397 ? 19.435 25.977 -31.351 1.00 89.31 397 THR A CA 1
ATOM 3135 C C . THR A 1 397 ? 18.861 27.186 -30.631 1.00 89.31 397 THR A C 1
ATOM 3137 O O . THR A 1 397 ? 19.510 27.779 -29.771 1.00 89.31 397 THR A O 1
ATOM 3140 N N . ASN A 1 398 ? 17.633 27.551 -30.968 1.00 89.56 398 ASN A N 1
ATOM 3141 C CA . ASN A 1 398 ? 16.874 28.537 -30.216 1.00 89.56 398 ASN A CA 1
ATOM 3142 C C . ASN A 1 398 ? 16.109 27.834 -29.095 1.00 89.56 398 ASN A C 1
ATOM 3144 O O . ASN A 1 398 ? 15.656 26.699 -29.266 1.00 89.56 398 ASN A O 1
ATOM 3148 N N . LEU A 1 399 ? 15.984 28.509 -27.958 1.00 88.19 399 LEU A N 1
ATOM 3149 C CA . LEU A 1 399 ? 15.201 28.086 -26.807 1.00 88.19 399 LEU A CA 1
ATOM 3150 C C . LEU A 1 399 ? 13.978 28.993 -26.688 1.00 88.19 399 LEU A C 1
ATOM 3152 O O . LEU A 1 399 ? 14.112 30.216 -26.635 1.00 88.19 399 LEU A O 1
ATOM 3156 N N . TYR A 1 400 ? 12.801 28.387 -26.604 1.00 86.31 400 TYR A N 1
ATOM 3157 C CA . TYR A 1 400 ? 11.518 29.065 -26.490 1.00 86.31 400 TYR A CA 1
ATOM 3158 C C . TYR A 1 400 ? 10.774 28.616 -25.237 1.00 86.31 400 TYR A C 1
ATOM 3160 O O . TYR A 1 400 ? 10.859 27.456 -24.836 1.00 86.31 400 TYR A O 1
ATOM 3168 N N . LEU A 1 401 ? 9.988 29.528 -24.673 1.00 85.50 401 LEU A N 1
ATOM 3169 C CA . LEU A 1 401 ? 8.903 29.238 -23.745 1.00 85.50 401 LEU A CA 1
ATOM 3170 C C . LEU A 1 401 ? 7.585 29.476 -24.484 1.00 85.50 401 LEU A C 1
ATOM 3172 O O . LEU A 1 401 ? 7.222 30.621 -24.749 1.00 85.50 401 LEU A O 1
ATOM 3176 N N . GLY A 1 402 ? 6.898 28.405 -24.879 1.00 83.19 402 GLY A N 1
ATOM 3177 C CA . GLY A 1 402 ? 5.754 28.495 -25.783 1.00 83.19 402 GLY A CA 1
ATOM 3178 C C . GLY A 1 402 ? 6.179 29.081 -27.131 1.00 83.19 402 GLY A C 1
ATOM 3179 O O . GLY A 1 402 ? 6.894 28.431 -27.893 1.00 83.19 402 GLY A O 1
ATOM 3180 N N . ASN A 1 403 ? 5.757 30.318 -27.405 1.00 82.56 403 ASN A N 1
ATOM 3181 C CA . ASN A 1 403 ? 6.143 31.076 -28.604 1.00 82.56 403 ASN A CA 1
ATOM 3182 C C . ASN A 1 403 ? 7.121 32.230 -28.312 1.00 82.56 403 ASN A C 1
ATOM 3184 O O . ASN A 1 403 ? 7.438 33.009 -29.211 1.00 82.56 403 ASN A O 1
ATOM 3188 N N . VAL A 1 404 ? 7.583 32.375 -27.067 1.00 86.06 404 VAL A N 1
ATOM 3189 C CA . VAL A 1 404 ? 8.463 33.471 -26.649 1.00 86.06 404 VAL A CA 1
ATOM 3190 C C . VAL A 1 404 ? 9.921 33.014 -26.685 1.00 86.06 404 VAL A C 1
ATOM 3192 O O . VAL A 1 404 ? 10.249 32.029 -26.021 1.00 86.06 404 VAL A O 1
ATOM 3195 N N . PRO A 1 405 ? 10.811 33.689 -27.432 1.00 86.88 405 PRO A N 1
ATOM 3196 C CA . PRO A 1 405 ? 12.223 33.339 -27.446 1.00 86.88 405 PRO A CA 1
ATOM 3197 C C . PRO A 1 405 ? 12.871 33.703 -26.107 1.00 86.88 405 PRO A C 1
ATOM 3199 O O . PRO A 1 405 ? 12.753 34.827 -25.622 1.00 86.88 405 PRO A O 1
ATOM 3202 N N . LEU A 1 406 ? 13.546 32.728 -25.505 1.00 86.69 406 LEU A N 1
ATOM 3203 C CA . LEU A 1 406 ? 14.335 32.904 -24.287 1.00 86.69 406 LEU A CA 1
ATOM 3204 C C . LEU A 1 406 ? 15.812 33.163 -24.606 1.00 86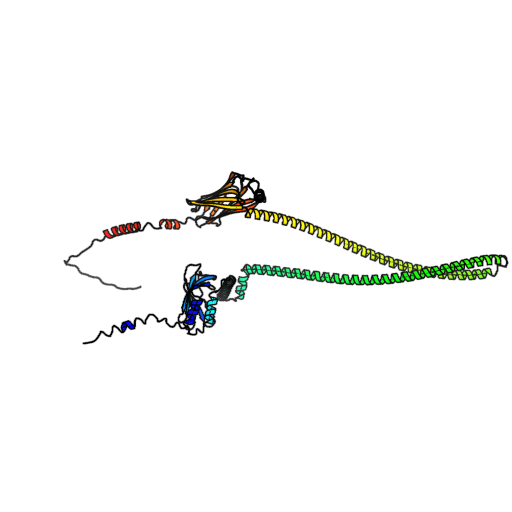.69 406 LEU A C 1
ATOM 3206 O O . LEU A 1 406 ? 16.511 33.823 -23.842 1.00 86.69 406 LEU A O 1
ATOM 3210 N N . GLY A 1 407 ? 16.301 32.634 -25.727 1.00 88.62 407 GLY A N 1
ATOM 3211 C CA . GLY A 1 407 ? 17.683 32.802 -26.154 1.00 88.62 407 GLY A CA 1
ATOM 3212 C C . GLY A 1 407 ? 18.110 31.768 -27.186 1.00 88.62 407 GLY A C 1
ATOM 3213 O O . GLY A 1 407 ? 17.299 31.003 -27.708 1.00 88.62 407 GLY A O 1
ATOM 3214 N N . SER A 1 408 ? 19.406 31.724 -27.476 1.00 90.12 408 SER A N 1
ATOM 3215 C CA . SER A 1 408 ? 19.985 30.750 -28.400 1.00 90.12 408 SER A CA 1
ATOM 3216 C C . SER A 1 408 ? 21.274 30.145 -27.860 1.00 90.12 408 SER A C 1
ATOM 3218 O O . SER A 1 408 ? 22.136 30.851 -27.341 1.00 90.12 408 SER A O 1
ATOM 3220 N N . LEU A 1 409 ? 21.397 28.826 -27.987 1.00 90.50 409 LEU A N 1
ATOM 3221 C CA . LEU A 1 409 ? 22.596 28.058 -27.683 1.00 90.50 409 LEU A CA 1
ATOM 3222 C C . LEU A 1 409 ? 23.311 27.742 -28.997 1.00 90.50 409 LEU A C 1
ATOM 3224 O O . LEU A 1 409 ? 22.766 27.032 -29.839 1.00 90.50 409 LEU A O 1
ATOM 3228 N N . SER A 1 410 ? 24.530 28.242 -29.166 1.00 91.25 410 SER A N 1
ATOM 3229 C CA . SER A 1 410 ? 25.427 27.837 -30.247 1.00 91.25 410 SER A CA 1
ATOM 3230 C C . SER A 1 410 ? 26.538 26.941 -29.717 1.00 91.25 410 SER A C 1
ATOM 3232 O O . SER A 1 410 ? 27.076 27.199 -28.642 1.00 91.25 410 SER A O 1
ATOM 3234 N N . TRP A 1 411 ? 26.924 25.923 -30.475 1.00 90.69 411 TRP A N 1
ATOM 3235 C CA . TRP A 1 411 ? 28.014 25.015 -30.126 1.00 90.69 411 TRP A CA 1
ATOM 3236 C C . TRP A 1 411 ? 28.976 24.823 -31.293 1.00 90.69 411 TRP A C 1
ATOM 3238 O O . TRP A 1 411 ? 28.622 25.014 -32.456 1.00 90.69 411 TRP A O 1
ATOM 3248 N N . SER A 1 412 ? 30.201 24.440 -30.958 1.00 89.75 412 SER A N 1
ATOM 3249 C CA . SER A 1 412 ? 31.291 24.129 -31.873 1.00 89.75 412 SER A CA 1
ATOM 3250 C C . SER A 1 412 ? 32.048 22.929 -31.312 1.00 89.75 412 SER A C 1
ATOM 3252 O O . SER A 1 412 ? 32.682 23.038 -30.261 1.00 89.75 412 SER A O 1
ATOM 3254 N N . ILE A 1 413 ? 31.928 21.773 -31.966 1.00 88.56 413 ILE A N 1
ATOM 3255 C CA . ILE A 1 413 ? 32.503 20.495 -31.528 1.00 88.56 413 ILE A CA 1
ATOM 3256 C C . ILE A 1 413 ? 33.368 19.922 -32.665 1.00 88.56 413 ILE A C 1
ATOM 3258 O O . ILE A 1 413 ? 32.933 19.927 -33.814 1.00 88.56 413 ILE A O 1
ATOM 3262 N N . PRO A 1 414 ? 34.585 19.420 -32.398 1.00 84.19 414 PRO A N 1
ATOM 3263 C CA . PRO A 1 414 ? 35.415 18.788 -33.426 1.00 84.19 414 PRO A CA 1
ATOM 3264 C C . PRO A 1 414 ? 34.799 17.500 -34.002 1.00 84.19 414 PRO A C 1
ATOM 3266 O O . PRO A 1 414 ? 34.418 16.621 -33.240 1.00 84.19 414 PRO A O 1
ATOM 3269 N N . ASP A 1 415 ? 34.819 17.332 -35.330 1.00 81.69 415 ASP A N 1
ATOM 3270 C CA . ASP A 1 415 ? 34.338 16.112 -36.017 1.00 81.69 415 ASP A CA 1
ATOM 3271 C C . ASP A 1 415 ? 35.369 14.967 -36.016 1.00 81.69 415 ASP A C 1
ATOM 3273 O O . ASP A 1 415 ? 35.051 13.794 -36.222 1.00 81.69 415 ASP A O 1
ATOM 3277 N N . SER A 1 416 ? 36.650 15.300 -35.844 1.00 78.12 416 SER A N 1
ATOM 3278 C CA . SER A 1 416 ? 37.740 14.322 -35.802 1.00 78.12 416 SER A CA 1
ATOM 3279 C C . SER A 1 416 ? 38.881 14.799 -34.918 1.00 78.12 416 SER A C 1
ATOM 3281 O O . SER A 1 416 ? 39.168 15.999 -34.851 1.00 78.12 416 SER A O 1
ATOM 3283 N N . ILE A 1 417 ? 39.564 13.861 -34.268 1.00 76.00 417 ILE A N 1
ATOM 3284 C CA . ILE A 1 417 ? 40.719 14.127 -33.404 1.00 76.00 417 ILE A CA 1
ATOM 3285 C C . ILE A 1 417 ? 41.841 13.164 -33.800 1.00 76.00 417 ILE A C 1
ATOM 3287 O O . ILE A 1 417 ? 41.613 11.964 -33.980 1.00 76.00 417 ILE A O 1
ATOM 3291 N N . ARG A 1 418 ? 43.057 13.688 -33.990 1.00 74.38 418 ARG A N 1
ATOM 3292 C CA . ARG A 1 418 ? 44.241 12.865 -34.251 1.00 74.38 418 ARG A CA 1
ATOM 3293 C C . ARG A 1 418 ? 44.873 12.390 -32.948 1.00 74.38 418 ARG A C 1
ATOM 3295 O O . ARG A 1 418 ? 44.701 12.981 -31.887 1.00 74.38 418 ARG A O 1
ATOM 3302 N N . ARG A 1 419 ? 45.660 11.320 -33.040 1.00 72.50 419 ARG A N 1
ATOM 3303 C CA . ARG A 1 419 ? 46.416 10.784 -31.902 1.00 72.50 419 ARG A CA 1
ATOM 3304 C C . ARG A 1 419 ? 47.310 11.862 -31.278 1.00 72.50 419 ARG A C 1
ATOM 3306 O O . ARG A 1 419 ? 48.106 12.469 -31.993 1.00 72.50 419 ARG A O 1
ATOM 3313 N N . ASN A 1 420 ? 47.206 12.044 -29.959 1.00 68.88 420 ASN A N 1
ATOM 3314 C CA . ASN A 1 420 ? 47.916 13.070 -29.176 1.00 68.88 420 ASN A CA 1
ATOM 3315 C C . ASN A 1 420 ? 47.616 14.524 -29.598 1.00 68.88 420 ASN A C 1
ATOM 3317 O O . ASN A 1 420 ? 48.377 15.432 -29.266 1.00 68.88 420 ASN A O 1
ATOM 3321 N N . GLU A 1 421 ? 46.528 14.759 -30.332 1.00 77.50 421 GLU A N 1
ATOM 3322 C CA . GLU A 1 421 ? 46.037 16.099 -30.643 1.00 77.50 421 GLU A CA 1
ATOM 3323 C C . GLU A 1 421 ? 45.037 16.528 -29.566 1.00 77.50 421 GLU A C 1
ATOM 3325 O O . GLU A 1 421 ? 44.141 15.765 -29.203 1.00 77.50 421 GLU A O 1
ATOM 3330 N N . SER A 1 422 ? 45.194 17.753 -29.062 1.00 78.44 422 SER A N 1
ATOM 3331 C CA . SER A 1 422 ? 44.207 18.384 -28.189 1.00 78.44 422 SER A CA 1
ATOM 3332 C C . SER A 1 422 ? 43.390 19.377 -29.002 1.00 78.44 422 SER A C 1
ATOM 3334 O O . SER A 1 422 ? 43.953 20.241 -29.678 1.00 78.44 422 SER A O 1
ATOM 3336 N N . LYS A 1 423 ? 42.065 19.242 -28.959 1.00 83.38 423 LYS A N 1
ATOM 3337 C CA . LYS A 1 423 ? 41.130 20.186 -29.582 1.00 83.38 423 LYS A CA 1
ATOM 3338 C C . LYS A 1 423 ? 40.219 20.790 -28.525 1.00 83.38 423 LYS A C 1
ATOM 3340 O O . LYS A 1 423 ? 40.042 20.221 -27.451 1.00 83.38 423 LYS A O 1
ATOM 3345 N N . VAL A 1 424 ? 39.653 21.950 -28.839 1.00 87.19 424 VAL A N 1
ATOM 3346 C CA . VAL A 1 424 ? 38.736 22.676 -27.957 1.00 87.19 424 VAL A CA 1
ATOM 3347 C C . VAL A 1 424 ? 37.334 22.607 -28.551 1.00 87.19 424 VAL A C 1
ATOM 3349 O O . VAL A 1 424 ? 37.170 22.787 -29.757 1.00 87.19 424 VAL A O 1
ATOM 3352 N N . ALA A 1 425 ? 36.342 22.341 -27.708 1.00 87.38 425 ALA A N 1
ATOM 3353 C CA . ALA A 1 425 ? 34.931 22.521 -28.028 1.00 87.38 425 ALA A CA 1
ATOM 3354 C C . ALA A 1 425 ? 34.375 23.638 -27.162 1.00 87.38 425 ALA A C 1
ATOM 3356 O O . ALA A 1 425 ? 34.781 23.816 -26.010 1.00 87.38 425 ALA A O 1
ATOM 3357 N N . GLU A 1 426 ? 33.436 24.380 -27.725 1.00 91.06 426 GLU A N 1
ATOM 3358 C CA . GLU A 1 426 ? 32.860 25.548 -27.082 1.00 91.06 426 GLU A CA 1
ATOM 3359 C C . GLU A 1 426 ? 31.347 25.533 -27.257 1.00 91.06 426 GLU A C 1
ATOM 3361 O O . GLU A 1 426 ? 30.832 25.210 -28.328 1.00 91.06 426 GLU A O 1
ATOM 3366 N N . ALA A 1 427 ? 30.632 25.907 -26.205 1.00 90.50 427 ALA A N 1
ATOM 3367 C CA . ALA A 1 427 ? 29.213 26.209 -26.257 1.00 90.50 427 ALA A CA 1
ATOM 3368 C C . ALA A 1 427 ? 28.993 27.621 -25.726 1.00 90.50 427 ALA A C 1
ATOM 3370 O O . ALA A 1 427 ? 29.662 28.055 -24.791 1.00 90.50 427 ALA A O 1
ATOM 3371 N N . ARG A 1 428 ? 28.052 28.350 -26.314 1.00 91.75 428 ARG A N 1
ATOM 3372 C CA . ARG A 1 428 ? 27.692 29.700 -25.898 1.00 91.75 428 ARG A CA 1
ATOM 3373 C C . ARG A 1 428 ? 26.185 29.847 -25.904 1.00 91.75 428 ARG A C 1
ATOM 3375 O O . ARG A 1 428 ? 25.551 29.633 -26.931 1.00 91.75 428 ARG A O 1
ATOM 3382 N N . PHE A 1 429 ? 25.629 30.245 -24.772 1.00 91.44 429 PHE A N 1
ATOM 3383 C CA . PHE A 1 429 ? 24.239 30.654 -24.678 1.00 91.44 429 PHE A CA 1
ATOM 3384 C C . PHE A 1 429 ? 24.152 32.177 -24.714 1.00 91.44 429 PHE A C 1
ATOM 3386 O O . PHE A 1 429 ? 24.922 32.858 -24.037 1.00 91.44 429 PHE A O 1
ATOM 3393 N N . SER A 1 430 ? 23.218 32.696 -25.501 1.00 89.88 430 SER A N 1
ATOM 3394 C CA . SER A 1 430 ? 22.885 34.112 -25.604 1.00 89.88 430 SER A CA 1
ATOM 3395 C C . SER A 1 430 ? 21.429 34.305 -25.210 1.00 89.88 430 SER A C 1
ATOM 3397 O O . SER A 1 430 ? 20.545 33.770 -25.879 1.00 89.88 430 SER A O 1
ATOM 3399 N N . SER A 1 431 ? 21.191 35.020 -24.113 1.00 88.75 431 SER A N 1
ATOM 3400 C CA . SER A 1 431 ? 19.852 35.311 -23.600 1.00 88.75 431 SER A CA 1
ATOM 3401 C C . SER A 1 431 ? 19.200 36.435 -24.407 1.00 88.75 431 SER A C 1
ATOM 3403 O O . SER A 1 431 ? 19.851 37.431 -24.729 1.00 88.75 431 SER A O 1
ATOM 3405 N N . GLU A 1 432 ? 17.916 36.300 -24.733 1.00 86.06 432 GLU A N 1
ATOM 3406 C CA . GLU A 1 432 ? 17.154 37.333 -25.441 1.00 86.06 432 GLU A CA 1
ATOM 3407 C C . GLU A 1 432 ? 16.367 38.218 -24.459 1.00 86.06 432 GLU A C 1
ATOM 3409 O O . GLU A 1 432 ? 16.109 37.852 -23.315 1.00 86.06 432 GLU A O 1
ATOM 3414 N N . SER A 1 433 ? 16.012 39.434 -24.881 1.00 82.62 433 SER A N 1
ATOM 3415 C CA . SER A 1 433 ? 15.190 40.330 -24.062 1.00 82.62 433 SER A CA 1
ATOM 3416 C C . SER A 1 433 ? 13.742 39.850 -24.080 1.00 82.62 433 SER A C 1
ATOM 3418 O O . SER A 1 433 ? 13.119 39.826 -25.142 1.00 82.62 433 SER A O 1
ATOM 3420 N N . ILE A 1 434 ? 13.187 39.519 -22.917 1.00 81.19 434 ILE A N 1
ATOM 3421 C CA . ILE A 1 434 ? 11.830 38.976 -22.834 1.00 81.19 434 ILE A CA 1
ATOM 3422 C C . ILE A 1 434 ? 10.835 40.127 -22.658 1.00 81.19 434 ILE A C 1
ATOM 3424 O O . ILE A 1 434 ? 10.834 40.826 -21.645 1.00 81.19 434 ILE A O 1
ATOM 3428 N N . ASP A 1 435 ? 9.934 40.315 -23.624 1.00 78.00 435 ASP A N 1
ATOM 3429 C CA . ASP A 1 435 ? 8.843 41.288 -23.503 1.00 78.00 435 ASP A CA 1
ATOM 3430 C C . ASP A 1 435 ? 7.747 40.757 -22.562 1.00 78.00 435 ASP A C 1
ATOM 3432 O O . ASP A 1 435 ? 6.794 40.085 -22.971 1.00 78.00 435 ASP A O 1
ATOM 3436 N N . ARG A 1 436 ? 7.883 41.065 -21.266 1.00 74.06 436 ARG A N 1
ATOM 3437 C CA . ARG A 1 436 ? 7.018 40.530 -20.199 1.00 74.06 436 ARG A CA 1
ATOM 3438 C C . ARG A 1 436 ? 5.538 40.929 -20.321 1.00 74.06 436 ARG A C 1
ATOM 3440 O O . ARG A 1 436 ? 4.676 40.314 -19.679 1.00 74.06 436 ARG A O 1
ATOM 3447 N N . VAL A 1 437 ? 5.232 41.946 -21.130 1.00 69.56 437 VAL A N 1
ATOM 3448 C CA . VAL A 1 437 ? 3.870 42.456 -21.354 1.00 69.56 437 VAL A CA 1
ATOM 3449 C C . VAL A 1 437 ? 3.085 41.552 -22.306 1.00 69.56 437 VAL A C 1
ATOM 3451 O O . VAL A 1 437 ? 1.872 41.427 -22.154 1.00 69.56 437 VAL A O 1
ATOM 3454 N N . LYS A 1 438 ? 3.765 40.873 -23.238 1.00 77.62 438 LYS A N 1
ATOM 3455 C CA . LYS A 1 438 ? 3.139 39.986 -24.235 1.00 77.62 438 LYS A CA 1
ATOM 3456 C C . LYS A 1 438 ? 2.967 38.538 -23.771 1.00 77.62 438 LYS A C 1
ATOM 3458 O O . LYS A 1 438 ? 2.319 37.766 -24.469 1.00 77.62 438 LYS A O 1
ATOM 3463 N N . LEU A 1 439 ? 3.517 38.185 -22.609 1.00 84.19 439 LEU A N 1
ATOM 3464 C CA . LEU A 1 439 ? 3.368 36.856 -22.013 1.00 84.19 439 LEU A CA 1
ATOM 3465 C C . LEU A 1 439 ? 1.917 36.601 -21.602 1.00 84.19 439 LEU A C 1
ATOM 3467 O O . LEU A 1 439 ? 1.288 37.430 -20.930 1.00 84.19 439 LEU A O 1
ATOM 3471 N N . THR A 1 440 ? 1.419 35.412 -21.924 1.00 86.19 440 THR A N 1
ATOM 3472 C CA . THR A 1 440 ? 0.190 34.886 -21.327 1.00 86.19 440 THR A CA 1
ATOM 3473 C C . THR A 1 440 ? 0.363 34.697 -19.810 1.00 86.19 440 THR A C 1
ATOM 3475 O O . THR A 1 440 ? 1.493 34.614 -19.314 1.00 86.19 440 THR A O 1
ATOM 3478 N N . PRO A 1 441 ? -0.735 34.627 -19.031 1.00 83.81 441 PRO A N 1
ATOM 3479 C CA . PRO A 1 441 ? -0.651 34.354 -17.596 1.00 83.81 441 PRO A CA 1
ATOM 3480 C C . PRO A 1 441 ? 0.131 33.072 -17.276 1.00 83.81 441 PRO A C 1
ATOM 3482 O O . PRO A 1 441 ? 0.953 33.075 -16.365 1.00 83.81 441 PRO A O 1
ATOM 3485 N N . GLU A 1 442 ? -0.058 32.019 -18.076 1.00 82.25 442 GLU A N 1
ATOM 3486 C CA . GLU A 1 442 ? 0.637 30.739 -17.914 1.00 82.25 442 GLU A CA 1
ATOM 3487 C C . GLU A 1 442 ? 2.143 30.857 -18.192 1.00 82.25 442 GLU A C 1
ATOM 3489 O O . GLU A 1 442 ? 2.954 30.411 -17.383 1.00 82.25 442 GLU A O 1
ATOM 3494 N N . GLU A 1 443 ? 2.547 31.513 -19.285 1.00 83.38 443 GLU A N 1
ATOM 3495 C CA . GLU A 1 443 ? 3.968 31.719 -19.607 1.00 83.38 443 GLU A CA 1
ATOM 3496 C C . GLU A 1 443 ? 4.666 32.611 -18.572 1.00 83.38 443 GLU A C 1
ATOM 3498 O O . GLU A 1 443 ? 5.830 32.392 -18.245 1.00 83.38 443 GLU A O 1
ATOM 3503 N N . ARG A 1 444 ? 3.964 33.600 -18.005 1.00 85.50 444 ARG A N 1
ATOM 35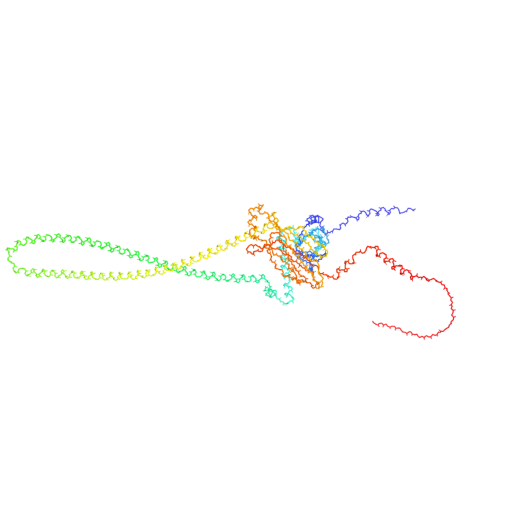04 C CA . ARG A 1 444 ? 4.508 34.458 -16.944 1.00 85.50 444 ARG A CA 1
ATOM 3505 C C . ARG A 1 444 ? 4.759 33.681 -15.654 1.00 85.50 444 ARG A C 1
ATOM 3507 O O . ARG A 1 444 ? 5.775 33.913 -15.001 1.00 85.50 444 ARG A O 1
ATOM 3514 N N . ASP A 1 445 ? 3.851 32.783 -15.289 1.00 84.44 445 ASP A N 1
ATOM 3515 C CA . ASP A 1 445 ? 4.011 31.940 -14.105 1.00 84.44 445 ASP A CA 1
ATOM 3516 C C . ASP A 1 445 ? 5.141 30.923 -14.293 1.00 84.44 445 ASP A C 1
ATOM 3518 O O . ASP A 1 445 ? 5.960 30.744 -13.389 1.00 84.44 445 ASP A O 1
ATOM 3522 N N . ILE A 1 446 ? 5.272 30.342 -15.489 1.00 83.25 446 ILE A N 1
ATOM 3523 C CA . ILE A 1 446 ? 6.391 29.450 -15.805 1.00 83.25 446 ILE A CA 1
ATOM 3524 C C . ILE A 1 446 ? 7.714 30.225 -15.810 1.00 83.25 446 ILE A C 1
ATOM 3526 O O . ILE A 1 446 ? 8.679 29.773 -15.201 1.00 83.25 446 ILE A O 1
ATOM 3530 N N . LEU A 1 447 ? 7.770 31.427 -16.383 1.00 83.38 447 LEU A N 1
ATOM 3531 C CA . LEU A 1 447 ? 8.983 32.247 -16.351 1.00 83.38 447 LEU A CA 1
ATOM 3532 C C . LEU A 1 447 ? 9.412 32.577 -14.910 1.00 83.38 447 LEU A C 1
ATOM 3534 O O . LEU A 1 447 ? 10.584 32.441 -14.577 1.00 83.38 447 LEU A O 1
ATOM 3538 N N . ARG A 1 448 ? 8.465 32.908 -14.019 1.00 85.06 448 ARG A N 1
ATOM 3539 C CA . ARG A 1 448 ? 8.747 33.099 -12.581 1.00 85.06 448 ARG A CA 1
ATOM 3540 C C . ARG A 1 448 ? 9.253 31.830 -11.903 1.00 85.06 448 ARG A C 1
ATOM 3542 O O . ARG A 1 448 ? 10.063 31.914 -10.986 1.00 85.06 448 ARG A O 1
ATOM 3549 N N . SER A 1 449 ? 8.768 30.663 -12.324 1.00 83.69 449 SER A N 1
ATOM 3550 C CA . SER A 1 449 ? 9.226 29.380 -11.786 1.00 83.69 449 SER A CA 1
ATOM 3551 C C . SER A 1 449 ? 10.654 29.015 -12.205 1.00 83.69 449 SER A C 1
ATOM 3553 O O . SER A 1 449 ? 11.346 28.314 -11.466 1.00 83.69 449 SER A O 1
ATOM 3555 N N . LEU A 1 450 ? 11.112 29.516 -13.357 1.00 82.19 450 LEU A N 1
ATOM 3556 C CA . LEU A 1 450 ? 12.479 29.326 -13.845 1.00 82.19 450 LEU A CA 1
ATOM 3557 C C . LEU A 1 450 ? 13.497 30.230 -13.124 1.00 82.19 450 LEU A C 1
ATOM 3559 O O . LEU A 1 450 ? 14.664 29.863 -13.065 1.00 82.19 450 LEU A O 1
ATOM 3563 N N . GLY A 1 451 ? 13.057 31.342 -12.523 1.00 81.56 451 GLY A N 1
ATOM 3564 C CA . GLY A 1 451 ? 13.896 32.271 -11.753 1.00 81.56 451 GLY A CA 1
ATOM 3565 C C . GLY A 1 451 ? 13.882 33.699 -12.309 1.00 81.56 451 GLY A C 1
ATOM 3566 O O . GLY A 1 451 ? 13.235 33.981 -13.315 1.00 81.56 451 GLY A O 1
ATOM 3567 N N . GLU A 1 452 ? 14.572 34.629 -11.636 1.00 77.75 452 GLU A N 1
ATOM 3568 C CA . GLU A 1 452 ? 14.715 36.016 -12.119 1.00 77.75 452 GLU A CA 1
ATOM 3569 C C . GLU A 1 452 ? 15.690 36.127 -13.306 1.00 77.75 452 GLU A C 1
ATOM 3571 O O . GLU A 1 452 ? 15.493 36.982 -14.173 1.00 77.75 452 GLU A O 1
ATOM 3576 N N . GLY A 1 453 ? 16.680 35.229 -13.370 1.00 80.00 453 GLY A N 1
ATOM 3577 C CA . GLY A 1 453 ? 17.576 34.994 -14.503 1.00 80.00 453 GLY A CA 1
ATOM 3578 C C . GLY A 1 453 ? 17.523 33.536 -14.974 1.00 80.00 453 GLY A C 1
ATOM 3579 O O . GLY A 1 453 ? 17.097 32.640 -14.243 1.00 80.00 453 GLY A O 1
ATOM 3580 N N . LEU A 1 454 ? 17.955 33.280 -16.212 1.00 86.19 454 LEU A N 1
ATOM 3581 C CA . LEU A 1 454 ? 18.011 31.919 -16.746 1.00 86.19 454 LEU A CA 1
ATOM 3582 C C . LEU A 1 454 ? 19.280 31.240 -16.239 1.00 86.19 454 LEU A C 1
ATOM 3584 O O . LEU A 1 454 ? 20.383 31.537 -16.701 1.00 86.19 454 LEU A O 1
ATOM 3588 N N . LYS A 1 455 ? 19.134 30.305 -15.302 1.00 90.94 455 LYS A N 1
ATOM 3589 C CA . LYS A 1 455 ? 20.249 29.465 -14.871 1.00 90.94 455 LYS A CA 1
ATOM 3590 C C . LYS A 1 455 ? 20.389 28.288 -15.821 1.00 90.94 455 LYS A C 1
ATOM 3592 O O . LYS A 1 455 ? 19.547 27.398 -15.838 1.00 90.94 455 LYS A O 1
ATOM 3597 N N . ILE A 1 456 ? 21.442 28.279 -16.626 1.00 89.69 456 ILE A N 1
ATOM 3598 C CA . ILE A 1 456 ? 21.660 27.261 -17.654 1.00 89.69 456 ILE A CA 1
ATOM 3599 C C . ILE A 1 456 ? 22.876 26.434 -17.290 1.00 89.69 456 ILE A C 1
ATOM 3601 O O . ILE A 1 456 ? 23.942 26.964 -16.975 1.00 89.69 456 ILE A O 1
ATOM 3605 N N . ARG A 1 457 ? 22.707 25.118 -17.350 1.00 91.44 457 ARG A N 1
ATOM 3606 C CA . ARG A 1 457 ? 23.792 24.156 -17.279 1.00 91.44 457 ARG A CA 1
ATOM 3607 C C . ARG A 1 457 ? 24.050 23.592 -18.658 1.00 91.44 457 ARG A C 1
ATOM 3609 O O . ARG A 1 457 ? 23.119 23.107 -19.295 1.00 91.44 457 ARG A O 1
ATOM 3616 N N . VAL A 1 458 ? 25.306 23.615 -19.082 1.00 89.94 458 VAL A N 1
ATOM 3617 C CA . VAL A 1 458 ? 25.748 22.915 -20.287 1.00 89.94 458 VAL A CA 1
ATOM 3618 C C . VAL A 1 458 ? 26.878 21.981 -19.897 1.00 89.94 458 VAL A C 1
ATOM 3620 O O . VAL A 1 458 ? 27.825 22.387 -19.224 1.00 89.94 458 VAL A O 1
ATOM 3623 N N . SER A 1 459 ? 26.776 20.721 -20.297 1.00 89.56 459 SER A N 1
ATOM 3624 C CA . SER A 1 459 ? 27.816 19.730 -20.061 1.00 89.56 459 SER A CA 1
ATOM 3625 C C . SER A 1 459 ? 28.078 18.912 -21.314 1.00 89.56 459 SER A C 1
ATOM 3627 O O . SER A 1 459 ? 27.226 18.750 -22.186 1.00 89.56 459 SER A O 1
ATOM 3629 N N . LEU A 1 460 ? 29.310 18.430 -21.409 1.00 86.50 460 LEU A N 1
ATOM 3630 C CA . LEU A 1 460 ? 29.779 17.636 -22.526 1.00 86.50 460 LEU A CA 1
ATOM 3631 C C . LEU A 1 460 ? 30.457 16.398 -21.959 1.00 86.50 460 LEU A C 1
ATOM 3633 O O . LEU A 1 460 ? 31.453 16.500 -21.243 1.00 86.50 460 LEU A O 1
ATOM 3637 N N . ALA A 1 461 ? 29.862 15.242 -22.229 1.00 86.31 461 ALA A N 1
ATOM 3638 C CA . ALA A 1 461 ? 30.307 13.953 -21.725 1.00 86.31 461 ALA A CA 1
ATOM 3639 C C . ALA A 1 461 ? 30.789 13.059 -22.870 1.00 86.31 461 ALA A C 1
ATOM 3641 O O . ALA A 1 461 ? 30.323 13.172 -24.006 1.00 86.31 461 ALA A O 1
ATOM 3642 N N . SER A 1 462 ? 31.722 12.160 -22.559 1.00 81.81 462 SER A N 1
ATOM 3643 C CA . SER A 1 462 ? 32.145 11.117 -23.486 1.00 81.81 462 SER A CA 1
ATOM 3644 C C . SER A 1 462 ? 31.278 9.888 -23.251 1.00 81.81 462 SER A C 1
ATOM 3646 O O . SER A 1 462 ? 31.142 9.428 -22.121 1.00 81.81 462 SER A O 1
ATOM 3648 N N . GLY A 1 463 ? 30.705 9.340 -24.317 1.00 74.31 463 GLY A N 1
ATOM 3649 C CA . GLY A 1 463 ? 30.010 8.054 -24.311 1.00 74.31 463 GLY A CA 1
ATOM 3650 C C . GLY A 1 463 ? 30.958 6.850 -24.372 1.00 74.31 463 GLY A C 1
ATOM 3651 O O . GLY A 1 463 ? 30.488 5.723 -24.497 1.00 74.31 463 GLY A O 1
ATOM 3652 N N . SER A 1 464 ? 32.279 7.071 -24.340 1.00 73.25 464 SER A N 1
ATOM 3653 C CA . SER A 1 464 ? 33.306 6.021 -24.407 1.00 73.25 464 SER A CA 1
ATOM 3654 C C . SER A 1 464 ? 34.595 6.412 -23.677 1.00 73.25 464 SER A C 1
ATOM 3656 O O . SER A 1 464 ? 34.942 7.591 -23.621 1.00 73.25 464 SER A O 1
ATOM 3658 N N . ASP A 1 465 ? 35.375 5.432 -23.227 1.00 75.38 465 ASP A N 1
ATOM 3659 C CA . ASP A 1 465 ? 36.675 5.673 -22.575 1.00 75.38 465 ASP A CA 1
ATOM 3660 C C . ASP A 1 465 ? 37.781 6.142 -23.552 1.00 75.38 465 ASP A C 1
ATOM 3662 O O . ASP A 1 465 ? 38.901 6.436 -23.142 1.00 75.38 465 ASP A O 1
ATOM 3666 N N . ALA A 1 466 ? 37.482 6.229 -24.856 1.00 71.56 466 ALA A N 1
ATOM 3667 C CA . ALA A 1 466 ? 38.434 6.581 -25.917 1.00 71.56 466 ALA A CA 1
ATOM 3668 C C . ALA A 1 466 ? 38.776 8.087 -25.994 1.00 71.56 466 ALA A C 1
ATOM 3670 O O . ALA A 1 466 ? 39.715 8.492 -26.695 1.00 71.56 466 ALA A O 1
ATOM 3671 N N . VAL A 1 467 ? 38.008 8.939 -25.304 1.00 77.69 467 VAL A N 1
ATOM 3672 C CA . VAL A 1 467 ? 38.209 10.394 -25.269 1.00 77.69 467 VAL A CA 1
ATOM 3673 C C . VAL A 1 467 ? 38.086 10.902 -23.842 1.00 77.69 467 VAL A C 1
ATOM 3675 O O . VAL A 1 467 ? 37.046 10.760 -23.202 1.00 77.69 467 VAL A O 1
ATOM 3678 N N . ASN A 1 468 ? 39.141 11.569 -23.380 1.00 82.06 468 ASN A N 1
ATOM 3679 C CA . ASN A 1 468 ? 39.135 12.296 -22.122 1.00 82.06 468 ASN A CA 1
ATOM 3680 C C . ASN A 1 468 ? 38.682 13.733 -22.370 1.00 82.06 468 ASN A C 1
ATOM 3682 O O . ASN A 1 468 ? 39.285 14.452 -23.172 1.00 82.06 468 ASN A O 1
ATOM 3686 N N . ILE A 1 469 ? 37.630 14.138 -21.660 1.00 82.88 469 ILE A N 1
ATOM 3687 C CA . ILE A 1 469 ? 37.084 15.495 -21.691 1.00 82.88 469 ILE A CA 1
ATOM 3688 C C . ILE A 1 469 ? 37.451 16.169 -20.380 1.00 82.88 469 ILE A C 1
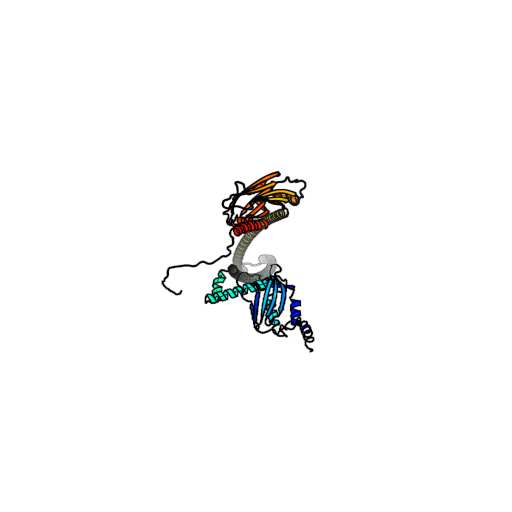ATOM 3690 O O . ILE A 1 469 ? 37.067 15.707 -19.306 1.00 82.88 469 ILE A O 1
ATOM 3694 N N . SER A 1 470 ? 38.180 17.273 -20.463 1.00 84.25 470 SER A N 1
ATOM 3695 C CA . SER A 1 470 ? 38.469 18.114 -19.308 1.00 84.25 470 SER A CA 1
ATOM 3696 C C . SER A 1 470 ? 37.711 19.435 -19.454 1.00 84.25 470 SER A C 1
ATOM 3698 O O . SER A 1 470 ? 37.951 20.156 -20.434 1.00 84.25 470 SER A O 1
ATOM 3700 N N . PRO A 1 471 ? 36.774 19.753 -18.536 1.00 83.12 471 PRO A N 1
ATOM 3701 C CA . PRO A 1 471 ? 36.143 21.067 -18.512 1.00 83.12 471 PRO A CA 1
ATOM 3702 C C . PRO A 1 471 ? 37.201 22.140 -18.240 1.00 83.12 471 PRO A C 1
ATOM 3704 O O . PRO A 1 471 ? 38.169 21.887 -17.525 1.00 83.12 471 PRO A O 1
ATOM 3707 N N . GLY A 1 472 ? 37.041 23.317 -18.847 1.00 79.00 472 GLY A N 1
ATOM 3708 C CA . GLY A 1 472 ? 37.835 24.491 -18.481 1.00 79.00 472 GLY A CA 1
ATOM 3709 C C . GLY A 1 472 ? 37.486 25.004 -17.079 1.00 79.00 472 GLY A C 1
ATOM 3710 O O . GLY A 1 472 ? 36.635 24.435 -16.399 1.00 79.00 472 GLY A O 1
ATOM 3711 N N . ASP A 1 473 ? 38.081 26.129 -16.677 1.00 72.75 473 ASP A N 1
ATOM 3712 C CA . ASP A 1 473 ? 37.867 26.777 -15.364 1.00 72.75 473 ASP A CA 1
ATOM 3713 C C . ASP A 1 473 ? 36.454 27.385 -15.174 1.00 72.75 473 ASP A C 1
ATOM 3715 O O . ASP A 1 473 ? 36.211 28.180 -14.267 1.00 72.75 473 ASP A O 1
ATOM 3719 N N . ASP A 1 474 ? 35.507 27.035 -16.043 1.00 72.88 474 ASP A N 1
ATOM 3720 C CA . ASP A 1 474 ? 34.152 27.565 -16.074 1.00 72.88 474 ASP A CA 1
ATOM 3721 C C . ASP A 1 474 ? 33.189 26.700 -15.249 1.00 72.88 474 ASP A C 1
ATOM 3723 O O . ASP A 1 474 ? 33.108 25.485 -15.436 1.00 72.88 474 ASP A O 1
ATOM 3727 N N . GLU A 1 475 ? 32.379 27.331 -14.390 1.00 79.88 475 GLU A N 1
ATOM 3728 C CA . GLU A 1 475 ? 31.302 26.625 -13.691 1.00 79.88 475 GLU A CA 1
ATOM 3729 C C . GLU A 1 475 ? 30.298 26.010 -14.691 1.00 79.88 475 GLU A C 1
ATOM 3731 O O . GLU A 1 475 ? 29.880 26.672 -15.650 1.00 79.88 475 GLU A O 1
ATOM 3736 N N . PRO A 1 476 ? 29.860 24.753 -14.476 1.00 78.75 476 PRO A N 1
ATOM 3737 C CA . PRO A 1 476 ? 28.987 24.051 -15.415 1.00 78.75 476 PRO A CA 1
ATOM 3738 C C . PRO A 1 476 ? 27.587 24.665 -15.484 1.00 78.75 476 PRO A C 1
ATOM 3740 O O . PRO A 1 476 ? 26.936 24.575 -16.521 1.00 78.75 476 PRO A O 1
ATOM 3743 N N . ALA A 1 477 ? 27.123 25.303 -14.407 1.00 86.56 477 ALA A N 1
ATOM 3744 C CA . ALA A 1 477 ? 25.856 26.022 -14.352 1.00 86.56 477 ALA A CA 1
ATOM 3745 C C . ALA A 1 477 ? 26.111 27.515 -14.153 1.00 86.56 477 ALA A C 1
ATOM 3747 O O . ALA A 1 477 ? 26.724 27.895 -13.162 1.00 86.56 477 ALA A O 1
ATOM 3748 N N . LYS A 1 478 ? 25.602 28.351 -15.057 1.00 88.75 478 LYS A N 1
ATOM 3749 C CA . LYS A 1 478 ? 25.760 29.807 -15.007 1.00 88.75 478 LYS A CA 1
ATOM 3750 C C . LYS A 1 478 ? 24.391 30.472 -15.027 1.00 88.75 478 LYS A C 1
ATOM 3752 O O . LYS A 1 478 ? 23.513 30.062 -15.784 1.00 88.75 478 LYS A O 1
ATOM 3757 N N . GLU A 1 479 ? 24.203 31.467 -14.172 1.00 88.56 479 GLU A N 1
ATOM 3758 C CA . GLU A 1 479 ? 23.036 32.346 -14.225 1.00 88.56 479 GLU A CA 1
ATOM 3759 C C . GLU A 1 479 ? 23.282 33.438 -15.266 1.00 88.56 479 GLU A C 1
ATOM 3761 O O . GLU A 1 479 ? 24.363 34.022 -15.305 1.00 88.56 479 GLU A O 1
ATOM 3766 N N . ILE A 1 480 ? 22.311 33.649 -16.154 1.00 87.00 480 ILE A N 1
ATOM 3767 C CA . ILE A 1 480 ? 22.437 34.535 -17.311 1.00 87.00 480 ILE A CA 1
ATOM 3768 C C . ILE A 1 480 ? 21.286 35.532 -17.259 1.00 87.00 480 ILE A C 1
ATOM 3770 O O . ILE A 1 480 ? 20.115 35.140 -17.357 1.00 87.00 480 ILE A O 1
ATOM 3774 N N . ALA A 1 481 ? 21.605 36.818 -17.110 1.00 85.81 481 ALA A N 1
ATOM 3775 C CA . ALA A 1 481 ? 20.594 37.862 -17.169 1.00 85.81 481 ALA A CA 1
ATOM 3776 C C . ALA A 1 481 ? 20.127 38.103 -18.618 1.00 85.81 481 ALA A C 1
ATOM 3778 O O . ALA A 1 481 ? 20.683 37.584 -19.591 1.00 85.81 481 ALA A O 1
ATOM 3779 N N . GLU A 1 482 ? 19.065 38.888 -18.786 1.00 83.31 482 GLU A N 1
ATOM 3780 C CA . GLU A 1 482 ? 18.566 39.249 -20.116 1.00 83.31 482 GLU A CA 1
ATOM 3781 C C . GLU A 1 482 ? 19.663 39.960 -20.935 1.00 83.31 482 GLU A C 1
ATOM 3783 O O . GLU A 1 482 ? 20.301 40.894 -20.450 1.00 83.31 482 GLU A O 1
ATOM 3788 N N . ARG A 1 483 ? 19.854 39.551 -22.200 1.00 82.12 483 ARG A N 1
ATOM 3789 C CA . ARG A 1 483 ? 20.884 40.075 -23.133 1.00 82.12 483 ARG A CA 1
ATOM 3790 C C . ARG A 1 483 ? 22.335 39.762 -22.764 1.00 82.12 483 ARG A C 1
ATOM 3792 O O . ARG A 1 483 ? 23.253 40.281 -23.405 1.00 82.12 483 ARG A O 1
ATOM 3799 N N . GLU A 1 484 ? 22.560 38.909 -21.775 1.00 87.69 484 GLU A N 1
ATOM 3800 C CA . GLU A 1 484 ? 23.892 38.416 -21.454 1.00 87.69 484 GLU A CA 1
ATOM 3801 C C . GLU A 1 484 ? 24.228 37.137 -22.218 1.00 87.69 484 GLU A C 1
ATOM 3803 O O . GLU A 1 484 ? 23.372 36.463 -22.798 1.00 87.69 484 GLU A O 1
ATOM 3808 N N . ASN A 1 485 ? 25.518 36.807 -22.225 1.00 89.31 485 ASN A N 1
ATOM 3809 C CA . ASN A 1 485 ? 26.010 35.584 -22.828 1.00 89.31 485 ASN A CA 1
ATOM 3810 C C . ASN A 1 485 ? 26.877 34.825 -21.834 1.00 89.31 485 ASN A C 1
ATOM 3812 O O . ASN A 1 485 ? 27.765 35.417 -21.223 1.00 89.31 485 ASN A O 1
ATOM 3816 N N . ALA A 1 486 ? 26.700 33.511 -21.772 1.00 90.25 486 ALA A N 1
ATOM 3817 C CA . ALA A 1 486 ? 27.605 32.620 -21.063 1.00 90.25 486 ALA A CA 1
ATOM 3818 C C . ALA A 1 486 ? 28.253 31.648 -22.044 1.00 90.25 486 ALA A C 1
ATOM 3820 O O . ALA A 1 486 ? 27.609 31.174 -22.979 1.00 90.25 486 ALA A O 1
ATOM 3821 N N . GLY A 1 487 ? 29.538 31.379 -21.833 1.00 89.81 487 GLY A N 1
ATOM 3822 C CA . GLY A 1 487 ? 30.302 30.395 -22.588 1.00 89.81 487 GLY A CA 1
ATOM 3823 C C . GLY A 1 487 ? 30.768 29.253 -21.696 1.00 89.81 487 GLY A C 1
ATOM 3824 O O . GLY A 1 487 ? 30.993 29.449 -20.500 1.00 89.81 487 GLY A O 1
ATOM 3825 N N . TRP A 1 488 ? 30.938 28.088 -22.305 1.00 92.88 488 TRP A N 1
ATOM 3826 C CA . TRP A 1 488 ? 31.565 26.909 -21.728 1.00 92.88 488 TRP A CA 1
ATOM 3827 C C . TRP A 1 488 ? 32.596 26.390 -22.713 1.00 92.88 488 TRP A C 1
ATOM 3829 O O . TRP A 1 488 ? 32.343 26.350 -23.921 1.00 92.88 488 TRP A O 1
ATOM 3839 N N . ARG A 1 489 ? 33.762 26.009 -22.200 1.00 90.50 489 ARG A N 1
ATOM 3840 C CA . ARG A 1 489 ? 34.866 25.492 -23.005 1.00 90.50 489 ARG A CA 1
ATOM 3841 C C . ARG A 1 489 ? 35.337 24.172 -22.421 1.00 90.50 489 ARG A C 1
ATOM 3843 O O . ARG A 1 489 ? 35.484 24.035 -21.208 1.00 90.50 489 ARG A O 1
ATOM 3850 N N . TRP A 1 490 ? 35.608 23.221 -23.299 1.00 90.75 490 TRP A N 1
ATOM 3851 C CA . TRP A 1 490 ? 36.150 21.915 -22.949 1.00 90.75 490 TRP A CA 1
ATOM 3852 C C . TRP A 1 490 ? 37.360 21.620 -23.820 1.00 90.75 490 TRP A C 1
ATOM 3854 O O . TRP A 1 490 ? 37.404 22.007 -24.990 1.00 90.75 490 TRP A O 1
ATOM 3864 N N . SER A 1 491 ? 38.327 20.905 -23.257 1.00 86.06 491 SER A N 1
ATOM 3865 C CA . SER A 1 491 ? 39.459 20.358 -24.002 1.00 86.06 491 SER A CA 1
ATOM 3866 C C . SER A 1 491 ? 39.328 18.841 -24.108 1.00 86.06 491 SER A C 1
ATOM 3868 O O . SER A 1 491 ? 38.940 18.177 -23.145 1.00 86.06 491 SER A O 1
ATOM 3870 N N . PHE A 1 492 ? 39.625 18.305 -25.291 1.00 82.50 492 PHE A N 1
ATOM 3871 C CA . PHE A 1 492 ? 39.525 16.878 -25.601 1.00 82.50 492 PHE A CA 1
ATOM 3872 C C . PHE A 1 492 ? 40.905 16.352 -25.928 1.00 82.50 492 PHE A C 1
ATOM 3874 O O . PHE A 1 492 ? 41.585 16.914 -26.787 1.00 82.50 492 PHE A O 1
ATOM 3881 N N . ALA A 1 493 ? 41.276 15.240 -25.306 1.00 78.56 493 ALA A N 1
ATOM 3882 C CA . ALA A 1 493 ? 42.429 14.448 -25.700 1.00 78.56 493 ALA A CA 1
ATOM 3883 C C . ALA A 1 493 ? 41.973 13.019 -26.012 1.00 78.56 493 ALA A C 1
ATOM 3885 O O . ALA A 1 493 ? 41.239 12.410 -25.232 1.00 78.56 493 ALA A O 1
ATOM 3886 N N . SER A 1 494 ? 42.415 12.483 -27.151 1.00 74.19 494 SER A N 1
ATOM 3887 C CA . SER A 1 494 ? 42.143 11.101 -27.557 1.00 74.19 494 SER A CA 1
ATOM 3888 C C . SER A 1 494 ? 43.441 10.326 -27.758 1.00 74.19 494 SER A C 1
ATOM 3890 O O . SER A 1 494 ? 44.443 10.863 -28.246 1.00 74.19 494 SER A O 1
ATOM 3892 N N . ASP A 1 495 ? 43.404 9.036 -27.432 1.00 69.25 495 ASP A N 1
ATOM 3893 C CA . ASP A 1 495 ? 44.464 8.083 -27.767 1.00 69.25 495 ASP A CA 1
ATOM 3894 C C . ASP A 1 495 ? 44.494 7.724 -29.272 1.00 69.25 495 ASP A C 1
ATOM 3896 O O . ASP A 1 495 ? 45.484 7.167 -29.762 1.00 69.25 495 ASP A O 1
ATOM 3900 N N . GLY A 1 496 ? 43.451 8.119 -30.019 1.00 60.62 496 GLY A N 1
ATOM 3901 C CA . GLY A 1 496 ? 43.336 8.054 -31.473 1.00 60.62 496 GLY A CA 1
ATOM 3902 C C . GLY A 1 496 ? 43.040 6.666 -32.046 1.00 60.62 496 GLY A C 1
ATOM 3903 O O . GLY A 1 496 ? 43.239 6.474 -33.246 1.00 60.62 496 GLY A O 1
ATOM 3904 N N . LEU A 1 497 ? 42.616 5.698 -31.226 1.00 63.66 497 LEU A N 1
ATOM 3905 C CA . LEU A 1 497 ? 42.448 4.299 -31.649 1.00 63.66 497 LEU A CA 1
ATOM 3906 C C . LEU A 1 497 ? 41.003 3.921 -32.003 1.00 63.66 497 LEU A C 1
ATOM 3908 O O . LEU A 1 497 ? 40.800 2.995 -32.793 1.00 63.66 497 LEU A O 1
ATOM 3912 N N . GLN A 1 498 ? 40.009 4.614 -31.444 1.00 71.25 498 GLN A N 1
ATOM 3913 C CA . GLN A 1 498 ? 38.592 4.271 -31.591 1.00 71.25 498 GLN A CA 1
ATOM 3914 C C . GLN A 1 498 ? 37.733 5.517 -31.819 1.00 71.25 498 GLN A C 1
ATOM 3916 O O . GLN A 1 498 ? 38.007 6.575 -31.256 1.00 71.25 498 GLN A O 1
ATOM 3921 N N . ASP A 1 499 ? 36.702 5.382 -32.658 1.00 77.50 499 ASP A N 1
ATOM 3922 C CA . ASP A 1 499 ? 35.672 6.413 -32.809 1.00 77.50 499 ASP A CA 1
ATOM 3923 C C . ASP A 1 499 ? 34.971 6.602 -31.449 1.00 77.50 499 ASP A C 1
ATOM 3925 O O . ASP A 1 499 ? 34.685 5.622 -30.758 1.00 77.50 499 ASP A O 1
ATOM 3929 N N . ALA A 1 500 ? 34.705 7.848 -31.060 1.00 80.06 500 ALA A N 1
ATOM 3930 C CA . ALA A 1 500 ? 34.177 8.178 -29.739 1.00 80.06 500 ALA A CA 1
ATOM 3931 C C . ALA A 1 500 ? 32.849 8.924 -29.842 1.00 80.06 500 ALA A C 1
ATOM 3933 O O . ALA A 1 500 ? 32.698 9.838 -30.649 1.00 80.06 500 ALA A O 1
ATOM 3934 N N . GLY A 1 501 ? 31.880 8.548 -29.009 1.00 82.88 501 GLY A N 1
ATOM 3935 C CA . GLY A 1 501 ? 30.634 9.298 -28.868 1.00 82.88 501 GLY A CA 1
ATOM 3936 C C . GLY A 1 501 ? 30.819 10.475 -27.915 1.00 82.88 501 GLY A C 1
ATOM 3937 O O . GLY A 1 501 ? 31.355 10.302 -26.826 1.00 82.88 501 GLY A O 1
ATOM 3938 N N . LEU A 1 502 ? 30.353 11.654 -28.300 1.00 84.75 502 LEU A N 1
ATOM 3939 C CA . LEU A 1 502 ? 30.217 12.836 -27.462 1.00 84.75 502 LEU A CA 1
ATOM 3940 C C . LEU A 1 502 ? 28.736 13.145 -27.278 1.00 84.75 502 LEU A C 1
ATOM 3942 O O . LEU A 1 502 ? 27.967 13.094 -28.235 1.00 84.75 502 LEU A O 1
ATOM 3946 N N . ILE A 1 503 ? 28.355 13.496 -26.057 1.00 88.31 503 ILE A N 1
ATOM 3947 C CA . ILE A 1 503 ? 26.988 13.869 -25.708 1.00 88.31 503 ILE A CA 1
ATOM 3948 C C . ILE A 1 503 ? 27.035 15.280 -25.126 1.00 88.31 503 ILE A C 1
ATOM 3950 O O . ILE A 1 503 ? 27.543 15.481 -24.021 1.00 88.31 503 ILE A O 1
ATOM 3954 N N . LEU A 1 504 ? 26.533 16.257 -25.883 1.00 87.69 504 LEU A N 1
ATOM 3955 C CA . LEU A 1 504 ? 26.336 17.630 -25.416 1.00 87.69 504 LEU A CA 1
ATOM 3956 C C . LEU A 1 504 ? 24.921 17.749 -24.856 1.00 87.69 504 LEU A C 1
ATOM 3958 O O . LEU A 1 504 ? 23.954 17.568 -25.594 1.00 87.69 504 LEU A O 1
ATOM 3962 N N . THR A 1 505 ? 24.788 18.100 -23.582 1.00 89.69 505 THR A N 1
ATOM 3963 C CA . THR A 1 505 ? 23.493 18.356 -22.947 1.00 89.69 505 THR A CA 1
ATOM 3964 C C . THR A 1 505 ? 23.406 19.790 -22.452 1.00 89.69 505 THR A C 1
ATOM 3966 O O . THR A 1 505 ? 24.376 20.363 -21.953 1.00 89.69 505 THR A O 1
ATOM 3969 N N . ALA A 1 506 ? 22.219 20.379 -22.581 1.00 87.88 506 ALA A N 1
ATOM 3970 C CA . ALA A 1 506 ? 21.878 21.630 -21.925 1.00 87.88 506 ALA A CA 1
ATOM 3971 C C . ALA A 1 506 ? 20.561 21.492 -21.156 1.00 87.88 506 ALA A C 1
ATOM 3973 O O . ALA A 1 506 ? 19.586 20.916 -21.650 1.00 87.88 506 ALA A O 1
ATOM 3974 N N . ALA A 1 507 ? 20.536 22.054 -19.951 1.00 88.38 507 ALA A N 1
ATOM 3975 C CA . ALA A 1 507 ? 19.384 22.078 -19.064 1.00 88.38 507 ALA A CA 1
ATOM 3976 C C . ALA A 1 507 ? 19.200 23.473 -18.458 1.00 88.38 507 ALA A C 1
ATOM 3978 O O . ALA A 1 507 ? 20.172 24.169 -18.161 1.00 88.38 507 ALA A O 1
ATOM 3979 N N . VAL A 1 508 ? 17.948 23.868 -18.249 1.00 88.56 508 VAL A N 1
ATOM 3980 C CA . VAL A 1 508 ? 17.597 25.050 -17.455 1.00 88.56 508 VAL A CA 1
ATOM 3981 C C . VAL A 1 508 ? 17.366 24.594 -16.019 1.00 88.56 508 VAL A C 1
ATOM 3983 O O . VAL A 1 508 ? 16.631 23.642 -15.780 1.00 88.56 508 VAL A O 1
ATOM 3986 N N . ILE A 1 509 ? 17.997 25.254 -15.057 1.00 88.38 509 ILE A N 1
ATOM 3987 C CA . ILE A 1 509 ? 17.820 24.994 -13.631 1.00 88.38 509 ILE A CA 1
ATOM 3988 C C . ILE A 1 509 ? 16.741 25.939 -13.116 1.00 88.38 509 ILE A C 1
ATOM 3990 O O . ILE A 1 509 ? 16.891 27.154 -13.214 1.00 88.38 509 ILE A O 1
ATOM 3994 N N . ASN A 1 510 ? 15.662 25.384 -12.570 1.00 85.69 510 ASN A N 1
ATOM 3995 C CA . ASN A 1 510 ? 14.561 26.179 -12.031 1.00 85.69 510 ASN A CA 1
ATOM 3996 C C . ASN A 1 510 ? 14.836 26.667 -10.588 1.00 85.69 510 ASN A C 1
ATOM 3998 O O . ASN A 1 510 ? 15.848 26.308 -9.977 1.00 85.69 510 ASN A O 1
ATOM 4002 N N . LYS A 1 511 ? 13.917 27.457 -10.010 1.00 84.56 511 LYS A N 1
ATOM 4003 C CA . LYS A 1 511 ? 14.034 27.993 -8.633 1.00 84.56 511 LYS A CA 1
ATOM 4004 C C . LYS A 1 511 ? 14.189 26.911 -7.551 1.00 84.56 511 LYS A C 1
ATOM 4006 O O . LYS A 1 511 ? 14.794 27.159 -6.513 1.00 84.56 511 LYS A O 1
ATOM 4011 N N . ASP A 1 512 ? 13.656 25.714 -7.798 1.00 81.44 512 ASP A N 1
ATOM 4012 C CA . ASP A 1 512 ? 13.718 24.559 -6.898 1.00 81.44 512 ASP A CA 1
ATOM 4013 C C . ASP A 1 512 ? 14.994 23.725 -7.104 1.00 81.44 512 ASP A C 1
ATOM 4015 O O . ASP A 1 512 ? 15.142 22.663 -6.505 1.00 81.44 512 ASP A O 1
ATOM 4019 N N . SER A 1 513 ? 15.936 24.216 -7.920 1.00 82.44 513 SER A N 1
ATOM 4020 C CA . SER A 1 513 ? 17.183 23.540 -8.302 1.00 82.44 513 SER A CA 1
ATOM 4021 C C . SER A 1 513 ? 16.994 22.257 -9.119 1.00 82.44 513 SER A C 1
ATOM 4023 O O . SER A 1 513 ? 17.924 21.459 -9.222 1.00 82.44 513 SER A O 1
ATOM 4025 N N . ASN A 1 514 ? 15.827 22.071 -9.742 1.00 84.25 514 ASN A N 1
ATOM 4026 C CA . ASN A 1 514 ? 15.584 20.962 -10.661 1.00 84.25 514 ASN A CA 1
ATOM 4027 C C . ASN A 1 514 ? 16.135 21.288 -12.053 1.00 84.25 514 ASN A C 1
ATOM 4029 O O . ASN A 1 514 ? 15.967 22.400 -12.555 1.00 84.25 514 ASN A O 1
ATOM 4033 N N . GLU A 1 515 ? 16.747 20.293 -12.692 1.00 84.88 515 GLU A N 1
ATOM 4034 C CA . GLU A 1 515 ? 17.264 20.388 -14.057 1.00 84.88 515 GLU A CA 1
ATOM 4035 C C . GLU A 1 515 ? 16.177 20.025 -15.067 1.00 84.88 515 GLU A C 1
ATOM 4037 O O . GLU A 1 515 ? 15.748 18.876 -15.164 1.00 84.88 515 GLU A O 1
ATOM 4042 N N . VAL A 1 516 ? 15.733 21.016 -15.833 1.00 85.12 516 VAL A N 1
ATOM 4043 C CA . VAL A 1 516 ? 14.790 20.850 -16.935 1.00 85.12 516 VAL A CA 1
ATOM 4044 C C . VAL A 1 516 ? 15.599 20.669 -18.222 1.00 85.12 516 VAL A C 1
ATOM 4046 O O . VAL A 1 516 ? 16.215 21.634 -18.684 1.00 85.12 516 VAL A O 1
ATOM 4049 N N . PRO A 1 517 ? 15.662 19.458 -18.804 1.00 84.69 517 PRO A N 1
ATOM 4050 C CA . PRO A 1 517 ? 16.447 19.221 -20.008 1.00 84.69 517 PRO A CA 1
ATOM 4051 C C . PRO A 1 517 ? 15.836 19.985 -21.182 1.00 84.69 517 PRO A C 1
ATOM 4053 O O . PRO A 1 517 ? 14.635 19.893 -21.431 1.00 84.69 517 PRO A O 1
ATOM 4056 N N . VAL A 1 518 ? 16.664 20.732 -21.911 1.00 84.75 518 VAL A N 1
ATOM 4057 C CA . VAL A 1 518 ? 16.215 21.520 -23.071 1.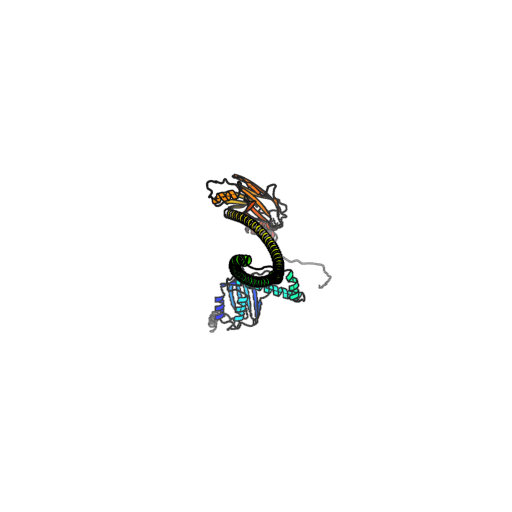00 84.75 518 VAL A CA 1
ATOM 4058 C C . VAL A 1 518 ? 16.866 21.075 -24.374 1.00 84.75 518 VAL A C 1
ATOM 4060 O O . VAL A 1 518 ? 16.270 21.227 -25.439 1.00 84.75 518 VAL A O 1
ATOM 4063 N N . PHE A 1 519 ? 18.068 20.503 -24.315 1.00 84.50 519 PHE A N 1
ATOM 4064 C CA . PHE A 1 519 ? 18.805 20.083 -25.501 1.00 84.50 519 PHE A CA 1
ATOM 4065 C C . PHE A 1 519 ? 19.714 18.890 -25.201 1.00 84.50 519 PHE A C 1
ATOM 4067 O O . PHE A 1 519 ? 20.385 18.861 -24.169 1.00 84.50 519 PHE A O 1
ATOM 4074 N N . GLN A 1 520 ? 19.764 17.939 -26.131 1.00 86.69 520 GLN A N 1
ATOM 4075 C CA . GLN A 1 520 ? 20.743 16.860 -26.155 1.00 86.69 520 GLN A CA 1
ATOM 4076 C C . GLN A 1 520 ? 21.187 16.626 -27.600 1.00 86.69 520 GLN A C 1
ATOM 4078 O O . GLN A 1 520 ? 20.351 16.507 -28.496 1.00 86.69 520 GLN A O 1
ATOM 4083 N N . LEU A 1 521 ? 22.497 16.548 -27.814 1.00 84.81 521 LEU A N 1
ATOM 4084 C CA . LEU A 1 521 ? 23.106 16.222 -29.095 1.00 84.81 521 LEU A CA 1
ATOM 4085 C C . LEU A 1 521 ? 24.113 15.093 -28.915 1.00 84.81 521 LEU A C 1
ATOM 4087 O O . LEU A 1 521 ? 25.138 15.272 -28.256 1.00 84.81 521 LEU A O 1
ATOM 4091 N N . ASP A 1 522 ? 23.841 13.974 -29.580 1.00 84.19 522 ASP A N 1
ATOM 4092 C CA . ASP A 1 522 ? 24.773 12.860 -29.694 1.00 84.19 522 ASP A CA 1
ATOM 4093 C C . ASP A 1 522 ? 25.607 13.037 -30.973 1.00 84.19 522 ASP A C 1
ATOM 4095 O O . ASP A 1 522 ? 25.081 13.124 -32.089 1.00 84.19 522 ASP A O 1
ATOM 4099 N N . HIS A 1 523 ? 26.925 13.111 -30.825 1.00 82.31 523 HIS A N 1
ATOM 4100 C CA . HIS A 1 523 ? 27.866 13.341 -31.914 1.00 82.31 523 HIS A CA 1
ATOM 4101 C C . HIS A 1 523 ? 28.982 12.297 -31.903 1.00 82.31 523 HIS A C 1
ATOM 4103 O O . HIS A 1 523 ? 29.623 12.081 -30.885 1.00 82.31 523 HIS A O 1
ATOM 4109 N N . ALA A 1 524 ? 29.251 11.659 -33.041 1.00 79.69 524 ALA A N 1
ATOM 4110 C CA . ALA A 1 524 ? 30.361 10.720 -33.165 1.00 79.69 524 ALA A CA 1
ATOM 4111 C C . ALA A 1 524 ? 31.604 11.434 -33.708 1.00 79.69 524 ALA A C 1
ATOM 4113 O O . ALA A 1 524 ? 31.586 11.943 -34.827 1.00 79.69 524 ALA A O 1
ATOM 4114 N N . VAL A 1 525 ? 32.687 11.414 -32.935 1.00 77.25 525 VAL A N 1
ATOM 4115 C CA . VAL A 1 525 ? 34.002 11.920 -33.327 1.00 77.25 525 VAL A CA 1
ATOM 4116 C C . VAL A 1 525 ? 34.808 10.785 -33.938 1.00 77.25 525 VAL A C 1
ATOM 4118 O O . VAL A 1 525 ? 35.045 9.755 -33.302 1.00 77.25 525 VAL A O 1
ATOM 4121 N N . ALA A 1 526 ? 35.255 10.974 -35.176 1.00 75.06 526 ALA A N 1
ATOM 4122 C CA . ALA A 1 526 ? 36.038 9.965 -35.876 1.00 75.06 526 ALA A CA 1
ATOM 4123 C C . ALA A 1 526 ? 37.504 9.960 -35.409 1.00 75.06 526 ALA A C 1
ATOM 4125 O O . ALA A 1 526 ? 38.180 10.997 -35.431 1.00 75.06 526 ALA A O 1
ATOM 4126 N N . ALA A 1 527 ? 38.031 8.778 -35.082 1.00 66.94 527 ALA A N 1
ATOM 4127 C CA . ALA A 1 527 ? 39.460 8.579 -34.873 1.00 66.94 527 ALA A CA 1
ATOM 4128 C C . ALA A 1 527 ? 40.200 8.567 -36.217 1.00 66.94 527 ALA A C 1
ATOM 4130 O O . ALA A 1 527 ? 39.784 7.940 -37.203 1.00 66.94 527 ALA A O 1
ATOM 4131 N N . SER A 1 528 ? 41.339 9.259 -36.278 1.00 59.94 528 SER A N 1
ATOM 4132 C CA . SER A 1 528 ? 42.161 9.304 -37.486 1.00 59.94 528 SER A CA 1
ATOM 4133 C C . SER A 1 528 ? 42.891 7.972 -37.720 1.00 59.94 528 SER A C 1
ATOM 4135 O O . SER A 1 528 ? 44.044 7.799 -37.329 1.00 59.94 528 SER A O 1
ATOM 4137 N N . ASN A 1 529 ? 42.252 7.024 -38.404 1.00 53.44 529 ASN A N 1
ATOM 4138 C CA . ASN A 1 529 ? 42.912 5.799 -38.853 1.00 53.44 529 ASN A CA 1
ATOM 4139 C C . ASN A 1 529 ? 43.668 6.035 -40.176 1.00 53.44 529 ASN A C 1
ATOM 4141 O O . ASN A 1 529 ? 43.060 6.327 -41.208 1.00 53.44 529 ASN A O 1
ATOM 4145 N N . ILE A 1 530 ? 44.995 5.838 -40.168 1.00 51.88 530 ILE A N 1
ATOM 4146 C CA . ILE A 1 530 ? 45.899 5.868 -41.341 1.00 51.88 530 ILE A CA 1
ATOM 4147 C C . ILE A 1 530 ? 45.331 5.146 -42.594 1.00 51.88 530 ILE A C 1
ATOM 4149 O O . ILE A 1 530 ? 45.450 5.701 -43.690 1.00 51.88 530 ILE A O 1
ATOM 4153 N N . PRO A 1 531 ? 44.639 3.987 -42.508 1.00 51.62 531 PRO A N 1
ATOM 4154 C CA . PRO A 1 531 ? 44.050 3.354 -43.695 1.00 51.62 531 PRO A CA 1
ATOM 4155 C C . PRO A 1 531 ? 42.887 4.128 -44.356 1.00 51.62 531 PRO A C 1
ATOM 4157 O O . PRO A 1 531 ? 42.625 3.906 -45.540 1.00 51.62 531 PRO A O 1
ATOM 4160 N N . ARG A 1 532 ? 42.207 5.063 -43.668 1.00 53.34 532 ARG A N 1
ATOM 4161 C CA . ARG A 1 532 ? 41.174 5.928 -44.288 1.00 53.34 532 ARG A CA 1
ATOM 4162 C C . ARG A 1 532 ? 41.792 7.037 -45.155 1.00 53.34 532 ARG A C 1
ATOM 4164 O O . ARG A 1 532 ? 41.238 7.337 -46.209 1.00 53.34 532 ARG A O 1
ATOM 4171 N N . LEU A 1 533 ? 42.966 7.567 -44.792 1.00 50.84 533 LEU A N 1
ATOM 4172 C CA . LEU A 1 533 ? 43.710 8.535 -45.619 1.00 50.84 533 LEU A CA 1
ATOM 4173 C C . LEU A 1 533 ? 44.219 7.908 -46.927 1.00 50.84 533 LEU A C 1
ATOM 4175 O O . LEU A 1 533 ? 44.153 8.537 -47.981 1.00 50.84 533 LEU A O 1
ATOM 4179 N N . ILE A 1 534 ? 44.652 6.644 -46.880 1.00 52.38 534 ILE A N 1
ATOM 4180 C CA . ILE A 1 534 ? 45.092 5.894 -48.067 1.00 52.38 534 ILE A CA 1
ATOM 4181 C C . ILE A 1 534 ? 43.906 5.615 -49.004 1.00 52.38 534 ILE A C 1
ATOM 4183 O O . ILE A 1 534 ? 44.036 5.745 -50.217 1.00 52.38 534 ILE A O 1
ATOM 4187 N N . ARG A 1 535 ? 42.722 5.304 -48.460 1.00 49.50 535 ARG A N 1
ATOM 4188 C CA . ARG A 1 535 ? 41.509 5.057 -49.259 1.00 49.50 535 ARG A CA 1
ATOM 4189 C C . ARG A 1 535 ? 40.934 6.330 -49.892 1.00 49.50 535 ARG A C 1
ATOM 4191 O O . ARG A 1 535 ? 40.399 6.249 -50.992 1.00 49.50 535 ARG A O 1
ATOM 4198 N N . GLY A 1 536 ? 41.089 7.486 -49.239 1.00 49.94 536 GLY A N 1
ATOM 4199 C CA . GLY A 1 536 ? 40.729 8.798 -49.793 1.00 49.94 536 GLY A CA 1
ATOM 4200 C C . GLY A 1 536 ? 41.664 9.269 -50.914 1.00 49.94 536 GLY A C 1
ATOM 4201 O O . GLY A 1 536 ? 41.201 9.859 -51.882 1.00 49.94 536 GLY A O 1
ATOM 4202 N N . TYR A 1 537 ? 42.956 8.928 -50.844 1.00 49.88 537 TYR A N 1
ATOM 4203 C CA . TYR A 1 537 ? 43.912 9.150 -51.942 1.00 49.88 537 TYR A CA 1
ATOM 4204 C C . TYR A 1 537 ? 43.760 8.155 -53.111 1.00 49.88 537 TYR A C 1
ATOM 4206 O O . TYR A 1 537 ? 44.337 8.371 -54.175 1.00 49.88 537 TYR A O 1
ATOM 4214 N N . LEU A 1 538 ? 42.991 7.073 -52.930 1.00 46.47 538 LEU A N 1
ATOM 4215 C CA . LEU A 1 538 ? 42.808 5.979 -53.897 1.00 46.47 538 LEU A CA 1
ATOM 4216 C C . LEU A 1 538 ? 41.365 5.852 -54.431 1.00 46.47 538 LEU A C 1
ATOM 4218 O O . LEU A 1 538 ? 40.972 4.782 -54.897 1.00 46.47 538 LEU A O 1
ATOM 4222 N N . GLN A 1 539 ? 40.575 6.930 -54.417 1.00 44.06 539 GLN A N 1
ATOM 4223 C CA . GLN A 1 539 ? 39.369 7.049 -55.254 1.00 44.06 539 GLN A CA 1
ATOM 4224 C C . GLN A 1 539 ? 39.664 7.881 -56.514 1.00 44.06 539 GLN A C 1
ATOM 4226 O O . GLN A 1 539 ? 40.609 8.665 -56.531 1.00 44.06 539 GLN A O 1
ATOM 4231 N N . PRO A 1 540 ? 38.976 7.596 -57.633 1.00 47.56 540 PRO A N 1
ATOM 4232 C CA . PRO A 1 540 ? 39.633 7.345 -58.902 1.00 47.56 540 PRO A CA 1
ATOM 4233 C C . PRO A 1 540 ? 40.180 8.630 -59.508 1.00 47.56 540 PRO A C 1
ATOM 4235 O O . PRO A 1 540 ? 39.432 9.534 -59.876 1.00 47.56 540 PRO A O 1
ATOM 4238 N N . VAL A 1 541 ? 41.494 8.655 -59.729 1.00 49.53 541 VAL A N 1
ATOM 4239 C CA . VAL A 1 541 ? 42.043 9.470 -60.810 1.00 49.53 541 VAL A CA 1
ATOM 4240 C C . VAL A 1 541 ? 41.283 9.065 -62.084 1.00 49.53 541 VAL A C 1
ATOM 4242 O O . VAL A 1 541 ? 41.152 7.861 -62.335 1.00 49.53 541 VAL A O 1
ATOM 4245 N N . PRO A 1 542 ? 40.731 10.012 -62.867 1.00 50.31 542 PRO A N 1
ATOM 4246 C CA . PRO A 1 542 ? 39.974 9.691 -64.071 1.00 50.31 542 PRO A CA 1
ATOM 4247 C C . PRO A 1 542 ? 40.785 8.732 -64.944 1.00 50.31 542 PRO A C 1
ATOM 4249 O O . PRO A 1 542 ? 41.987 8.932 -65.123 1.00 50.31 542 PRO A O 1
ATOM 4252 N N . LEU A 1 543 ? 40.121 7.702 -65.483 1.00 53.59 543 LEU A N 1
ATOM 4253 C CA . LEU A 1 543 ? 40.656 6.630 -66.347 1.00 53.59 543 LEU A CA 1
ATOM 4254 C C . LEU A 1 543 ? 41.723 7.088 -67.367 1.00 53.59 543 LEU A C 1
ATOM 4256 O O . LEU A 1 543 ? 42.593 6.311 -67.747 1.00 53.59 543 LEU A O 1
ATOM 4260 N N . ILE A 1 544 ? 41.702 8.362 -67.758 1.00 52.47 544 ILE A N 1
ATOM 4261 C CA . ILE A 1 544 ? 42.675 9.035 -68.622 1.00 52.47 544 ILE A CA 1
ATOM 4262 C C . ILE A 1 544 ? 44.111 8.976 -68.063 1.00 52.47 544 ILE A C 1
ATOM 4264 O O . ILE A 1 544 ? 45.038 8.701 -68.820 1.00 52.47 544 ILE A O 1
ATOM 4268 N N . ALA A 1 545 ? 44.332 9.155 -66.756 1.00 53.78 545 ALA A N 1
ATOM 4269 C CA . ALA A 1 545 ? 45.684 9.105 -66.186 1.00 53.78 545 ALA A CA 1
ATOM 4270 C C . ALA A 1 545 ? 46.243 7.675 -66.123 1.00 53.78 545 ALA A C 1
ATOM 4272 O O . ALA A 1 545 ? 47.432 7.470 -66.351 1.00 53.78 545 ALA A O 1
ATOM 4273 N N . GLY A 1 546 ? 45.384 6.677 -65.881 1.00 55.94 546 GLY A N 1
ATOM 4274 C CA . GLY A 1 546 ? 45.764 5.261 -65.932 1.00 55.94 546 GLY A CA 1
ATOM 4275 C C . GLY A 1 546 ? 46.108 4.797 -67.350 1.00 55.94 546 GLY A C 1
ATOM 4276 O O . GLY A 1 546 ? 47.075 4.061 -67.539 1.00 55.94 546 GLY A O 1
ATOM 4277 N N . VAL A 1 547 ? 45.382 5.289 -68.361 1.00 62.59 547 VAL A N 1
ATOM 4278 C CA . VAL A 1 547 ? 45.685 5.036 -69.781 1.00 62.59 547 VAL A CA 1
ATOM 4279 C C . VAL A 1 547 ? 46.991 5.714 -70.204 1.00 62.59 547 VAL A C 1
ATOM 4281 O O . VAL A 1 547 ? 47.788 5.095 -70.905 1.00 62.59 547 VAL A O 1
ATOM 4284 N N . LEU A 1 548 ? 47.263 6.940 -69.744 1.00 57.06 548 LEU A N 1
ATOM 4285 C CA . LEU A 1 548 ? 48.526 7.630 -70.030 1.00 57.06 548 LEU A CA 1
ATOM 4286 C C . LEU A 1 548 ? 49.722 6.946 -69.356 1.00 57.06 548 LEU A C 1
ATOM 4288 O O . LEU A 1 548 ? 50.746 6.744 -70.006 1.00 57.06 548 LEU A O 1
ATOM 4292 N N . LEU A 1 549 ? 49.590 6.510 -68.099 1.00 61.12 549 LEU A N 1
ATOM 4293 C CA . LEU A 1 549 ? 50.651 5.769 -67.410 1.00 61.12 549 LEU A CA 1
ATOM 4294 C C . LEU A 1 549 ? 50.884 4.387 -68.049 1.00 61.12 549 LEU A C 1
ATOM 4296 O O . LEU A 1 549 ? 52.026 3.955 -68.203 1.00 61.12 549 LEU A O 1
ATOM 4300 N N . GLY A 1 550 ? 49.808 3.725 -68.488 1.00 62.84 550 GLY A N 1
ATOM 4301 C CA . GLY A 1 550 ? 49.865 2.473 -69.242 1.00 62.84 550 GLY A CA 1
ATOM 4302 C C . GLY A 1 550 ? 50.543 2.626 -70.606 1.00 62.84 550 GLY A C 1
ATOM 4303 O O . GLY A 1 550 ? 51.392 1.810 -70.952 1.00 62.84 550 GLY A O 1
ATOM 4304 N N . LEU A 1 551 ? 50.247 3.694 -71.356 1.00 65.00 551 LEU A N 1
ATOM 4305 C CA . LEU A 1 551 ? 50.883 3.992 -72.647 1.00 65.00 551 LEU A CA 1
ATOM 4306 C C . LEU A 1 551 ? 52.365 4.354 -72.503 1.00 65.00 551 LEU A C 1
ATOM 4308 O O . LEU A 1 551 ? 53.171 3.922 -73.324 1.00 65.00 551 LEU A O 1
ATOM 4312 N N . VAL A 1 552 ? 52.745 5.086 -71.453 1.00 67.12 552 VAL A N 1
ATOM 4313 C CA . VAL A 1 552 ? 54.153 5.414 -71.172 1.00 67.12 552 VAL A CA 1
ATOM 4314 C C . VAL A 1 552 ? 54.945 4.154 -70.811 1.00 67.12 552 VAL A C 1
ATOM 4316 O O . VAL A 1 552 ? 56.036 3.943 -71.339 1.00 67.12 552 VAL A O 1
ATOM 4319 N N . LEU A 1 553 ? 54.383 3.256 -69.996 1.00 64.38 553 LEU A N 1
ATOM 4320 C CA . LEU A 1 553 ? 55.027 1.977 -69.675 1.00 64.38 553 LEU A CA 1
ATOM 4321 C C . LEU A 1 553 ? 55.090 1.031 -70.887 1.00 64.38 553 LEU A C 1
ATOM 4323 O O . LEU A 1 553 ? 56.093 0.338 -71.067 1.00 64.38 553 LEU A O 1
ATOM 4327 N N . PHE A 1 554 ? 54.083 1.044 -71.766 1.00 61.91 554 PHE A N 1
ATOM 4328 C CA . PHE A 1 554 ? 54.099 0.269 -73.010 1.00 61.91 554 PHE A CA 1
ATOM 4329 C C . PHE A 1 554 ? 55.103 0.825 -74.035 1.00 61.91 554 PHE A C 1
ATOM 4331 O O . PHE A 1 554 ? 55.749 0.052 -74.740 1.00 61.91 554 PHE A O 1
ATOM 4338 N N . ALA A 1 555 ? 55.307 2.146 -74.080 1.00 55.75 555 ALA A N 1
ATOM 4339 C CA . ALA A 1 555 ? 56.334 2.784 -74.907 1.00 55.75 555 ALA A CA 1
ATOM 4340 C C . ALA A 1 555 ? 57.759 2.461 -74.417 1.00 55.75 555 ALA A C 1
ATOM 4342 O O . ALA A 1 555 ? 58.646 2.204 -75.231 1.00 55.75 555 ALA A O 1
ATOM 4343 N N . ILE A 1 556 ? 57.968 2.383 -73.097 1.00 60.72 556 ILE A N 1
ATOM 4344 C CA . ILE A 1 556 ? 59.253 1.984 -72.498 1.00 60.72 556 ILE A CA 1
ATOM 4345 C C . ILE A 1 556 ? 59.529 0.487 -72.731 1.00 60.72 556 ILE A C 1
ATOM 4347 O O . ILE A 1 556 ? 60.647 0.115 -73.087 1.00 60.72 556 ILE A O 1
ATOM 4351 N N . ALA A 1 557 ? 58.516 -0.380 -72.625 1.00 55.88 557 ALA A N 1
ATOM 4352 C CA . ALA A 1 557 ? 58.653 -1.811 -72.917 1.00 55.88 557 ALA A CA 1
ATOM 4353 C C . ALA A 1 557 ? 58.779 -2.118 -74.428 1.00 55.88 557 ALA A C 1
ATOM 4355 O O . ALA A 1 557 ? 59.430 -3.091 -74.817 1.00 55.88 557 ALA A O 1
ATOM 4356 N N . GLY A 1 558 ? 58.202 -1.276 -75.293 1.00 51.81 558 GLY A N 1
ATOM 4357 C CA . GLY A 1 558 ? 58.287 -1.379 -76.753 1.00 51.81 558 GLY A CA 1
ATOM 4358 C C . GLY A 1 558 ? 59.644 -0.976 -77.339 1.00 51.81 558 GLY A C 1
ATOM 4359 O O . GLY A 1 558 ? 60.009 -1.459 -78.411 1.00 51.81 558 GLY A O 1
ATOM 4360 N N . LEU A 1 559 ? 60.437 -0.166 -76.625 1.00 51.09 559 LEU A N 1
ATOM 4361 C CA . LEU A 1 559 ? 61.757 0.286 -77.087 1.00 51.09 559 LEU A CA 1
ATOM 4362 C C . LEU A 1 559 ? 62.854 -0.801 -77.033 1.00 51.09 559 LEU A C 1
ATOM 4364 O O . LEU A 1 559 ? 63.910 -0.627 -77.639 1.00 51.09 559 LEU A O 1
ATOM 4368 N N . PHE A 1 560 ? 62.614 -1.939 -76.365 1.00 49.75 560 PHE A N 1
ATOM 4369 C CA . PHE A 1 560 ? 63.613 -3.006 -76.172 1.00 49.75 560 PHE A CA 1
ATOM 4370 C C . PHE A 1 560 ? 63.436 -4.257 -77.047 1.00 49.75 560 PHE A C 1
ATOM 4372 O O . PHE A 1 560 ? 64.166 -5.235 -76.878 1.00 49.75 560 PHE A O 1
ATOM 4379 N N . ARG A 1 561 ? 62.529 -4.260 -78.032 1.00 50.56 561 ARG A N 1
ATOM 4380 C CA . ARG A 1 561 ? 62.399 -5.389 -78.973 1.00 50.56 561 ARG A CA 1
ATOM 4381 C C . ARG A 1 561 ? 62.855 -5.008 -80.377 1.00 50.56 561 ARG A C 1
ATOM 4383 O O . ARG A 1 561 ? 62.051 -4.639 -81.225 1.00 50.56 561 ARG A O 1
ATOM 4390 N N . ARG A 1 562 ? 64.159 -5.168 -80.643 1.00 41.69 562 ARG A N 1
ATOM 4391 C CA . ARG A 1 562 ? 64.683 -5.273 -82.015 1.00 41.69 562 ARG A CA 1
ATOM 4392 C C . ARG A 1 562 ? 64.810 -6.740 -82.464 1.00 41.69 562 ARG A C 1
ATOM 4394 O O . ARG A 1 562 ? 65.213 -7.587 -81.666 1.00 41.69 562 ARG A O 1
ATOM 4401 N N . PRO A 1 563 ? 64.473 -7.035 -83.732 1.00 40.16 563 PRO A N 1
ATOM 4402 C CA . PRO A 1 563 ? 64.340 -8.382 -84.279 1.00 40.16 563 PRO A CA 1
ATOM 4403 C C . PRO A 1 563 ? 65.681 -8.938 -84.783 1.00 40.16 563 PRO A C 1
ATOM 4405 O O . PRO A 1 563 ? 66.532 -8.188 -85.256 1.00 40.16 563 PRO A O 1
ATOM 4408 N N . LYS A 1 564 ? 65.854 -10.266 -84.758 1.00 36.19 564 LYS A N 1
ATOM 4409 C CA . LYS A 1 564 ? 66.927 -10.959 -85.493 1.00 36.19 564 LYS A CA 1
ATOM 4410 C C . LYS A 1 564 ? 66.329 -11.859 -86.572 1.00 36.19 564 LYS A C 1
ATOM 4412 O O . LYS A 1 564 ? 65.592 -12.790 -86.261 1.00 36.19 564 LYS A O 1
ATOM 4417 N N . ALA A 1 565 ? 66.709 -11.604 -87.824 1.00 35.88 565 ALA A N 1
ATOM 4418 C CA . ALA A 1 565 ? 66.485 -12.484 -88.965 1.00 35.88 565 ALA A CA 1
ATOM 4419 C C . ALA A 1 565 ? 67.831 -12.931 -89.577 1.00 35.88 565 ALA A C 1
ATOM 4421 O O . ALA A 1 565 ? 68.700 -12.107 -89.837 1.00 35.88 565 ALA A O 1
ATOM 4422 N N . LYS A 1 566 ? 67.945 -14.260 -89.735 1.00 38.88 566 LYS A N 1
ATOM 4423 C CA . LYS A 1 566 ? 68.711 -15.122 -90.672 1.00 38.88 566 LYS A CA 1
ATOM 4424 C C . LYS A 1 566 ? 69.890 -14.548 -91.488 1.00 38.88 566 LYS A C 1
ATOM 4426 O O . LYS A 1 566 ? 69.676 -13.625 -92.259 1.00 38.88 566 LYS A O 1
ATOM 4431 N N . SER A 1 567 ? 71.035 -15.261 -91.498 1.00 34.69 567 SER A N 1
ATOM 4432 C CA . SER A 1 567 ? 71.618 -16.005 -92.660 1.00 34.69 567 SER A CA 1
ATOM 4433 C C . SER A 1 567 ? 72.945 -16.746 -92.269 1.00 34.69 567 SER A C 1
ATOM 4435 O O . SER A 1 567 ? 73.246 -16.733 -91.078 1.00 34.69 567 SER A O 1
ATOM 4437 N N . PRO A 1 568 ? 73.693 -17.491 -93.134 1.00 46.12 568 PRO A N 1
ATOM 4438 C CA . PRO A 1 568 ? 73.940 -18.933 -92.950 1.00 46.12 568 PRO A CA 1
ATOM 4439 C C . PRO A 1 568 ? 75.431 -19.392 -92.952 1.00 46.12 568 PRO A C 1
ATOM 4441 O O . PRO A 1 568 ? 76.341 -18.623 -93.217 1.00 46.12 568 PRO A O 1
ATOM 4444 N N . ARG A 1 569 ? 75.620 -20.704 -92.707 1.00 39.72 569 ARG A N 1
ATOM 4445 C CA . ARG A 1 569 ? 76.700 -21.641 -93.132 1.00 39.72 569 ARG A CA 1
ATOM 4446 C C . ARG A 1 569 ? 78.187 -21.207 -93.120 1.00 39.72 569 ARG A C 1
ATOM 4448 O O . ARG A 1 569 ? 78.637 -20.455 -93.971 1.00 39.72 569 ARG A O 1
ATOM 4455 N N . GLY A 1 570 ? 78.974 -21.951 -92.333 1.00 33.53 570 GLY A N 1
ATOM 4456 C CA . GLY A 1 570 ? 80.408 -22.215 -92.539 1.00 33.53 570 GLY A CA 1
ATOM 4457 C C . GLY A 1 570 ? 80.995 -23.038 -91.379 1.00 33.53 570 GLY A C 1
ATOM 4458 O O . GLY A 1 570 ? 80.865 -22.642 -90.231 1.00 33.53 570 GLY A O 1
ATOM 4459 N N . ARG A 1 571 ? 81.572 -24.209 -91.662 1.00 40.25 571 ARG A N 1
ATOM 4460 C CA . ARG A 1 571 ? 82.106 -25.249 -90.741 1.00 40.25 571 ARG A CA 1
ATOM 4461 C C . ARG A 1 571 ? 83.584 -25.510 -91.155 1.00 40.25 571 ARG A C 1
ATOM 4463 O O . ARG A 1 571 ? 83.891 -25.173 -92.297 1.00 40.25 571 ARG A O 1
ATOM 4470 N N . PRO A 1 572 ? 84.361 -26.387 -90.481 1.00 64.00 572 PRO A N 1
ATOM 4471 C CA . PRO A 1 572 ? 85.077 -26.365 -89.178 1.00 64.00 572 PRO A CA 1
ATOM 4472 C C . PRO A 1 572 ? 86.623 -26.505 -89.451 1.00 64.00 572 PRO A C 1
ATOM 4474 O O . PRO A 1 572 ? 86.987 -26.004 -90.514 1.00 64.00 572 PRO A O 1
ATOM 4477 N N . PRO A 1 573 ? 87.554 -27.162 -88.685 1.00 60.16 573 PRO A N 1
ATOM 4478 C CA . PRO A 1 573 ? 87.538 -28.017 -87.462 1.00 60.16 573 PRO A CA 1
ATOM 4479 C C . PRO A 1 573 ? 88.596 -27.587 -86.398 1.00 60.16 573 PRO A C 1
ATOM 4481 O O . PRO A 1 573 ? 89.198 -26.538 -86.552 1.00 60.16 573 PRO A O 1
ATOM 4484 N N . VAL A 1 574 ? 88.825 -28.197 -85.225 1.00 42.84 574 VAL A N 1
ATOM 4485 C CA . VAL A 1 574 ? 89.190 -29.580 -84.837 1.00 42.84 574 VAL A CA 1
ATOM 4486 C C . VAL A 1 574 ? 89.140 -29.662 -83.293 1.00 42.84 574 VAL A C 1
ATOM 4488 O O . VAL A 1 574 ? 89.487 -28.686 -82.636 1.00 42.84 574 VAL A O 1
ATOM 4491 N N . GLY A 1 575 ? 88.798 -30.826 -82.718 1.00 40.59 575 GLY A N 1
ATOM 4492 C CA . GLY A 1 575 ? 89.185 -31.180 -81.338 1.00 40.59 575 GLY A CA 1
ATOM 4493 C C . GLY A 1 575 ? 88.119 -31.927 -80.533 1.00 40.59 575 GLY A C 1
ATOM 4494 O O . GLY A 1 575 ? 87.226 -31.313 -79.965 1.00 40.59 575 GLY A O 1
ATOM 4495 N N . ALA A 1 576 ? 88.218 -33.256 -80.500 1.00 41.44 576 ALA A N 1
ATOM 4496 C CA . ALA A 1 576 ? 87.389 -34.193 -79.731 1.00 41.44 576 ALA A CA 1
ATOM 4497 C C . ALA A 1 576 ? 88.055 -34.534 -78.356 1.00 41.44 576 ALA A C 1
ATOM 4499 O O . ALA A 1 576 ? 89.097 -33.955 -78.061 1.00 41.44 576 ALA A O 1
ATOM 4500 N N . PRO A 1 577 ? 87.606 -35.545 -77.578 1.00 57.03 577 PRO A N 1
ATOM 4501 C CA . PRO A 1 577 ? 86.477 -35.574 -76.624 1.00 57.03 577 PRO A CA 1
ATOM 4502 C C . PRO A 1 577 ? 86.960 -36.136 -75.237 1.00 57.03 577 PRO A C 1
ATOM 4504 O O . PRO A 1 577 ? 88.128 -35.942 -74.918 1.00 57.03 577 PRO A O 1
ATOM 4507 N N . PRO A 1 578 ? 86.222 -36.983 -74.476 1.00 58.78 578 PRO A N 1
ATOM 4508 C CA . PRO A 1 578 ? 84.927 -36.852 -73.778 1.00 58.78 578 PRO A CA 1
ATOM 4509 C C . PRO A 1 578 ? 85.029 -37.158 -72.252 1.00 58.78 578 PRO A C 1
ATOM 4511 O O . PRO A 1 578 ? 86.019 -37.701 -71.780 1.00 58.78 578 PRO A O 1
ATOM 4514 N N . SER A 1 579 ? 83.952 -36.941 -71.485 1.00 43.25 579 SER A N 1
ATOM 4515 C CA . SER A 1 579 ? 83.618 -37.762 -70.293 1.00 43.25 579 SER A CA 1
ATOM 4516 C C . SER A 1 579 ? 82.182 -37.430 -69.847 1.00 43.25 579 SER A C 1
ATOM 4518 O O . SER A 1 579 ? 81.910 -36.299 -69.456 1.00 43.25 579 SER A O 1
ATOM 4520 N N . SER A 1 580 ? 81.195 -38.263 -70.210 1.00 43.00 580 SER A N 1
ATOM 4521 C CA . SER A 1 580 ? 80.481 -39.225 -69.332 1.00 43.00 580 SER A CA 1
ATOM 4522 C C . SER A 1 580 ? 79.716 -38.569 -68.170 1.00 43.00 580 SER A C 1
ATOM 4524 O O . SER A 1 580 ? 80.315 -37.998 -67.273 1.00 43.00 580 SER A O 1
ATOM 4526 N N . TYR A 1 581 ? 78.383 -38.477 -68.254 1.00 37.19 581 TYR A N 1
ATOM 4527 C CA . TYR A 1 581 ? 77.409 -39.466 -67.743 1.00 37.19 581 TYR A CA 1
ATOM 4528 C C . TYR A 1 581 ? 77.488 -39.701 -66.228 1.00 37.19 581 TYR A C 1
ATOM 4530 O O . TYR A 1 581 ? 78.308 -40.486 -65.780 1.00 37.19 581 TYR A O 1
ATOM 4538 N N . THR A 1 582 ? 76.555 -39.092 -65.495 1.00 48.34 582 THR A N 1
ATOM 4539 C CA . THR A 1 582 ? 75.523 -39.707 -64.629 1.00 48.34 582 THR A CA 1
ATOM 4540 C C . THR A 1 582 ? 74.539 -38.566 -64.298 1.00 48.34 582 THR A C 1
ATOM 4542 O O . THR A 1 582 ? 74.942 -37.423 -64.139 1.00 48.34 582 THR A O 1
ATOM 4545 N N . GLY A 1 583 ? 73.218 -38.702 -64.336 1.00 40.12 583 GLY A N 1
ATOM 4546 C CA . GLY A 1 583 ? 72.404 -39.875 -64.087 1.00 40.12 583 GLY A CA 1
ATOM 4547 C C . GLY A 1 583 ? 71.805 -39.757 -62.690 1.00 40.12 583 GLY A C 1
ATOM 4548 O O . GLY A 1 583 ? 72.545 -39.836 -61.719 1.00 40.12 583 GLY A O 1
ATOM 4549 N N . THR A 1 584 ? 70.467 -39.679 -62.645 1.00 41.75 584 THR A N 1
ATOM 4550 C CA . THR A 1 584 ? 69.581 -40.108 -61.540 1.00 41.75 584 THR A CA 1
ATOM 4551 C C . THR A 1 584 ? 69.634 -39.331 -60.219 1.00 41.75 584 THR A C 1
ATOM 4553 O O . THR A 1 584 ? 70.678 -38.859 -59.815 1.00 41.75 584 THR A O 1
ATOM 4556 N N . LYS A 1 585 ? 68.591 -39.232 -59.393 1.00 43.88 585 LYS A N 1
ATOM 4557 C CA . LYS A 1 585 ? 67.113 -39.317 -59.411 1.00 43.88 585 LYS A CA 1
ATOM 4558 C C . LYS A 1 585 ? 66.760 -39.259 -57.908 1.00 43.88 585 LYS A C 1
ATOM 4560 O O . LYS A 1 585 ? 67.521 -39.828 -57.134 1.00 43.88 585 LYS A O 1
ATOM 4565 N N . GLN A 1 586 ? 65.576 -38.746 -57.558 1.00 46.81 586 GLN A N 1
ATOM 4566 C CA . GLN A 1 586 ? 64.923 -38.890 -56.234 1.00 46.81 586 GLN A CA 1
ATOM 4567 C C . GLN A 1 586 ? 65.571 -38.042 -55.117 1.00 46.81 586 GLN A C 1
ATOM 4569 O O . GLN A 1 586 ? 66.785 -37.912 -55.070 1.00 46.81 586 GLN A O 1
ATOM 4574 N N . LEU A 1 587 ? 64.840 -37.371 -54.227 1.00 40.81 587 LEU A N 1
ATOM 4575 C CA . LEU A 1 587 ? 63.483 -37.538 -53.695 1.00 40.81 587 LEU A CA 1
ATOM 4576 C C . LEU A 1 587 ? 62.871 -36.162 -53.396 1.00 40.81 587 LEU A C 1
ATOM 4578 O O . LEU A 1 587 ? 63.660 -35.249 -53.061 1.00 40.81 587 LEU A O 1
#

Sequence (587 aa):
MKADFRLRITLAVSLVFFSAFTGYAGVSRALQEEYKRNYENKALFLKIPIYAAKQMVYISGDKIQVEPGSGTPRYKVGDQMRILVIDFGNDEIKLRLSGIASPGTAEIGFRFDAALEENFPNRDTFDRALRSTFTQGVSYTDIEDAKQGFVKDEFDRSLDQIAASASTSRDSVLKTITPHIPAYQDAQRELDNLRNRVQDLTSQLTRSQSENRKLETESKHQQSEISRLKSANADLMQRIESSASQVSKLGQELKEAKGSAQGYQKELATIQRSLNLKVDTSRDLSSQIADLGQAMRNMQKENQGLEKQIASLRTDLDAQKTTNARLVSENDELKAGNKKMQSMISVLTSKEDSLQKQYFSLRTEKEKLDEFARQIKSLRTEIVEDKSEGGIRTGKTNLYLGNVPLGSLSWSIPDSIRRNESKVAEARFSSESIDRVKLTPEERDILRSLGEGLKIRVSLASGSDAVNISPGDDEPAKEIAERENAGWRWSFASDGLQDAGLILTAAVINKDSNEVPVFQLDHAVAASNIPRLIRGYLQPVPLIAGVLLGLVLFAIAGLFRRPKAKSPRGRPPVGAPPSSYTGTKQL

Foldseek 3Di:
DDDDPPPPVVVVVVVVPPPPPPDCQQEAPVVVVVCCVVAAQDKWFFLDFAADLEWEWEDEPLDTDTDDHDDDTLGDQGFIWHFHDWDRHFFKIKTWIATPPHGDIHIYIYGYPHTQHHHRPCVVSVVVNVVNGTDPDPDPVVSVVSVVVVVVVVVVVVLVVCCVVVVHDSVVSCVVCQVVDVVSVVVVVVVVVVVVVVVVVVVVVVVVVVVVVVVVVVVVVVVVVVVVVVVVVVVVVVVVVVVVVVVVVVVVVVVVVVVVVVVVVVVVVVVVVVVVPDDPDPVPVVVVVVVVVVVVVVVVVVVVVVVVVVVVVVVVVVVVVVVVVVVVVVVVVVVVVVVVVVVVVVVVVVVVVVVVVVVVVVVVVVVVVVLLVLLLVQKAKDWPDWDDDPQKTKTKIWIGRNPWTQWMKIKIGGQADEAQGKDKIKIKTFGADTPLVPDDPSSNVNVVQLHQFWWKFKDKDKPDPQKDKDWDPDDRIDTAHHRGMDMTMIMIHGNLDDWIKMKIWMFTQTPVRDTRTRDIDIHIRHRDDPVVVVVVVVDDDPVVVVVVVVVVVVVVVVVPDDDDDDDDDDDDDDDDDDDDDDDDDDD

pLDDT: mean 77.72, std 15.15, range [33.53, 94.12]

Secondary structure (DSSP, 8-state):
---SSSSSSHHHHSSSSSS------SS-HHHHHHHHHHHTT-EEEESS-B-SSEEEEEEETTEEEEPPP-SS-SB-TT-EEEEEEEEE-SSEEEEEEEESSS--EEEEEEEESS---TT-TTHHHHHHHHHHHEE-S--HHHHHHHHHHHHHHHHHHHHHHHHHHTT--HHHHHHHHGGG-HHHHHHHHHHHHHHHHHHHHHHHHHHHHHHHHHHHHHHHHHHHHHHHHHHHHHHHHHHHHHHHHHHHHHHHHHHHHHHHHHHHHHHHHHHHHHHTTS--TTTHHHHHHHHHHHHHHHHHHHHHHHHHHHHHHHHHHHHHHHHHHHHHHHHHHHHHHHHHHHHHHHHHHHHHHHHHHHHHHHHHHHHHHHHHHHHHHHEEEEEEEEEEETTEEEEEEEEEETTEEEEEEEEEEESEE-TT-EEEEEEEEEEPPP-TTS--HHHHHHHHHH-SSEEEEEEEEESSTTEEEEE-SS-SEEEE-TT-EEEEEEEEEE-SSS-EEEEEEEEEE-TT--EEEEEEEEEEEEE--HHHHHHHHTSPPPHHHHHHHHHHHHHHHHTT---------------------------